Protein AF-A0A352HNC4-F1 (afdb_monomer)

Mean predicted aligned error: 20.48 Å

Secondary structure (DSSP, 8-state):
--------------------------------------------------------------------GGGS-HHHHHHHHHHHHHTT-TT-HHHHHHHHHHHHHHHHHHHHHHHHHHHHTT--GGG--PPP-HHHHHHHHHHHHHHHHHHHHHHHHHHHHHHHHHHHHHHHHHHHHHHH-TTTTTTTHHHHHHHHHHHHH-----TTTHHHHHHHHHHHHHHHHHHHHHHHHHHHHHHHHHHHHHHHHHHHHHHHTT-S-HHHHHHHHHHHHHHHHHS----HHHHHHHHHHHHHHHHHHHHHHHHHHHHHHHHHHHHHHHHHHHHHHHHT---TT--SHHHHHHHHHHHHHHHHHHHHS----HHHHHHHHHHHHHHHHHHHHHHHHHHHHHHHHHHHHHHHHHHHHHHHHHHTT-S-HHHHHHHHHHHHHHHHHS----HHHHHHHHHHHHHHHHHHHHHHHHHHHHHHHHHHHHHHHHHHHHHHHHT--TTTS-HHHHHHHHHHHHHHHHHS-PPPHHHHHHHHHHHHHHHHHHHHHHHHHHHHHHHHHHHHHHHTS-TT-HHHHHHHHHHHHHHHHHHHHHHHHHHHHHT----SHHHHHHHHHHHHHHHHHHHHHHHHHHHHHHHHHHH-

Sequence (636 aa):
MNELEKTPSPQQEGATPTPAATDVNPETAAAATCDAAAETETPSCDESGCDAGTPAAETEAAADDTKDWHSMTKEELADALREIVESGNMSRHKEVTAIKQAFHALRTKELDRQMSEFLDAGNPAEAFAAKPDETEFKFKDLLAQFKEGRAQFLAAEEERLAANLAAKRKIIDDIKNIVEDIDNINLHYPRFQQLQTEFKEIKDVTPGEEADLWKDYQAVVELFYDRLKMNKELRDLDFRKNLETKREFIAQAKELADAPDVIAAFRQLQELHAKWRETGPVAKEFREPIWEEFSAASSVVNKRHQQFFEERKAAEQANEEAKTKLCEEIEAIDFSGNNSFNKWEEATKQVLDIQQRWKGIGFASKKVNTQLFARFRKTCDEFFAAKADYYKRVKEELAANLAKKTALCEQVEALLESEDRNKAADKVVALQNEWKTIGGVARRHSDAIWQRFTTACNKFFEDRKRQNSAVRKEENENLAAKREVIEQLKAINPEETERNEGLAKVRDLQARWQGIGHVPYKMKDKVYEEYRAECDRIYDGYHQSGARRRMSGFESSIESLDAGDAKLTRERDRLYRTYEQKRAELKTFENNMGFFNVKSQGGNSMVREMEKRIARIKEDLQELKRKIELIDEKMD

Radius of gyration: 92.68 Å; Cα contacts (8 Å, |Δi|>4): 334; chains: 1; bounding box: 172×60×26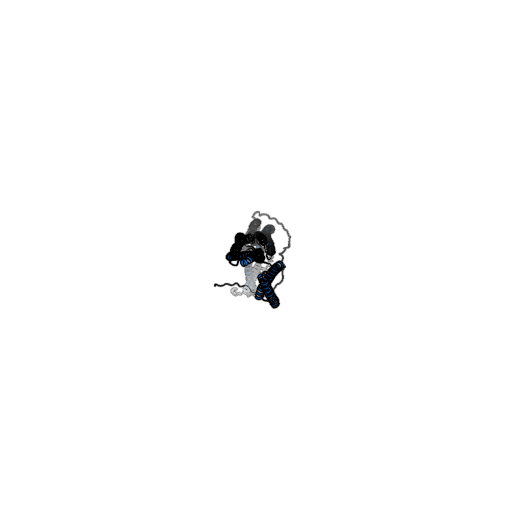6 Å

Structure (mmCIF, N/CA/C/O backbone):
data_AF-A0A352HNC4-F1
#
_entry.id   AF-A0A352HNC4-F1
#
loop_
_atom_site.group_PDB
_atom_site.id
_atom_site.type_symbol
_atom_site.label_atom_id
_atom_site.label_alt_id
_atom_site.label_comp_id
_atom_site.label_asym_id
_atom_site.label_entity_id
_atom_site.label_seq_id
_atom_site.pdbx_PDB_ins_code
_atom_site.Cartn_x
_atom_site.Cartn_y
_atom_site.Cartn_z
_atom_site.occupancy
_atom_site.B_iso_or_equiv
_atom_site.auth_seq_id
_atom_site.auth_comp_id
_atom_site.auth_asym_id
_atom_site.auth_atom_id
_atom_site.pdbx_PDB_model_num
ATOM 1 N N . MET A 1 1 ? -14.217 -33.557 0.850 1.00 37.38 1 MET A N 1
ATOM 2 C CA . MET A 1 1 ? -14.595 -34.022 -0.497 1.00 37.38 1 MET A CA 1
ATOM 3 C C . MET A 1 1 ? -14.106 -32.986 -1.489 1.00 37.38 1 MET A C 1
ATOM 5 O O . MET A 1 1 ? -14.381 -31.815 -1.257 1.00 37.38 1 MET A O 1
ATOM 9 N N . ASN A 1 2 ? -13.374 -33.470 -2.498 1.00 33.84 2 ASN A N 1
ATOM 10 C CA . ASN A 1 2 ? -12.690 -32.804 -3.619 1.00 33.84 2 ASN A CA 1
ATOM 11 C C . ASN A 1 2 ? -11.600 -31.792 -3.209 1.00 33.84 2 ASN A C 1
ATOM 13 O O . ASN A 1 2 ? -11.916 -30.690 -2.780 1.00 33.84 2 ASN A O 1
ATOM 17 N N . GLU A 1 3 ? -10.324 -32.188 -3.063 1.00 34.41 3 GLU A N 1
ATOM 18 C CA . GLU A 1 3 ? -9.318 -32.526 -4.112 1.00 34.41 3 GLU A CA 1
ATOM 19 C C . GLU A 1 3 ? -9.011 -31.344 -5.048 1.00 34.41 3 GLU A C 1
ATOM 21 O O . GLU A 1 3 ? -9.945 -30.722 -5.534 1.00 34.41 3 GLU A O 1
ATOM 26 N N . LEU A 1 4 ? -7.782 -30.992 -5.446 1.00 37.53 4 LEU A N 1
ATOM 27 C CA . LEU A 1 4 ? -6.370 -31.235 -5.078 1.00 37.53 4 LEU A CA 1
ATOM 28 C C . LEU A 1 4 ? -5.583 -30.524 -6.209 1.00 37.53 4 LEU A C 1
ATOM 30 O O . LEU A 1 4 ? -5.953 -30.736 -7.352 1.00 37.53 4 LEU A O 1
ATOM 34 N N . GLU A 1 5 ? -4.551 -29.719 -5.913 1.00 34.88 5 GLU A N 1
ATOM 35 C CA . GLU A 1 5 ? -3.382 -29.356 -6.773 1.00 34.88 5 GLU A CA 1
ATOM 36 C C . GLU A 1 5 ? -2.709 -28.118 -6.138 1.00 34.88 5 GLU A C 1
ATOM 38 O O . GLU A 1 5 ? -3.240 -27.015 -6.178 1.00 34.88 5 GLU A O 1
ATOM 43 N N . LYS A 1 6 ? -1.704 -28.222 -5.259 1.00 33.94 6 LYS A N 1
ATOM 44 C CA . LYS A 1 6 ? -0.336 -28.771 -5.345 1.00 33.94 6 LYS A CA 1
ATOM 45 C C . LYS A 1 6 ? 0.622 -27.875 -6.149 1.00 33.94 6 LYS A C 1
ATOM 47 O O . LYS A 1 6 ? 0.816 -28.025 -7.347 1.00 33.94 6 LYS A O 1
ATOM 52 N N . THR A 1 7 ? 1.255 -26.962 -5.414 1.00 34.28 7 THR A N 1
ATOM 53 C CA . THR A 1 7 ? 2.547 -26.339 -5.734 1.00 34.28 7 THR A CA 1
ATOM 54 C C . THR A 1 7 ? 3.655 -27.393 -5.856 1.00 34.28 7 THR A C 1
ATOM 56 O O . THR A 1 7 ? 3.544 -28.485 -5.288 1.00 34.28 7 THR A O 1
ATOM 59 N N . PRO A 1 8 ? 4.775 -27.047 -6.512 1.00 38.78 8 PRO A N 1
ATOM 60 C CA . PRO A 1 8 ? 6.033 -27.139 -5.773 1.00 38.78 8 PRO A CA 1
ATOM 61 C C . PRO A 1 8 ? 7.040 -26.014 -6.077 1.00 38.78 8 PRO A C 1
ATOM 63 O O . PRO A 1 8 ? 7.021 -25.356 -7.111 1.00 38.78 8 PRO A O 1
ATOM 66 N N . SER A 1 9 ? 7.943 -25.838 -5.121 1.00 28.61 9 SER A N 1
ATOM 67 C CA . SER A 1 9 ? 9.206 -25.087 -5.128 1.00 28.61 9 SER A CA 1
ATOM 68 C C . SER A 1 9 ? 10.134 -25.859 -4.164 1.00 28.61 9 SER A C 1
ATOM 70 O O . SER A 1 9 ? 9.598 -26.618 -3.349 1.00 28.61 9 SER A O 1
ATOM 72 N N . PRO A 1 10 ? 11.449 -25.611 -4.052 1.00 48.66 10 PRO A N 1
ATOM 73 C CA . PRO A 1 10 ? 12.530 -25.473 -5.037 1.00 48.66 10 PRO A CA 1
ATOM 74 C C . PRO A 1 10 ? 13.654 -26.516 -4.773 1.00 48.66 10 PRO A C 1
ATOM 76 O O . PRO A 1 10 ? 13.661 -27.165 -3.729 1.00 48.66 10 PRO A O 1
ATOM 79 N N . GLN A 1 11 ? 14.663 -26.631 -5.646 1.00 30.67 11 GLN A N 1
ATOM 80 C CA . GLN A 1 11 ? 15.951 -27.244 -5.277 1.00 30.67 11 GLN A CA 1
ATOM 81 C C . GLN A 1 11 ? 17.131 -26.550 -5.973 1.00 30.67 11 GLN A C 1
ATOM 83 O O . GLN A 1 11 ? 17.095 -26.279 -7.170 1.00 30.67 11 GLN A O 1
ATOM 88 N N . GLN A 1 12 ? 18.133 -26.223 -5.152 1.00 32.25 12 GLN A N 1
ATOM 89 C CA . GLN A 1 12 ? 19.436 -25.642 -5.473 1.00 32.25 12 GLN A CA 1
ATOM 90 C C . GLN A 1 12 ? 20.483 -26.745 -5.668 1.00 32.25 12 GLN A C 1
ATOM 92 O O . GLN A 1 12 ? 20.454 -27.718 -4.927 1.00 32.25 12 GLN A O 1
ATOM 97 N N . GLU A 1 13 ? 21.443 -26.500 -6.560 1.00 31.23 13 GLU A N 1
ATOM 98 C CA . GLU A 1 13 ? 22.871 -26.889 -6.562 1.00 31.23 13 GLU A CA 1
ATOM 99 C C . GLU A 1 13 ? 23.459 -26.179 -7.807 1.00 31.23 13 GLU A C 1
ATOM 101 O O . GLU A 1 13 ? 22.794 -26.125 -8.834 1.00 31.23 13 GLU A O 1
ATOM 106 N N . GLY A 1 14 ? 24.618 -25.526 -7.871 1.00 30.39 14 GLY A N 1
ATOM 107 C CA . GLY A 1 14 ? 25.751 -25.350 -6.976 1.00 30.39 14 GLY A CA 1
ATOM 108 C C . GLY A 1 14 ? 27.012 -25.165 -7.843 1.00 30.39 14 GLY A C 1
ATOM 109 O O . GLY A 1 14 ? 27.390 -26.084 -8.553 1.00 30.39 14 GLY A O 1
ATOM 110 N N . ALA A 1 15 ? 27.650 -23.991 -7.730 1.00 29.30 15 ALA A N 1
ATOM 111 C CA . ALA A 1 15 ? 29.048 -23.652 -8.061 1.00 29.30 15 ALA A CA 1
ATOM 112 C C . ALA A 1 15 ? 29.534 -23.565 -9.530 1.00 29.30 15 ALA A C 1
ATOM 114 O O . ALA A 1 15 ? 29.522 -24.545 -10.265 1.00 29.30 15 ALA A O 1
ATOM 115 N N . THR A 1 16 ? 30.108 -22.402 -9.895 1.00 30.80 16 THR A N 1
ATOM 116 C CA . THR A 1 16 ? 31.449 -22.187 -10.524 1.00 30.80 16 THR A CA 1
ATOM 117 C C . THR A 1 16 ? 31.678 -20.684 -10.831 1.00 30.80 16 THR A C 1
ATOM 119 O O . THR A 1 16 ? 30.724 -19.914 -10.726 1.00 30.80 16 THR A O 1
ATOM 122 N N . PRO A 1 17 ? 32.927 -20.201 -11.031 1.00 43.56 17 PRO A N 1
ATOM 123 C CA . PRO A 1 17 ? 33.443 -19.041 -10.299 1.00 43.56 17 PRO A CA 1
ATOM 124 C C . PRO A 1 17 ? 33.667 -17.768 -11.136 1.00 43.56 17 PRO A C 1
ATOM 126 O O . PRO A 1 17 ? 33.693 -17.781 -12.362 1.00 43.56 17 PRO A O 1
ATOM 129 N N . THR A 1 18 ? 33.910 -16.671 -10.412 1.00 32.72 18 THR A N 1
ATOM 130 C CA . THR A 1 18 ? 34.528 -15.410 -10.858 1.00 32.72 18 THR A CA 1
ATOM 131 C C . THR A 1 18 ? 35.794 -15.652 -11.694 1.00 32.72 18 THR A C 1
ATOM 133 O O . THR A 1 18 ? 36.604 -16.514 -11.339 1.00 32.72 18 THR A O 1
ATOM 136 N N . PRO A 1 19 ? 36.037 -14.828 -12.727 1.00 38.78 19 PRO A N 1
ATOM 137 C CA . PRO A 1 19 ? 37.152 -13.894 -12.584 1.00 38.78 19 PRO A CA 1
ATOM 138 C C . PRO A 1 19 ? 36.863 -12.468 -13.088 1.00 38.78 19 PRO A C 1
ATOM 140 O O . PRO A 1 19 ? 36.119 -12.247 -14.033 1.00 38.78 19 PRO A O 1
ATOM 143 N N . ALA A 1 20 ? 37.520 -11.536 -12.398 1.00 28.48 20 ALA A N 1
ATOM 144 C CA . ALA A 1 20 ? 38.193 -10.334 -12.887 1.00 28.48 20 ALA A CA 1
ATOM 145 C C . ALA A 1 20 ? 37.495 -9.408 -13.904 1.00 28.48 20 ALA A C 1
ATOM 147 O O . ALA A 1 20 ? 37.333 -9.707 -15.084 1.00 28.48 20 ALA A O 1
ATOM 148 N N . ALA A 1 21 ? 37.245 -8.193 -13.415 1.00 32.12 21 ALA A N 1
ATOM 149 C CA . ALA A 1 21 ? 37.012 -6.986 -14.185 1.00 32.12 21 ALA A CA 1
ATOM 150 C C . ALA A 1 21 ? 38.104 -6.750 -15.243 1.00 32.12 21 ALA A C 1
ATOM 152 O O . ALA A 1 21 ? 39.298 -6.856 -14.959 1.00 32.12 21 ALA A O 1
ATOM 153 N N . THR A 1 22 ? 37.673 -6.364 -16.439 1.00 28.88 22 THR A N 1
ATOM 154 C CA . THR A 1 22 ? 38.498 -5.674 -17.431 1.00 28.88 22 THR A CA 1
ATOM 155 C C . THR A 1 22 ? 37.795 -4.373 -17.791 1.00 28.88 22 THR A C 1
ATOM 157 O O . THR A 1 22 ? 36.708 -4.372 -18.364 1.00 28.88 22 THR A O 1
ATOM 160 N N . ASP A 1 23 ? 38.419 -3.273 -17.373 1.00 34.50 23 ASP A N 1
ATOM 161 C CA . ASP A 1 23 ? 38.226 -1.930 -17.907 1.00 34.50 23 ASP A CA 1
ATOM 162 C C . ASP A 1 23 ? 38.372 -1.954 -19.429 1.00 34.50 23 ASP A C 1
ATOM 164 O O . ASP A 1 23 ? 39.418 -2.379 -19.920 1.00 34.50 23 ASP A O 1
ATOM 168 N N . VAL A 1 24 ? 37.392 -1.424 -20.167 1.00 31.00 24 VAL A N 1
ATOM 169 C CA . VAL A 1 24 ? 37.671 -0.824 -21.478 1.00 31.00 24 VAL A CA 1
ATOM 170 C C . VAL A 1 24 ? 36.798 0.414 -21.676 1.00 31.00 24 VAL A C 1
ATOM 172 O O . VAL A 1 24 ? 35.591 0.357 -21.902 1.00 31.00 24 VAL A O 1
ATOM 175 N N . ASN A 1 25 ? 37.482 1.540 -21.544 1.00 34.97 25 ASN A N 1
ATOM 176 C CA . ASN A 1 25 ? 37.098 2.908 -21.843 1.00 34.97 25 ASN A CA 1
ATOM 177 C C . ASN A 1 25 ? 37.043 3.105 -23.379 1.00 34.97 25 ASN A C 1
ATOM 179 O O . ASN A 1 25 ? 37.984 2.670 -24.048 1.00 34.97 25 ASN A O 1
ATOM 183 N N . PRO A 1 26 ? 36.018 3.743 -23.976 1.00 35.94 26 PRO A N 1
ATOM 184 C CA . PRO A 1 26 ? 36.029 4.028 -25.406 1.00 35.94 26 PRO A CA 1
ATOM 185 C C . PRO A 1 26 ? 36.905 5.254 -25.712 1.00 35.94 26 PRO A C 1
ATOM 187 O O . PRO A 1 26 ? 36.522 6.401 -25.509 1.00 35.94 26 PRO A O 1
ATOM 190 N N . GLU A 1 27 ? 38.120 4.946 -26.157 1.00 29.69 27 GLU A N 1
ATOM 191 C CA . GLU A 1 27 ? 38.789 5.480 -27.350 1.00 29.69 27 GLU A CA 1
ATOM 192 C C . GLU A 1 27 ? 38.644 6.983 -27.667 1.00 29.69 27 GLU A C 1
ATOM 194 O O . GLU A 1 27 ? 37.785 7.444 -28.418 1.00 29.69 27 GLU A O 1
ATOM 199 N N . THR A 1 28 ? 39.618 7.734 -27.157 1.00 30.39 28 THR A N 1
ATOM 200 C CA . THR A 1 28 ? 40.155 8.970 -27.726 1.00 30.39 28 THR A CA 1
ATOM 201 C C . THR A 1 28 ? 40.961 8.662 -28.995 1.00 30.39 28 THR A C 1
ATOM 203 O O . THR A 1 28 ? 42.055 8.106 -28.919 1.00 30.39 28 THR A O 1
ATOM 206 N N . ALA A 1 29 ? 40.471 9.074 -30.166 1.00 30.42 29 ALA A N 1
ATOM 207 C CA . ALA A 1 29 ? 41.262 9.074 -31.397 1.00 30.42 29 ALA A CA 1
ATOM 208 C C . ALA A 1 29 ? 42.049 10.389 -31.512 1.00 30.42 29 ALA A C 1
ATOM 210 O O . ALA A 1 29 ? 41.501 11.449 -31.820 1.00 30.42 29 ALA A O 1
ATOM 211 N N . ALA A 1 30 ? 43.347 10.301 -31.223 1.00 29.86 30 ALA A N 1
ATOM 212 C CA . ALA A 1 30 ? 44.319 11.359 -31.429 1.00 29.86 30 ALA A CA 1
ATOM 213 C C . ALA A 1 30 ? 44.633 11.552 -32.920 1.00 29.86 30 ALA A C 1
ATOM 215 O O . ALA A 1 30 ? 44.668 10.615 -33.716 1.00 29.86 30 ALA A O 1
ATOM 216 N N . ALA A 1 31 ? 44.879 12.813 -33.252 1.00 27.70 31 ALA A N 1
ATOM 217 C CA . ALA A 1 31 ? 45.269 13.315 -34.551 1.00 27.70 31 ALA A CA 1
ATOM 218 C C . ALA A 1 31 ? 46.598 12.724 -35.053 1.00 27.70 31 ALA A C 1
ATOM 220 O O . ALA A 1 31 ? 47.587 12.676 -34.325 1.00 27.70 31 ALA A O 1
ATOM 221 N N . ALA A 1 32 ? 46.632 12.399 -36.344 1.00 28.34 32 ALA A N 1
ATOM 222 C CA . ALA A 1 32 ? 47.844 12.405 -37.148 1.00 28.34 32 ALA A CA 1
ATOM 223 C C . ALA A 1 32 ? 47.590 13.322 -38.349 1.00 28.34 32 ALA A C 1
ATOM 225 O O . ALA A 1 32 ? 46.889 12.982 -39.300 1.00 28.34 32 ALA A O 1
ATOM 226 N N . THR A 1 33 ? 48.115 14.533 -38.231 1.00 25.47 33 THR A N 1
ATOM 227 C CA . THR A 1 33 ? 48.338 15.491 -39.308 1.00 25.47 33 THR A CA 1
ATOM 228 C C . THR A 1 33 ? 49.421 14.968 -40.250 1.00 25.47 33 THR A C 1
ATOM 230 O O . THR A 1 33 ? 50.525 14.665 -39.800 1.00 25.47 33 THR A O 1
ATOM 233 N N . CYS A 1 34 ? 49.148 14.961 -41.550 1.00 25.42 34 CYS A N 1
ATOM 234 C CA . CYS A 1 34 ? 50.165 15.180 -42.572 1.00 25.42 34 CYS A CA 1
ATOM 235 C C . CYS A 1 34 ? 49.643 16.275 -43.506 1.00 25.42 34 CYS A C 1
ATOM 237 O O . CYS A 1 34 ? 48.668 16.101 -44.234 1.00 25.42 34 CYS A O 1
ATOM 239 N N . ASP A 1 35 ? 50.272 17.431 -43.359 1.00 25.36 35 ASP A N 1
ATOM 240 C CA . ASP A 1 35 ? 50.132 18.630 -44.164 1.00 25.36 35 ASP A CA 1
ATOM 241 C C . ASP A 1 35 ? 51.059 18.488 -45.380 1.00 25.36 35 ASP A C 1
ATOM 243 O O . ASP A 1 35 ? 52.223 18.118 -45.217 1.00 25.36 35 ASP A O 1
ATOM 247 N N . ALA A 1 36 ? 50.536 18.737 -46.577 1.00 28.77 36 ALA A N 1
ATOM 248 C CA . ALA A 1 36 ? 51.306 19.159 -47.745 1.00 28.77 36 ALA A CA 1
ATOM 249 C C . ALA A 1 36 ? 50.324 19.661 -48.809 1.00 28.77 36 ALA A C 1
ATOM 251 O O . ALA A 1 36 ? 49.767 18.899 -49.601 1.00 28.77 36 ALA A O 1
ATOM 252 N N . ALA A 1 37 ? 50.101 20.970 -48.771 1.00 28.72 37 ALA A N 1
ATOM 253 C CA . ALA A 1 37 ? 49.436 21.739 -49.802 1.00 28.72 37 ALA A CA 1
ATOM 254 C C . ALA A 1 37 ? 50.128 21.600 -51.170 1.00 28.72 37 ALA A C 1
ATOM 256 O O . ALA A 1 37 ? 51.350 21.691 -51.273 1.00 28.72 37 ALA A O 1
ATOM 257 N N . ALA A 1 38 ? 49.320 21.488 -52.221 1.00 28.84 38 ALA A N 1
ATOM 258 C CA . ALA A 1 38 ? 49.623 22.061 -53.524 1.00 28.84 38 ALA A CA 1
ATOM 259 C C . ALA A 1 38 ? 48.295 22.406 -54.205 1.00 28.84 38 ALA A C 1
ATOM 261 O O . ALA A 1 38 ? 47.574 21.541 -54.701 1.00 28.84 38 ALA A O 1
ATOM 262 N N . GLU A 1 39 ? 47.966 23.693 -54.156 1.00 30.08 39 GLU A N 1
ATOM 263 C CA . GLU A 1 39 ? 47.021 24.339 -55.057 1.00 30.08 39 GLU A CA 1
ATOM 264 C C . GLU A 1 39 ? 47.451 24.074 -56.504 1.00 30.08 39 GLU A C 1
ATOM 266 O O . GLU A 1 39 ? 48.632 24.162 -56.831 1.00 30.08 39 GLU A O 1
ATOM 271 N N . THR A 1 40 ? 46.506 23.785 -57.391 1.00 28.09 40 THR A N 1
ATOM 272 C CA . THR A 1 40 ? 46.592 24.256 -58.777 1.00 28.09 40 THR A CA 1
ATOM 273 C C . THR A 1 40 ? 45.193 24.337 -59.356 1.00 28.09 40 THR A C 1
ATOM 275 O O . THR A 1 40 ? 44.410 23.388 -59.339 1.00 28.09 40 THR A O 1
ATOM 278 N N . GLU A 1 41 ? 44.895 25.548 -59.796 1.00 29.42 41 GLU A N 1
ATOM 279 C CA . GLU A 1 41 ? 43.683 25.979 -60.456 1.00 29.42 41 GLU A CA 1
ATOM 280 C C . GLU A 1 41 ? 43.413 25.163 -61.724 1.00 29.42 41 GLU A C 1
ATOM 282 O O . GLU A 1 41 ? 44.307 24.822 -62.497 1.00 29.42 41 GLU A O 1
ATOM 287 N N . THR A 1 42 ? 42.133 24.910 -61.964 1.00 32.88 42 THR A N 1
ATOM 288 C CA . THR A 1 42 ? 41.596 24.634 -63.296 1.00 32.88 42 THR A CA 1
ATOM 289 C C . THR A 1 42 ? 41.959 25.766 -64.260 1.00 32.88 42 THR A C 1
ATOM 291 O O . THR A 1 42 ? 41.839 26.933 -63.880 1.00 32.88 42 THR A O 1
ATOM 294 N N . PRO A 1 43 ? 42.197 25.459 -65.543 1.00 29.45 43 PRO A N 1
ATOM 295 C CA . PRO A 1 43 ? 41.352 26.133 -66.519 1.00 29.45 43 PRO A CA 1
ATOM 296 C C . PRO A 1 43 ? 40.789 25.206 -67.597 1.00 29.45 43 PRO A C 1
ATOM 298 O O . PRO A 1 43 ? 41.464 24.363 -68.178 1.00 29.45 43 PRO A O 1
ATOM 301 N N . SER A 1 44 ? 39.494 25.435 -67.799 1.00 25.45 44 SER A N 1
ATOM 302 C CA . SER A 1 44 ? 38.734 25.465 -69.044 1.00 25.45 44 SER A CA 1
ATOM 303 C C . SER A 1 44 ? 39.428 25.029 -70.333 1.00 25.45 44 SER A C 1
ATOM 305 O O . SER A 1 44 ? 40.434 25.587 -70.764 1.00 25.45 44 SER A O 1
ATOM 307 N N . CYS A 1 45 ? 38.725 24.125 -71.000 1.00 24.58 45 CYS A N 1
ATOM 308 C CA . CYS A 1 45 ? 38.770 23.841 -72.419 1.00 24.58 45 CYS A CA 1
ATOM 309 C C . CYS A 1 45 ? 38.587 25.121 -73.252 1.00 24.58 45 CYS A C 1
ATOM 311 O O . CYS A 1 45 ? 37.714 25.930 -72.932 1.00 24.58 45 CYS A O 1
ATOM 313 N N . ASP A 1 46 ? 39.335 25.235 -74.347 1.00 26.23 46 ASP A N 1
ATOM 314 C CA . ASP A 1 46 ? 38.887 25.932 -75.550 1.00 26.23 46 ASP A CA 1
ATOM 315 C C . ASP A 1 46 ? 39.412 25.183 -76.782 1.00 26.23 46 ASP A C 1
ATOM 317 O O . ASP A 1 46 ? 40.558 24.725 -76.824 1.00 26.23 46 ASP A O 1
ATOM 321 N N . GLU A 1 47 ? 38.517 24.996 -77.745 1.00 30.47 47 GLU A N 1
ATOM 322 C CA . GLU A 1 47 ? 38.753 24.344 -79.025 1.00 30.47 47 GLU A CA 1
ATOM 323 C C . GLU A 1 47 ? 39.671 25.191 -79.915 1.00 30.47 47 GLU A C 1
ATOM 325 O O . GLU A 1 47 ? 39.489 26.400 -80.041 1.00 30.47 47 GLU A O 1
ATOM 330 N N . SER A 1 48 ? 40.563 24.543 -80.666 1.00 28.19 48 SER A N 1
ATOM 331 C CA . SER A 1 48 ? 40.781 24.855 -82.088 1.00 28.19 48 SER A CA 1
ATOM 332 C C . SER A 1 48 ? 41.696 23.814 -82.718 1.00 28.19 48 SER A C 1
ATOM 334 O O . SER A 1 48 ? 42.800 23.551 -82.247 1.00 28.19 48 SER A O 1
ATOM 336 N N . GLY A 1 49 ? 41.184 23.182 -83.771 1.00 26.56 49 GLY A N 1
ATOM 337 C CA . GLY A 1 49 ? 41.857 22.124 -84.500 1.00 26.56 49 GLY A CA 1
ATOM 338 C C . GLY A 1 49 ? 42.897 22.593 -85.518 1.00 26.56 49 GLY A C 1
ATOM 339 O O . GLY A 1 49 ? 43.060 23.778 -85.793 1.00 26.56 49 GLY A O 1
ATOM 340 N N . CYS A 1 50 ? 43.488 21.565 -86.131 1.00 26.28 50 CYS A N 1
ATOM 341 C CA . CYS A 1 50 ? 44.267 21.550 -87.368 1.00 26.28 50 CYS A CA 1
ATOM 342 C C . CYS A 1 50 ? 45.582 22.342 -87.367 1.00 26.28 50 CYS A C 1
ATOM 344 O O . CYS A 1 50 ? 45.591 23.531 -87.654 1.00 26.28 50 CYS A O 1
ATOM 346 N N . ASP A 1 51 ? 46.706 21.629 -87.264 1.00 23.98 51 ASP A N 1
ATOM 347 C CA . ASP A 1 51 ? 47.607 21.562 -88.417 1.00 23.98 51 ASP A CA 1
ATOM 348 C C . ASP A 1 51 ? 48.441 20.276 -88.394 1.00 23.98 51 ASP A C 1
ATOM 350 O O . ASP A 1 51 ? 48.809 19.752 -87.341 1.00 23.98 51 ASP A O 1
ATOM 354 N N . ALA A 1 52 ? 48.676 19.745 -89.586 1.00 37.31 52 ALA A N 1
ATOM 355 C CA . ALA A 1 52 ? 49.439 18.543 -89.839 1.00 37.31 52 ALA A CA 1
ATOM 356 C C . ALA A 1 52 ? 50.924 18.786 -89.540 1.00 37.31 52 ALA A C 1
ATOM 358 O O . ALA A 1 52 ? 51.567 19.641 -90.141 1.00 37.31 52 ALA A O 1
ATOM 359 N N . GLY A 1 53 ? 51.490 17.977 -88.651 1.00 26.12 53 GLY A N 1
ATOM 360 C CA . GLY A 1 53 ? 52.914 18.001 -88.346 1.00 26.12 53 GLY A CA 1
ATOM 361 C C . GLY A 1 53 ? 53.390 16.607 -87.992 1.00 26.12 53 GLY A C 1
ATOM 362 O O . GLY A 1 53 ? 53.495 16.268 -86.821 1.00 26.12 53 GLY A O 1
ATOM 363 N N . THR A 1 54 ? 53.639 15.794 -89.016 1.00 35.44 54 THR A N 1
ATOM 364 C CA . THR A 1 54 ? 54.386 14.536 -88.933 1.00 35.44 54 THR A CA 1
ATOM 365 C C . THR A 1 54 ? 55.663 14.735 -88.108 1.00 35.44 54 THR A C 1
ATOM 367 O O . THR A 1 54 ? 56.551 15.452 -88.575 1.00 35.44 54 THR A O 1
ATOM 370 N N . PRO A 1 55 ? 55.843 14.088 -86.942 1.00 28.80 55 PRO A N 1
ATOM 371 C CA . PRO A 1 55 ? 57.169 13.889 -86.402 1.00 28.80 55 PRO A CA 1
ATOM 372 C C . PRO A 1 55 ? 57.705 12.627 -87.063 1.00 28.80 55 PRO A C 1
ATOM 374 O O . PRO A 1 55 ? 57.205 11.519 -86.860 1.00 28.80 55 PRO A O 1
ATOM 377 N N . ALA A 1 56 ? 58.697 12.834 -87.921 1.00 26.66 56 ALA A N 1
ATOM 378 C CA . ALA A 1 56 ? 59.579 11.785 -88.376 1.00 26.66 56 ALA A CA 1
ATOM 379 C C . ALA A 1 56 ? 60.039 10.988 -87.152 1.00 26.66 56 ALA A C 1
ATOM 381 O O . ALA A 1 56 ? 60.655 11.540 -86.241 1.00 26.66 56 ALA A O 1
ATOM 382 N N . ALA A 1 57 ? 59.701 9.701 -87.131 1.00 27.86 57 ALA A N 1
ATOM 383 C CA . ALA A 1 57 ? 60.368 8.767 -86.256 1.00 27.86 57 ALA A CA 1
ATOM 384 C C . ALA A 1 57 ? 61.851 8.827 -86.626 1.00 27.86 57 ALA A C 1
ATOM 386 O O . ALA A 1 57 ? 62.234 8.484 -87.747 1.00 27.86 57 ALA A O 1
ATOM 387 N N . GLU A 1 58 ? 62.664 9.314 -85.695 1.00 27.64 58 GLU A N 1
ATOM 388 C CA . GLU A 1 58 ? 64.093 9.057 -85.667 1.00 27.64 58 GLU A CA 1
ATOM 389 C C . GLU A 1 58 ? 64.258 7.543 -85.516 1.00 27.64 58 GLU A C 1
ATOM 391 O O . GLU A 1 58 ? 64.406 6.996 -84.429 1.00 27.64 58 GLU A O 1
ATOM 396 N N . THR A 1 59 ? 64.173 6.833 -86.639 1.00 26.97 59 THR A N 1
ATOM 397 C CA . THR A 1 59 ? 64.885 5.577 -86.789 1.00 26.97 59 THR A CA 1
ATOM 398 C C . THR A 1 59 ? 66.347 5.925 -86.612 1.00 26.97 59 THR A C 1
ATOM 400 O O . THR A 1 59 ? 66.913 6.618 -87.462 1.00 26.97 59 THR A O 1
ATOM 403 N N . GLU A 1 60 ? 66.927 5.473 -85.501 1.00 28.66 60 GLU A N 1
ATOM 404 C CA . GLU A 1 60 ? 68.364 5.324 -85.344 1.00 28.66 60 GLU A CA 1
ATOM 405 C C . GLU A 1 60 ? 68.913 4.757 -86.652 1.00 28.66 60 GLU A C 1
ATOM 407 O O . GLU A 1 60 ? 68.711 3.592 -87.008 1.00 28.66 60 GLU A O 1
ATOM 412 N N . ALA A 1 61 ? 69.542 5.638 -87.424 1.00 26.58 61 ALA A N 1
ATOM 413 C CA . ALA A 1 61 ? 70.326 5.265 -88.569 1.00 26.58 61 ALA A CA 1
ATOM 414 C C . ALA A 1 61 ? 71.529 4.514 -88.008 1.00 26.58 61 ALA A C 1
ATOM 416 O O . ALA A 1 61 ? 72.551 5.107 -87.663 1.00 26.58 61 ALA A O 1
ATOM 417 N N . ALA A 1 62 ? 71.385 3.196 -87.885 1.00 27.27 62 ALA A N 1
ATOM 418 C CA . ALA A 1 62 ? 72.526 2.310 -87.929 1.00 27.27 62 ALA A CA 1
ATOM 419 C C . ALA A 1 62 ? 73.318 2.720 -89.172 1.00 27.27 62 ALA A C 1
ATOM 421 O O . ALA A 1 62 ? 72.791 2.691 -90.286 1.00 27.27 62 ALA A O 1
ATOM 422 N N . ALA A 1 63 ? 74.534 3.210 -88.940 1.00 27.47 63 ALA A N 1
ATOM 423 C CA . ALA A 1 63 ? 75.494 3.517 -89.976 1.00 27.47 63 ALA A CA 1
ATOM 424 C C . ALA A 1 63 ? 75.536 2.331 -90.946 1.00 27.47 63 ALA A C 1
ATOM 426 O O . ALA A 1 63 ? 75.963 1.236 -90.583 1.00 27.47 63 ALA A O 1
ATOM 427 N N . ASP A 1 64 ? 75.028 2.548 -92.157 1.00 35.19 64 ASP A N 1
ATOM 428 C CA . ASP A 1 64 ? 75.170 1.622 -93.268 1.00 35.19 64 ASP A CA 1
ATOM 429 C C . ASP A 1 64 ? 76.620 1.763 -93.741 1.00 35.19 64 ASP A C 1
ATOM 431 O O . ASP A 1 64 ? 76.928 2.456 -94.714 1.00 35.19 64 ASP A O 1
ATOM 435 N N . ASP A 1 65 ? 77.535 1.159 -92.976 1.00 39.66 65 ASP A N 1
ATOM 436 C CA . ASP A 1 65 ? 78.821 0.715 -93.491 1.00 39.66 65 ASP A CA 1
ATOM 437 C C . ASP A 1 65 ? 78.487 -0.288 -94.598 1.00 39.66 65 ASP A C 1
ATOM 439 O O . ASP A 1 65 ? 78.430 -1.503 -94.394 1.00 39.66 65 ASP A O 1
ATOM 443 N N . THR A 1 66 ? 78.210 0.240 -95.792 1.00 50.06 66 THR A N 1
ATOM 444 C CA . THR A 1 66 ? 78.071 -0.525 -97.029 1.00 50.06 66 THR A CA 1
ATOM 445 C C . THR A 1 66 ? 79.451 -1.044 -97.393 1.00 50.06 66 THR A C 1
ATOM 447 O O . THR A 1 66 ? 80.135 -0.565 -98.293 1.00 50.06 66 THR A O 1
ATOM 450 N N . LYS A 1 67 ? 79.894 -2.029 -96.615 1.00 60.81 67 LYS A N 1
ATOM 451 C CA . LYS A 1 67 ? 81.089 -2.816 -96.857 1.00 60.81 67 LYS A CA 1
ATOM 452 C C . LYS A 1 67 ? 80.981 -3.316 -98.294 1.00 60.81 67 LYS A C 1
ATOM 454 O O . LYS A 1 67 ? 79.976 -3.920 -98.665 1.00 60.81 67 LYS A O 1
ATOM 459 N N . ASP A 1 68 ? 81.956 -2.980 -99.135 1.00 66.12 68 ASP A N 1
ATOM 460 C CA . ASP A 1 68 ? 81.875 -3.274 -100.564 1.00 66.12 68 ASP A CA 1
ATOM 461 C C . ASP A 1 68 ? 82.126 -4.768 -100.809 1.00 66.12 68 ASP A C 1
ATOM 463 O O . ASP A 1 68 ? 83.241 -5.221 -101.087 1.00 66.12 68 ASP A O 1
ATOM 467 N N . TRP A 1 69 ? 81.060 -5.552 -100.661 1.00 69.94 69 TRP A N 1
ATOM 468 C CA . TRP A 1 69 ? 81.071 -7.011 -100.725 1.00 69.94 69 TRP A CA 1
ATOM 469 C C . TRP A 1 69 ? 81.563 -7.547 -102.079 1.00 69.94 69 TRP A C 1
ATOM 471 O O . TRP A 1 69 ? 81.995 -8.691 -102.172 1.00 69.94 69 TRP A O 1
ATOM 481 N N . HIS A 1 70 ? 81.548 -6.734 -103.140 1.00 65.19 70 HIS A N 1
ATOM 482 C CA . HIS A 1 70 ? 81.997 -7.150 -104.474 1.00 65.19 70 HIS A CA 1
ATOM 483 C C . HIS A 1 70 ? 83.525 -7.226 -104.614 1.00 65.19 70 HIS A C 1
ATOM 485 O O . HIS A 1 70 ? 84.012 -7.799 -105.591 1.00 65.19 70 HIS A O 1
ATOM 491 N N . SER A 1 71 ? 84.269 -6.665 -103.657 1.00 66.31 71 SER A N 1
ATOM 492 C CA . SER A 1 71 ? 85.738 -6.669 -103.630 1.00 66.31 71 SER A CA 1
ATOM 493 C C . SER A 1 71 ? 86.350 -7.827 -102.827 1.00 66.31 71 SER A C 1
ATOM 495 O O . SER A 1 71 ? 87.555 -8.057 -102.917 1.00 66.31 71 SER A O 1
ATOM 497 N N . MET A 1 72 ? 85.532 -8.565 -102.069 1.00 75.12 72 MET A N 1
ATOM 498 C CA . MET A 1 72 ? 85.975 -9.620 -101.151 1.00 75.12 72 MET A CA 1
ATOM 499 C C . MET A 1 72 ? 86.086 -10.980 -101.843 1.00 75.12 72 MET A C 1
ATOM 501 O O . MET A 1 72 ? 85.406 -11.261 -102.833 1.00 75.12 72 MET A O 1
ATOM 505 N N . THR A 1 73 ? 86.946 -11.851 -101.320 1.00 77.44 73 THR A N 1
ATOM 506 C CA . THR A 1 73 ? 87.099 -13.210 -101.848 1.00 77.44 73 THR A CA 1
ATOM 507 C C . THR A 1 73 ? 85.921 -14.108 -101.459 1.00 77.44 73 THR A C 1
ATOM 509 O O . THR A 1 73 ? 85.114 -13.806 -100.579 1.00 77.44 73 THR A O 1
ATOM 512 N N . LYS A 1 74 ? 85.806 -15.260 -102.128 1.00 74.06 74 LYS A N 1
ATOM 513 C CA . LYS A 1 74 ? 84.725 -16.222 -101.882 1.00 74.06 74 LYS A CA 1
ATOM 514 C C . LYS A 1 74 ? 84.694 -16.728 -100.429 1.00 74.06 74 LYS A C 1
ATOM 516 O O . LYS A 1 74 ? 83.614 -16.950 -99.887 1.00 74.06 74 LYS A O 1
ATOM 521 N N . GLU A 1 75 ? 85.863 -16.923 -99.825 1.00 76.38 75 GLU A N 1
ATOM 522 C CA . GLU A 1 75 ? 86.012 -17.376 -98.436 1.00 76.38 75 GLU A CA 1
ATOM 523 C C . GLU A 1 75 ? 85.646 -16.255 -97.459 1.00 76.38 75 GLU A C 1
ATOM 525 O O . GLU A 1 75 ? 84.844 -16.475 -96.558 1.00 76.38 75 GLU A O 1
ATOM 530 N N . GLU A 1 76 ? 86.091 -15.028 -97.730 1.00 79.38 76 GLU A N 1
ATOM 531 C CA . GLU A 1 76 ? 85.760 -13.844 -96.930 1.00 79.38 76 GLU A CA 1
ATOM 532 C C . GLU A 1 76 ? 84.256 -13.517 -96.931 1.00 79.38 76 GLU A C 1
ATOM 534 O O . GLU A 1 76 ? 83.709 -13.119 -95.905 1.00 79.38 76 GLU A O 1
ATOM 539 N N . LEU A 1 77 ? 83.556 -13.714 -98.056 1.00 80.31 77 LEU A N 1
ATOM 540 C CA . LEU A 1 77 ? 82.096 -13.555 -98.129 1.00 80.31 77 LEU A CA 1
ATOM 541 C C . LEU A 1 77 ? 81.340 -14.662 -97.389 1.00 80.31 77 LEU A C 1
ATOM 543 O O . LEU A 1 77 ? 80.274 -14.410 -96.823 1.00 80.31 77 LEU A O 1
ATOM 547 N N . ALA A 1 78 ? 81.874 -15.885 -97.387 1.00 80.00 78 ALA A N 1
ATOM 548 C CA . ALA A 1 78 ? 81.306 -16.981 -96.613 1.00 80.00 78 ALA A CA 1
ATOM 549 C C . ALA A 1 78 ? 81.535 -16.797 -95.107 1.00 80.00 78 ALA A C 1
ATOM 551 O O . ALA A 1 78 ? 80.630 -17.087 -94.328 1.00 80.00 78 ALA A O 1
ATOM 552 N N . ASP A 1 79 ? 82.688 -16.264 -94.705 1.00 81.31 79 ASP A N 1
ATOM 553 C CA . ASP A 1 79 ? 82.990 -15.938 -93.312 1.00 81.31 79 ASP A CA 1
ATOM 554 C C . ASP A 1 79 ? 82.197 -14.716 -92.823 1.00 81.31 79 ASP A C 1
ATOM 556 O O . ASP A 1 79 ? 81.675 -14.747 -91.714 1.00 81.31 79 ASP A O 1
ATOM 560 N N . ALA A 1 80 ? 81.985 -13.693 -93.660 1.00 81.12 80 ALA A N 1
ATOM 561 C CA . ALA A 1 80 ? 81.109 -12.565 -93.330 1.00 81.12 80 ALA A CA 1
ATOM 562 C C . ALA A 1 80 ? 79.641 -12.994 -93.160 1.00 81.12 80 ALA A C 1
ATOM 564 O O . ALA A 1 80 ? 78.951 -12.531 -92.252 1.00 81.12 80 ALA A O 1
ATOM 565 N N . LEU A 1 81 ? 79.150 -13.913 -94.004 1.00 83.06 81 LEU A N 1
ATOM 566 C CA . LEU A 1 81 ? 77.826 -14.501 -93.804 1.00 83.06 81 LEU A CA 1
ATOM 567 C C . LEU A 1 81 ? 77.784 -15.361 -92.533 1.00 83.06 81 LEU A C 1
ATOM 569 O O . LEU A 1 81 ? 76.793 -15.307 -91.807 1.00 83.06 81 LEU A O 1
ATOM 573 N N . ARG A 1 82 ? 78.849 -16.123 -92.244 1.00 83.06 82 ARG A N 1
ATOM 574 C CA . ARG A 1 82 ? 78.967 -16.901 -91.003 1.00 83.06 82 ARG A CA 1
ATOM 575 C C . ARG A 1 82 ? 78.904 -15.993 -89.777 1.00 83.06 82 ARG A C 1
ATOM 577 O O . ARG A 1 82 ? 78.138 -16.291 -88.874 1.00 83.06 82 ARG A O 1
ATOM 584 N N . GLU A 1 83 ? 79.606 -14.864 -89.780 1.00 85.12 83 GLU A N 1
ATOM 585 C CA . GLU A 1 83 ? 79.581 -13.868 -88.701 1.00 85.12 83 GLU A CA 1
ATOM 586 C C . GLU A 1 83 ? 78.166 -13.312 -88.465 1.00 85.12 83 GLU A C 1
ATOM 588 O O . GLU A 1 83 ? 77.715 -13.178 -87.326 1.00 85.12 83 GLU A O 1
ATOM 593 N N . ILE A 1 84 ? 77.415 -13.026 -89.532 1.00 82.62 84 ILE A N 1
ATOM 594 C CA . ILE A 1 84 ? 76.034 -12.534 -89.409 1.00 82.62 84 ILE A CA 1
ATOM 595 C C . ILE A 1 84 ? 75.103 -13.618 -88.844 1.00 82.62 84 ILE A C 1
ATOM 597 O O . ILE A 1 84 ? 74.234 -13.317 -88.027 1.00 82.62 84 ILE A O 1
ATOM 601 N N . VAL A 1 85 ? 75.295 -14.876 -89.243 1.00 82.62 85 VAL A N 1
ATOM 602 C CA . VAL A 1 85 ? 74.519 -16.009 -88.718 1.00 82.62 85 VAL A CA 1
ATOM 603 C C . VAL A 1 85 ? 74.877 -16.298 -87.253 1.00 82.62 85 VAL A C 1
ATOM 605 O O . VAL A 1 85 ? 73.973 -16.439 -86.434 1.00 82.62 85 VAL A O 1
ATOM 608 N N . GLU A 1 86 ? 76.165 -16.315 -86.896 1.00 82.00 86 GLU A N 1
ATOM 609 C CA . GLU A 1 86 ? 76.658 -16.567 -85.530 1.00 82.00 86 GLU A CA 1
ATOM 610 C C . GLU A 1 86 ? 76.324 -15.430 -84.555 1.00 82.00 86 GLU A C 1
ATOM 612 O O . GLU A 1 86 ? 76.016 -15.685 -83.393 1.00 82.00 86 GLU A O 1
ATOM 617 N N . SER A 1 87 ? 76.327 -14.176 -85.018 1.00 78.88 87 SER A N 1
ATOM 618 C CA . SER A 1 87 ? 75.918 -13.022 -84.204 1.00 78.88 87 SER A CA 1
ATOM 619 C C . SER A 1 87 ? 74.414 -12.976 -83.921 1.00 78.88 87 SER A C 1
ATOM 621 O O . SER A 1 87 ? 73.972 -12.162 -83.110 1.00 78.88 87 SER A O 1
ATOM 623 N N . GLY A 1 88 ? 73.610 -13.815 -84.586 1.00 73.81 88 GLY A N 1
ATOM 624 C CA . GLY A 1 88 ? 72.165 -13.885 -84.378 1.00 73.81 88 GLY A CA 1
ATOM 625 C C . GLY A 1 88 ? 71.402 -12.632 -84.830 1.00 73.81 88 GLY A C 1
ATOM 626 O O . GLY A 1 88 ? 70.208 -12.508 -84.557 1.00 73.81 88 GLY A O 1
ATOM 627 N N . ASN A 1 89 ? 72.056 -11.685 -85.512 1.00 75.69 89 ASN A N 1
ATOM 628 C CA . ASN A 1 89 ? 71.467 -10.391 -85.845 1.00 75.69 89 ASN A CA 1
ATOM 629 C C . ASN A 1 89 ? 70.647 -10.451 -87.148 1.00 75.69 89 ASN A C 1
ATOM 631 O O . ASN A 1 89 ? 71.084 -10.038 -88.226 1.00 75.69 89 ASN A O 1
ATOM 635 N N . MET A 1 90 ? 69.412 -10.941 -87.026 1.00 78.38 90 MET A N 1
ATOM 636 C CA . MET A 1 90 ? 68.482 -11.174 -88.142 1.00 78.38 90 MET A CA 1
ATOM 637 C C . MET A 1 90 ? 67.919 -9.892 -88.787 1.00 78.38 90 MET A C 1
ATOM 639 O O . MET A 1 90 ? 67.269 -9.957 -89.835 1.00 78.38 90 MET A O 1
ATOM 643 N N . SER A 1 91 ? 68.205 -8.720 -88.207 1.00 73.25 91 SER A N 1
ATOM 644 C CA . SER A 1 91 ? 67.841 -7.408 -88.762 1.00 73.25 91 SER A CA 1
ATOM 645 C C . SER A 1 91 ? 68.716 -7.000 -89.962 1.00 73.25 91 SER A C 1
ATOM 647 O O . SER A 1 91 ? 68.256 -6.272 -90.845 1.00 73.25 91 SER A O 1
ATOM 649 N N . ARG A 1 92 ? 69.933 -7.560 -90.084 1.00 79.62 92 ARG A N 1
ATOM 650 C CA . ARG A 1 92 ? 70.928 -7.278 -91.146 1.00 79.62 92 ARG A CA 1
ATOM 651 C C . ARG A 1 92 ? 70.607 -7.956 -92.483 1.00 79.62 92 ARG A C 1
ATOM 653 O O . ARG A 1 92 ? 71.477 -8.377 -93.243 1.00 79.62 92 ARG A O 1
ATOM 660 N N . HIS A 1 93 ? 69.325 -8.081 -92.816 1.00 79.44 93 HIS A N 1
ATOM 661 C CA . HIS A 1 93 ? 68.894 -8.812 -94.005 1.00 79.44 93 HIS A CA 1
ATOM 662 C C . HIS A 1 93 ? 69.354 -8.174 -95.317 1.00 79.44 93 HIS A C 1
ATOM 664 O O . HIS A 1 93 ? 69.500 -8.867 -96.331 1.00 79.44 93 HIS A O 1
ATOM 670 N N . LYS A 1 94 ? 69.481 -6.842 -95.326 1.00 81.00 94 LYS A N 1
ATOM 671 C CA . LYS A 1 94 ? 69.906 -6.079 -96.500 1.00 81.00 94 LYS A CA 1
ATOM 672 C C . LYS A 1 94 ? 71.351 -6.440 -96.845 1.00 81.00 94 LYS A C 1
ATOM 674 O O . LYS A 1 94 ? 71.630 -6.767 -97.995 1.00 81.00 94 LYS A O 1
ATOM 679 N N . GLU A 1 95 ? 72.208 -6.535 -95.831 1.00 81.00 95 GLU A N 1
ATOM 680 C CA . GLU A 1 95 ? 73.602 -6.969 -95.956 1.00 81.00 95 GLU A CA 1
ATOM 681 C C . GLU A 1 95 ? 73.713 -8.424 -96.421 1.00 81.00 95 GLU A C 1
ATOM 683 O O . GLU A 1 95 ? 74.432 -8.705 -97.373 1.00 81.00 95 GLU A O 1
ATOM 688 N N . VAL A 1 96 ? 72.924 -9.349 -95.858 1.00 83.25 96 VAL A N 1
ATOM 689 C CA . VAL A 1 96 ? 72.908 -10.751 -96.327 1.00 83.25 96 VAL A CA 1
ATOM 690 C C . VAL A 1 96 ? 72.448 -10.867 -97.781 1.00 83.25 96 VAL A C 1
ATOM 692 O O . VAL A 1 96 ? 72.957 -11.695 -98.540 1.00 83.25 96 VAL A O 1
ATOM 695 N N . THR A 1 97 ? 71.511 -10.017 -98.205 1.00 83.56 97 THR A N 1
ATOM 696 C CA . THR A 1 97 ? 71.078 -9.961 -99.609 1.00 83.56 97 THR A CA 1
ATOM 697 C C . THR A 1 97 ? 72.218 -9.482 -100.513 1.00 83.56 97 THR A C 1
ATOM 699 O O . THR A 1 97 ? 72.426 -10.068 -101.577 1.00 83.56 97 THR A O 1
ATOM 702 N N . ALA A 1 98 ? 72.994 -8.486 -100.075 1.00 84.25 98 ALA A N 1
ATOM 703 C CA . ALA A 1 98 ? 74.161 -7.979 -100.795 1.00 84.25 98 ALA A CA 1
ATOM 704 C C . ALA A 1 98 ? 75.317 -9.004 -100.854 1.00 84.25 98 ALA A C 1
ATOM 706 O O . ALA A 1 98 ? 75.845 -9.258 -101.936 1.00 84.25 98 ALA A O 1
ATOM 707 N N . ILE A 1 99 ? 75.646 -9.676 -99.741 1.00 83.38 99 ILE A N 1
ATOM 708 C CA . ILE A 1 99 ? 76.656 -10.753 -99.672 1.00 83.38 99 ILE A CA 1
ATOM 709 C C . ILE A 1 99 ? 76.273 -11.918 -100.593 1.00 83.38 99 ILE A C 1
ATOM 711 O O . ILE A 1 99 ? 77.106 -12.434 -101.340 1.00 83.38 99 ILE A O 1
ATOM 715 N N . LYS A 1 100 ? 74.990 -12.307 -100.602 1.00 85.00 100 LYS A N 1
ATOM 716 C CA . LYS A 1 100 ? 74.454 -13.322 -101.519 1.00 85.00 100 LYS A CA 1
ATOM 717 C C . LYS A 1 100 ? 74.668 -12.940 -102.984 1.00 85.00 100 LYS A C 1
ATOM 719 O O . LYS A 1 100 ? 75.098 -13.782 -103.771 1.00 85.00 100 LYS A O 1
ATOM 724 N N . GLN A 1 101 ? 74.360 -11.698 -103.358 1.00 84.06 101 GLN A N 1
ATOM 725 C CA . GLN A 1 101 ? 74.551 -11.210 -104.726 1.00 84.06 101 GLN A CA 1
ATOM 726 C C . GLN A 1 101 ? 76.034 -11.221 -105.127 1.00 84.06 101 GLN A C 1
ATOM 728 O O . GLN A 1 101 ? 76.366 -11.775 -106.177 1.00 84.06 101 GLN A O 1
ATOM 733 N N . ALA A 1 102 ? 76.922 -10.712 -104.268 1.00 82.25 102 ALA A N 1
ATOM 734 C CA . ALA A 1 102 ? 78.365 -10.693 -104.508 1.00 82.25 102 ALA A CA 1
ATOM 735 C C . ALA A 1 102 ? 78.964 -12.110 -104.644 1.00 82.25 102 ALA A C 1
ATOM 737 O O . ALA A 1 102 ? 79.712 -12.387 -105.585 1.00 82.25 102 ALA A O 1
ATOM 738 N N . PHE A 1 103 ? 78.571 -13.049 -103.774 1.00 84.06 103 PHE A N 1
ATOM 739 C CA . PHE A 1 103 ? 79.040 -14.439 -103.819 1.00 84.06 103 PHE A CA 1
ATOM 740 C C . PHE A 1 103 ? 78.600 -15.165 -105.097 1.00 84.06 103 PHE A C 1
ATOM 742 O O . PHE A 1 103 ? 79.400 -15.853 -105.738 1.00 84.06 103 PHE A O 1
ATOM 749 N N . HIS A 1 104 ? 77.336 -15.001 -105.509 1.00 83.94 104 HIS A N 1
ATOM 750 C CA . HIS A 1 104 ? 76.845 -15.582 -106.761 1.00 83.94 104 HIS A CA 1
ATOM 751 C C . HIS A 1 104 ? 77.539 -14.976 -107.988 1.00 83.94 104 HIS A C 1
ATOM 753 O O . HIS A 1 104 ? 77.849 -15.716 -108.924 1.00 83.94 104 HIS A O 1
ATOM 759 N N . ALA A 1 105 ? 77.841 -13.674 -107.980 1.00 82.12 105 ALA A N 1
ATOM 760 C CA . ALA A 1 105 ? 78.577 -13.025 -109.062 1.00 82.12 105 ALA A CA 1
ATOM 761 C C . ALA A 1 105 ? 80.000 -13.594 -109.220 1.00 82.12 105 ALA A C 1
ATOM 763 O O . ALA A 1 105 ? 80.419 -13.902 -110.337 1.00 82.12 105 ALA A O 1
ATOM 764 N N . LEU A 1 106 ? 80.727 -13.803 -108.116 1.00 80.56 106 LEU A N 1
ATOM 765 C CA . LEU A 1 106 ? 82.058 -14.424 -108.136 1.00 80.56 106 LEU A CA 1
ATOM 766 C C . LEU A 1 106 ? 82.015 -15.892 -108.566 1.00 80.56 106 LEU A C 1
ATOM 768 O O . LEU A 1 106 ? 82.847 -16.324 -109.362 1.00 80.56 106 LEU A O 1
ATOM 772 N N . ARG A 1 107 ? 81.027 -16.663 -108.092 1.00 78.25 107 ARG A N 1
ATOM 773 C CA . ARG A 1 107 ? 80.872 -18.066 -108.500 1.00 78.25 107 ARG A CA 1
ATOM 774 C C . ARG A 1 107 ? 80.542 -18.196 -109.984 1.00 78.25 107 ARG A C 1
ATOM 776 O O . ARG A 1 107 ? 81.077 -19.091 -110.627 1.00 78.25 107 ARG A O 1
ATOM 783 N N . THR A 1 108 ? 79.716 -17.301 -110.522 1.00 79.00 108 THR A N 1
ATOM 784 C CA . THR A 1 108 ? 79.410 -17.266 -111.960 1.00 79.00 108 THR A CA 1
ATOM 785 C C . T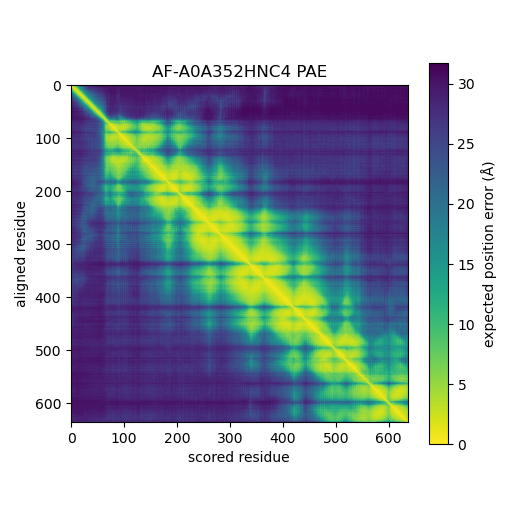HR A 1 108 ? 80.684 -17.004 -112.766 1.00 79.00 108 THR A C 1
ATOM 787 O O . THR A 1 108 ? 81.005 -17.796 -113.642 1.00 79.00 108 THR A O 1
ATOM 790 N N . LYS A 1 109 ? 81.496 -16.007 -112.378 1.00 80.56 109 LYS A N 1
ATOM 791 C CA . LYS A 1 109 ? 82.797 -15.734 -113.019 1.00 80.56 109 LYS A CA 1
ATOM 792 C C . LYS A 1 109 ? 83.772 -16.916 -112.960 1.00 80.56 109 LYS A C 1
ATOM 794 O O . LYS A 1 109 ? 84.477 -17.173 -113.929 1.00 80.56 109 LYS A O 1
ATOM 799 N N . GLU A 1 110 ? 83.837 -17.628 -111.835 1.00 76.44 110 GLU A N 1
ATOM 800 C CA . GLU A 1 110 ? 84.708 -18.804 -111.701 1.00 76.44 110 GLU A CA 1
ATOM 801 C C . GLU A 1 110 ? 84.223 -19.977 -112.560 1.00 76.44 110 GLU A C 1
ATOM 803 O O . GLU A 1 110 ? 85.036 -20.666 -113.169 1.00 76.44 110 GLU A O 1
ATOM 808 N N . LEU A 1 111 ? 82.910 -20.194 -112.644 1.00 76.25 111 LEU A N 1
ATOM 809 C CA . LEU A 1 111 ? 82.334 -21.196 -113.539 1.00 76.25 111 LEU A CA 1
ATOM 810 C C . LEU A 1 111 ? 82.583 -20.843 -115.007 1.00 76.25 111 LEU A C 1
ATOM 812 O O . LEU A 1 111 ? 82.965 -21.726 -115.768 1.00 76.25 111 LEU A O 1
ATOM 816 N N . ASP A 1 112 ? 82.454 -19.569 -115.383 1.00 74.56 112 ASP A N 1
ATOM 817 C CA . ASP A 1 112 ? 82.768 -19.083 -116.730 1.00 74.56 112 ASP A CA 1
ATOM 818 C C . ASP A 1 112 ? 84.256 -19.275 -117.064 1.00 74.56 112 ASP A C 1
ATOM 820 O O . ASP A 1 112 ? 84.594 -19.706 -118.166 1.00 74.56 112 ASP A O 1
ATOM 824 N N . ARG A 1 113 ? 85.161 -19.030 -116.104 1.00 75.88 113 ARG A N 1
ATOM 825 C CA . ARG A 1 113 ? 86.603 -19.285 -116.260 1.00 75.88 113 ARG A CA 1
ATOM 826 C C . ARG A 1 113 ? 86.911 -20.772 -116.412 1.00 75.88 113 ARG A C 1
ATOM 828 O O . ARG A 1 113 ? 87.629 -21.147 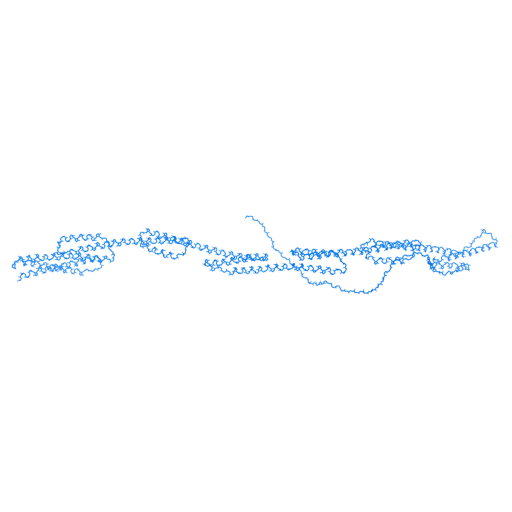-117.331 1.00 75.88 113 ARG A O 1
ATOM 835 N N . GLN A 1 114 ? 86.346 -21.617 -115.550 1.00 73.81 114 GLN A N 1
ATOM 836 C CA . GLN A 1 114 ? 86.504 -23.071 -115.638 1.00 73.81 114 GLN A CA 1
ATOM 837 C C . GLN A 1 114 ? 85.945 -23.615 -116.956 1.00 73.81 114 GLN A C 1
ATOM 839 O O . GLN A 1 114 ? 86.546 -24.507 -117.546 1.00 73.81 114 GLN A O 1
ATOM 844 N N . MET A 1 115 ? 84.829 -23.061 -117.435 1.00 64.56 115 MET A N 1
ATOM 845 C CA . MET A 1 115 ? 84.257 -23.382 -118.740 1.00 64.56 115 MET A CA 1
ATOM 846 C C . MET A 1 115 ? 85.192 -22.938 -119.876 1.00 64.56 115 MET A C 1
ATOM 848 O O . MET A 1 115 ? 85.450 -23.722 -120.783 1.00 64.56 115 MET A O 1
ATOM 852 N N . SER A 1 116 ? 85.751 -21.724 -119.816 1.00 69.31 116 SER A N 1
ATOM 853 C CA . SER A 1 116 ? 86.694 -21.212 -120.823 1.00 69.31 116 SER A CA 1
ATOM 854 C C . SER A 1 116 ? 87.975 -22.043 -120.895 1.00 69.31 116 SER A C 1
ATOM 856 O O . SER A 1 116 ? 88.360 -22.465 -121.977 1.00 69.31 116 SER A O 1
ATOM 858 N N . GLU A 1 117 ? 88.607 -22.349 -119.758 1.00 72.12 117 GLU A N 1
ATOM 859 C CA . GLU A 1 117 ? 89.806 -23.199 -119.711 1.00 72.12 117 GLU A CA 1
ATOM 860 C C . GLU A 1 117 ? 89.513 -24.624 -120.213 1.00 72.12 117 GLU A C 1
ATOM 862 O O . GLU A 1 117 ? 90.349 -25.251 -120.865 1.00 72.12 117 GLU A O 1
ATOM 867 N N . PHE A 1 118 ? 88.310 -25.141 -119.944 1.00 71.94 118 PHE A N 1
ATOM 868 C CA . PHE A 1 118 ? 87.881 -26.452 -120.425 1.00 71.94 118 PHE A CA 1
ATOM 869 C C . PHE A 1 118 ? 87.684 -26.483 -121.949 1.00 71.94 118 PHE A C 1
ATOM 871 O O . PHE A 1 118 ? 88.060 -27.473 -122.585 1.00 71.94 118 PHE A O 1
ATOM 878 N N . LEU A 1 119 ? 87.155 -25.397 -122.524 1.00 68.62 119 LEU A N 1
ATOM 879 C CA . LEU A 1 119 ? 87.011 -25.200 -123.970 1.00 68.62 119 LEU A CA 1
ATOM 880 C C . LEU A 1 119 ? 88.368 -24.986 -124.660 1.00 68.62 119 LEU A C 1
ATOM 882 O O . LEU A 1 119 ? 88.625 -25.603 -125.693 1.00 68.62 119 LEU A O 1
ATOM 886 N N . ASP A 1 120 ? 89.261 -24.188 -124.068 1.00 69.50 120 ASP A N 1
ATOM 887 C CA . ASP A 1 120 ? 90.607 -23.912 -124.595 1.00 69.50 120 ASP A CA 1
ATOM 888 C C . ASP A 1 120 ? 91.510 -25.157 -124.579 1.00 69.50 120 ASP A C 1
ATOM 890 O O . ASP A 1 120 ? 92.371 -25.325 -125.443 1.00 69.50 120 ASP A O 1
ATOM 894 N N . ALA A 1 121 ? 91.274 -26.087 -123.649 1.00 68.38 121 ALA A N 1
ATOM 895 C CA . ALA A 1 121 ? 91.910 -27.404 -123.633 1.00 68.38 121 ALA A CA 1
ATOM 896 C C . ALA A 1 121 ? 91.403 -28.355 -124.745 1.00 68.38 121 ALA A C 1
ATOM 898 O O . ALA A 1 121 ? 91.865 -29.494 -124.830 1.00 68.38 121 ALA A O 1
ATOM 899 N N . GLY A 1 122 ? 90.471 -27.908 -125.598 1.00 58.06 122 GLY A N 1
ATOM 900 C CA . GLY A 1 122 ? 89.952 -28.652 -126.749 1.00 58.06 122 GLY A CA 1
ATOM 901 C C . GLY A 1 122 ? 88.826 -29.640 -126.427 1.00 58.06 122 GLY A C 1
ATOM 902 O O . GLY A 1 122 ? 88.507 -30.482 -127.268 1.00 58.06 122 GLY A O 1
ATOM 903 N N . ASN A 1 123 ? 88.224 -29.565 -125.234 1.00 73.06 123 ASN A N 1
ATOM 904 C CA . ASN A 1 123 ? 87.113 -30.437 -124.840 1.00 73.06 123 ASN A CA 1
ATOM 905 C C . ASN A 1 123 ? 85.751 -29.858 -125.293 1.00 73.06 123 ASN A C 1
ATOM 907 O O . ASN A 1 123 ? 85.571 -28.640 -125.293 1.00 73.06 123 ASN A O 1
ATOM 911 N N . PRO A 1 124 ? 84.759 -30.696 -125.657 1.00 68.38 124 PRO A N 1
ATOM 912 C CA . PRO A 1 124 ? 83.430 -30.227 -126.054 1.00 68.38 124 PRO A CA 1
ATOM 913 C C . PRO A 1 124 ? 82.632 -29.658 -124.867 1.00 68.38 124 PRO A C 1
ATOM 915 O O . PRO A 1 124 ? 82.598 -30.258 -123.793 1.00 68.38 124 PRO A O 1
ATOM 918 N N . ALA A 1 125 ? 81.924 -28.542 -125.089 1.00 62.09 125 ALA A N 1
ATOM 919 C CA . ALA A 1 125 ? 81.144 -27.813 -124.074 1.00 62.09 125 ALA A CA 1
ATOM 920 C C . ALA A 1 125 ? 80.138 -28.689 -123.297 1.00 62.09 125 ALA A C 1
ATOM 922 O O . ALA A 1 125 ? 79.898 -28.472 -122.113 1.00 62.09 125 ALA A O 1
ATOM 923 N N . GLU A 1 126 ? 79.570 -29.703 -123.955 1.00 62.81 126 GLU A N 1
ATOM 924 C CA . GLU A 1 126 ? 78.541 -30.595 -123.400 1.00 62.81 126 GLU A CA 1
ATOM 925 C C . GLU A 1 126 ? 79.077 -31.557 -122.323 1.00 62.81 126 GLU A C 1
ATOM 927 O O . GLU A 1 126 ? 78.296 -32.119 -121.558 1.00 62.81 126 GLU A O 1
ATOM 932 N N . ALA A 1 127 ? 80.401 -31.732 -122.227 1.00 62.00 127 ALA A N 1
ATOM 933 C CA . ALA A 1 127 ? 81.048 -32.589 -121.232 1.00 62.00 127 ALA A CA 1
ATOM 934 C C . ALA A 1 127 ? 81.505 -31.832 -119.967 1.00 62.00 127 ALA A C 1
ATOM 936 O O . ALA A 1 127 ? 82.119 -32.435 -119.082 1.00 62.00 127 ALA A O 1
ATOM 937 N N . PHE A 1 128 ? 81.237 -30.525 -119.863 1.00 61.84 128 PHE A N 1
ATOM 938 C CA . PHE A 1 128 ? 81.644 -29.726 -118.709 1.00 61.84 128 PHE A CA 1
ATOM 939 C C . PHE A 1 128 ? 80.784 -30.039 -117.478 1.00 61.84 128 PHE A C 1
ATOM 941 O O . PHE A 1 128 ? 79.605 -29.691 -117.406 1.00 61.84 128 PHE A O 1
ATOM 948 N N . ALA A 1 129 ? 81.400 -30.654 -116.470 1.00 65.25 129 ALA A N 1
ATOM 949 C CA . ALA A 1 129 ? 80.842 -30.768 -115.131 1.00 65.25 129 ALA A CA 1
ATOM 950 C C . ALA A 1 129 ? 81.607 -29.825 -114.199 1.00 65.25 129 ALA A C 1
ATOM 952 O O . ALA A 1 129 ? 82.802 -30.010 -113.954 1.00 65.25 129 ALA A O 1
ATOM 953 N N . ALA A 1 130 ? 80.914 -28.813 -113.676 1.00 62.25 130 ALA A N 1
ATOM 954 C CA . ALA A 1 130 ? 81.478 -27.903 -112.690 1.00 62.25 130 ALA A CA 1
ATOM 955 C C . ALA A 1 130 ? 82.021 -28.692 -111.491 1.00 62.25 130 ALA A C 1
ATOM 957 O O . ALA A 1 130 ? 81.338 -29.566 -110.948 1.00 62.25 130 ALA A O 1
ATOM 958 N N . LYS A 1 131 ? 83.243 -28.372 -111.052 1.00 66.31 131 LYS A N 1
ATOM 959 C CA . LYS A 1 131 ? 83.819 -29.036 -109.881 1.00 66.31 131 LYS A CA 1
ATOM 960 C C . LYS A 1 131 ? 82.976 -28.697 -108.641 1.00 66.31 131 LYS A C 1
ATOM 962 O O . LYS A 1 131 ? 82.680 -27.511 -108.428 1.00 66.31 131 LYS A O 1
ATOM 967 N N . PRO A 1 132 ? 82.587 -29.702 -107.829 1.00 64.69 132 PRO A N 1
ATOM 968 C CA . PRO A 1 132 ? 81.945 -29.458 -106.547 1.00 64.69 132 PRO A CA 1
ATOM 969 C C . PRO A 1 132 ? 82.851 -28.571 -105.698 1.00 64.69 132 PRO A C 1
ATOM 971 O O . PRO A 1 132 ? 84.036 -28.853 -105.545 1.00 64.69 132 PRO A O 1
ATOM 974 N N . ASP A 1 133 ? 82.295 -27.481 -105.186 1.00 71.38 133 ASP A N 1
ATOM 975 C CA . ASP A 1 133 ? 83.035 -26.488 -104.422 1.00 71.38 133 ASP A CA 1
ATOM 976 C C . ASP A 1 133 ? 82.472 -26.451 -103.001 1.00 71.38 133 ASP A C 1
ATOM 978 O O . ASP A 1 133 ? 81.316 -26.076 -102.780 1.00 71.38 133 ASP A O 1
ATOM 982 N N . GLU A 1 134 ? 83.281 -26.883 -102.035 1.00 73.19 134 GLU A N 1
ATOM 983 C CA . GLU A 1 134 ? 82.881 -27.016 -100.632 1.00 73.19 134 GLU A CA 1
ATOM 984 C C . GLU A 1 134 ? 82.415 -25.687 -100.023 1.00 73.19 134 GLU A C 1
ATOM 986 O O . GLU A 1 134 ? 81.505 -25.666 -99.191 1.00 73.19 134 GLU A O 1
ATOM 991 N N . THR A 1 135 ? 82.982 -24.565 -100.470 1.00 74.88 135 THR A N 1
ATOM 992 C CA . THR A 1 135 ? 82.629 -23.224 -99.989 1.00 74.88 135 THR A CA 1
ATOM 993 C C . THR A 1 135 ? 81.236 -22.812 -100.471 1.00 74.88 135 THR A C 1
ATOM 995 O O . THR A 1 135 ? 80.532 -22.088 -99.776 1.00 74.88 135 THR A O 1
ATOM 998 N N . GLU A 1 136 ? 80.779 -23.306 -101.629 1.00 78.50 136 GLU A N 1
ATOM 999 C CA . GLU A 1 136 ? 79.410 -23.069 -102.114 1.00 78.50 136 GLU A CA 1
ATOM 1000 C C . GLU A 1 136 ? 78.358 -23.815 -101.286 1.00 78.50 136 GLU A C 1
ATOM 1002 O O . GLU A 1 136 ? 77.308 -23.251 -100.974 1.00 78.50 136 GLU A O 1
ATOM 1007 N N . PHE A 1 137 ? 78.644 -25.061 -100.901 1.00 77.94 137 PHE A N 1
ATOM 1008 C CA . PHE A 1 137 ? 77.759 -25.829 -100.026 1.00 77.94 137 PHE A CA 1
ATOM 1009 C C . PHE A 1 137 ? 77.664 -25.198 -98.634 1.00 77.94 137 PHE A C 1
ATOM 1011 O O . PHE A 1 137 ? 76.554 -24.980 -98.152 1.00 77.94 137 PHE A O 1
ATOM 1018 N N . LYS A 1 138 ? 78.802 -24.806 -98.039 1.00 80.81 138 LYS A N 1
ATOM 1019 C CA . LYS A 1 138 ? 78.842 -24.083 -96.754 1.00 80.81 138 LYS A CA 1
ATOM 1020 C C . LYS A 1 138 ? 78.077 -22.753 -96.819 1.00 80.81 138 LYS A C 1
ATOM 1022 O O . LYS A 1 138 ? 77.326 -22.436 -95.907 1.00 80.81 138 LYS A O 1
ATOM 1027 N N . PHE A 1 139 ? 78.205 -21.996 -97.910 1.00 84.31 139 PHE A N 1
ATOM 1028 C CA . PHE A 1 139 ? 77.489 -20.727 -98.093 1.00 84.31 139 PHE A CA 1
ATOM 1029 C C . PHE A 1 139 ? 75.969 -20.902 -98.231 1.00 84.31 139 PHE A C 1
ATOM 1031 O O . PHE A 1 139 ? 75.194 -20.140 -97.655 1.00 84.31 139 PHE A O 1
ATOM 1038 N N . LYS A 1 140 ? 75.522 -21.916 -98.986 1.00 83.12 140 LYS A N 1
ATOM 1039 C CA . LYS A 1 140 ? 74.094 -22.248 -99.124 1.00 83.12 140 LYS A CA 1
ATOM 1040 C C . LYS A 1 140 ? 73.480 -22.685 -97.794 1.00 83.12 140 LYS A C 1
ATOM 1042 O O . LYS A 1 140 ? 72.354 -22.283 -97.509 1.00 83.12 140 LYS A O 1
ATOM 1047 N N . ASP A 1 141 ? 74.218 -23.455 -96.999 1.00 84.69 141 ASP A N 1
ATOM 1048 C CA . ASP A 1 141 ? 73.804 -23.861 -95.655 1.00 84.69 141 ASP A CA 1
ATOM 1049 C C . ASP A 1 141 ? 73.663 -22.647 -94.720 1.00 84.69 141 ASP A C 1
ATOM 1051 O O . ASP A 1 141 ? 72.604 -22.441 -94.134 1.00 84.69 141 ASP A O 1
ATOM 1055 N N . LEU A 1 142 ? 74.650 -21.743 -94.697 1.00 84.75 142 LEU A N 1
ATOM 1056 C CA . LEU A 1 142 ? 74.580 -20.491 -93.929 1.00 84.75 142 LEU A CA 1
ATOM 1057 C C . LEU A 1 142 ? 73.416 -19.579 -94.362 1.00 84.75 142 LEU A C 1
ATOM 1059 O O . LEU A 1 142 ? 72.758 -18.970 -93.522 1.00 84.75 142 LEU A O 1
ATOM 1063 N N . LEU A 1 143 ? 73.100 -19.503 -95.661 1.00 84.31 143 LEU A N 1
ATOM 1064 C CA . LEU A 1 143 ? 71.920 -18.770 -96.141 1.00 84.31 143 LEU A CA 1
ATOM 1065 C C . LEU A 1 143 ? 70.601 -19.415 -95.698 1.00 84.31 143 LEU A C 1
ATOM 1067 O O . LEU A 1 143 ? 69.629 -18.697 -95.452 1.00 84.31 143 LEU A O 1
ATOM 1071 N N . ALA A 1 144 ? 70.544 -20.748 -95.630 1.00 84.62 144 ALA A N 1
ATOM 1072 C CA . ALA A 1 144 ? 69.383 -21.462 -95.112 1.00 84.62 144 ALA A CA 1
ATOM 1073 C C . ALA A 1 144 ? 69.211 -21.191 -93.611 1.00 84.62 144 ALA A C 1
ATOM 1075 O O . ALA A 1 144 ? 68.115 -20.803 -93.207 1.00 84.62 144 ALA A O 1
ATOM 1076 N N . GLN A 1 145 ? 70.300 -21.257 -92.835 1.00 84.50 145 GLN A N 1
ATOM 1077 C CA . GLN A 1 145 ? 70.322 -20.907 -91.410 1.00 84.50 145 GLN A CA 1
ATOM 1078 C C . GLN A 1 145 ? 69.897 -19.446 -91.171 1.00 84.50 145 GLN A C 1
ATOM 1080 O O . GLN A 1 145 ? 69.066 -19.183 -90.305 1.00 84.50 145 GLN A O 1
ATOM 1085 N N . PHE A 1 146 ? 70.367 -18.489 -91.983 1.00 85.88 146 PHE A N 1
ATOM 1086 C CA . PHE A 1 146 ? 69.926 -17.089 -91.891 1.00 85.88 146 PHE A CA 1
ATOM 1087 C C . PHE A 1 146 ? 68.444 -16.911 -92.244 1.00 85.88 146 PHE A C 1
ATOM 1089 O O . PHE A 1 146 ? 67.726 -16.152 -91.595 1.00 85.88 146 PHE A O 1
ATOM 1096 N N . LYS A 1 147 ? 67.961 -17.588 -93.294 1.00 85.94 147 LYS A N 1
ATOM 1097 C CA . LYS A 1 147 ? 66.550 -17.519 -93.699 1.00 85.94 147 LYS A CA 1
ATOM 1098 C C . LYS A 1 147 ? 65.638 -18.091 -92.611 1.00 85.94 147 LYS A C 1
ATOM 1100 O O . LYS A 1 147 ? 64.592 -17.504 -92.348 1.00 85.94 147 LYS A O 1
ATOM 1105 N N . GLU A 1 148 ? 66.032 -19.207 -92.005 1.00 85.31 148 GLU A N 1
ATOM 1106 C CA . GLU A 1 148 ? 65.329 -19.823 -90.881 1.00 85.31 148 GLU A CA 1
ATOM 1107 C C . GLU A 1 148 ? 65.346 -18.909 -89.648 1.00 85.31 148 GLU A C 1
ATOM 1109 O O . GLU A 1 148 ? 64.280 -18.577 -89.134 1.00 85.31 148 GLU A O 1
ATOM 1114 N N . GLY A 1 149 ? 66.514 -18.390 -89.255 1.00 81.69 149 GLY A N 1
ATOM 1115 C CA . GLY A 1 149 ? 66.642 -17.444 -88.143 1.00 81.69 149 GLY A CA 1
ATOM 1116 C C . GLY A 1 149 ? 65.846 -16.150 -88.352 1.00 81.69 149 GLY A C 1
ATOM 1117 O O . GLY A 1 149 ? 65.209 -15.650 -87.429 1.00 81.69 149 GLY A O 1
ATOM 1118 N N . ARG A 1 150 ? 65.783 -15.629 -89.583 1.00 82.88 150 ARG A N 1
ATOM 1119 C CA . ARG A 1 150 ? 64.970 -14.450 -89.916 1.00 82.88 150 ARG A CA 1
ATOM 1120 C C . ARG A 1 150 ? 63.473 -14.735 -89.884 1.00 82.88 150 ARG A C 1
ATOM 1122 O O . ARG A 1 150 ? 62.713 -13.878 -89.441 1.00 82.88 150 ARG A O 1
ATOM 1129 N N . ALA A 1 151 ? 63.040 -15.898 -90.365 1.00 84.12 151 ALA A N 1
ATOM 1130 C CA . ALA A 1 151 ? 61.643 -16.302 -90.254 1.00 84.12 151 ALA A CA 1
ATOM 1131 C C . ALA A 1 151 ? 61.233 -16.434 -88.778 1.00 84.12 151 ALA A C 1
ATOM 1133 O O . ALA A 1 151 ? 60.172 -15.946 -88.408 1.00 84.12 151 ALA A O 1
ATOM 1134 N N . GLN A 1 152 ? 62.105 -17.001 -87.935 1.00 85.44 152 GLN A N 1
ATOM 1135 C CA . GLN A 1 152 ? 61.906 -17.063 -86.484 1.00 85.44 152 GLN A CA 1
ATOM 1136 C C . GLN A 1 152 ? 61.871 -15.667 -85.843 1.00 85.44 152 GLN A C 1
ATOM 1138 O O . GLN A 1 152 ? 61.011 -15.413 -85.009 1.00 85.44 152 GLN A O 1
ATOM 1143 N N . PHE A 1 153 ? 62.741 -14.743 -86.260 1.00 84.25 153 PHE A N 1
ATOM 1144 C CA . PHE A 1 153 ? 62.748 -13.362 -85.765 1.00 84.25 153 PHE A CA 1
ATOM 1145 C C . PHE A 1 153 ? 61.470 -12.594 -86.128 1.00 84.25 153 PHE A C 1
ATOM 1147 O O . PHE A 1 153 ? 60.880 -11.958 -85.265 1.00 84.25 153 PHE A O 1
ATOM 1154 N N . LEU A 1 154 ? 61.018 -12.667 -87.385 1.00 83.56 154 LEU A N 1
ATOM 1155 C CA . LEU A 1 154 ? 59.774 -12.013 -87.810 1.00 83.56 154 LEU A CA 1
ATOM 1156 C C . LEU A 1 154 ? 58.552 -12.630 -87.126 1.00 83.56 154 LEU A C 1
ATOM 1158 O O . LEU A 1 154 ? 57.684 -11.891 -86.682 1.00 83.56 154 LEU A O 1
ATOM 1162 N N . ALA A 1 155 ? 58.514 -13.959 -86.984 1.00 84.75 155 ALA A N 1
ATOM 1163 C CA . ALA A 1 155 ? 57.457 -14.634 -86.239 1.00 84.75 155 ALA A CA 1
ATOM 1164 C C . ALA A 1 155 ? 57.448 -14.215 -84.758 1.00 84.75 155 ALA A C 1
ATOM 1166 O O . ALA A 1 155 ? 56.382 -13.951 -84.216 1.00 84.75 155 ALA A O 1
ATOM 1167 N N . ALA A 1 156 ? 58.618 -14.092 -84.121 1.00 84.25 156 ALA A N 1
ATOM 1168 C CA . ALA A 1 156 ? 58.736 -13.621 -82.740 1.00 84.25 156 ALA A CA 1
ATOM 1169 C C . ALA A 1 156 ? 58.338 -12.143 -82.583 1.00 84.25 156 ALA A C 1
ATOM 1171 O O . ALA A 1 156 ? 57.751 -11.767 -81.573 1.00 84.25 156 ALA A O 1
ATOM 1172 N N . GLU A 1 157 ? 58.630 -11.302 -83.577 1.00 82.75 157 GLU A N 1
ATOM 1173 C CA . GLU A 1 157 ? 58.227 -9.894 -83.599 1.00 82.75 157 GLU A CA 1
ATOM 1174 C C . GLU A 1 157 ? 56.711 -9.743 -83.789 1.00 82.75 157 GLU A C 1
ATOM 1176 O O . GLU A 1 157 ? 56.068 -8.996 -83.057 1.00 82.75 157 GLU A O 1
ATOM 1181 N N . GLU A 1 158 ? 56.115 -10.496 -84.718 1.00 82.44 158 GLU A N 1
ATOM 1182 C CA . GLU A 1 158 ? 54.660 -10.557 -84.902 1.00 82.44 158 GLU A CA 1
ATOM 1183 C C . GLU A 1 158 ? 53.961 -11.106 -83.651 1.00 82.44 158 GLU A C 1
ATOM 1185 O O . GLU A 1 158 ? 52.949 -10.551 -83.223 1.00 82.44 158 GLU A O 1
ATOM 1190 N N . GLU A 1 159 ? 54.521 -12.140 -83.015 1.00 85.81 159 GLU A N 1
ATOM 1191 C CA . GLU A 1 159 ? 54.027 -12.677 -81.744 1.00 85.81 159 GLU A CA 1
ATOM 1192 C C . GLU A 1 159 ? 54.132 -11.638 -80.618 1.00 85.81 159 GLU A C 1
ATOM 1194 O O . GLU A 1 159 ? 53.189 -11.483 -79.843 1.00 85.81 159 GLU A O 1
ATOM 1199 N N . ARG A 1 160 ? 55.220 -10.857 -80.564 1.00 85.75 160 ARG A N 1
ATOM 1200 C CA . ARG A 1 160 ? 55.400 -9.755 -79.607 1.00 85.75 160 ARG A CA 1
ATOM 1201 C C . ARG A 1 160 ? 54.373 -8.643 -79.815 1.00 85.75 160 ARG A C 1
ATOM 1203 O O . ARG A 1 160 ? 53.733 -8.231 -78.851 1.00 85.75 160 ARG A O 1
ATOM 1210 N N . LEU A 1 161 ? 54.181 -8.177 -81.049 1.00 84.69 161 LEU A N 1
ATOM 1211 C CA . LEU A 1 161 ? 53.195 -7.141 -81.377 1.00 84.69 161 LEU A CA 1
ATOM 1212 C C . LEU A 1 161 ? 51.762 -7.624 -81.102 1.00 84.69 161 LEU A C 1
ATOM 1214 O O . LEU A 1 161 ? 50.958 -6.879 -80.538 1.00 84.69 161 LEU A O 1
ATOM 1218 N N . ALA A 1 162 ? 51.451 -8.883 -81.427 1.00 84.50 162 ALA A N 1
ATOM 1219 C CA . ALA A 1 162 ? 50.164 -9.502 -81.121 1.00 84.50 162 ALA A CA 1
ATOM 1220 C C . ALA A 1 162 ? 49.945 -9.662 -79.607 1.00 84.50 162 ALA A C 1
ATOM 1222 O O . ALA A 1 162 ? 48.845 -9.400 -79.117 1.00 84.50 162 ALA A O 1
ATOM 1223 N N . ALA A 1 163 ? 50.982 -10.033 -78.848 1.00 87.25 163 ALA A N 1
ATOM 1224 C CA . ALA A 1 163 ? 50.934 -10.106 -77.390 1.00 87.25 163 ALA A CA 1
ATOM 1225 C C . ALA A 1 163 ? 50.734 -8.719 -76.757 1.00 87.25 163 ALA A C 1
ATOM 1227 O O . ALA A 1 163 ? 49.890 -8.574 -75.872 1.00 87.25 163 ALA A O 1
ATOM 1228 N N . ASN A 1 164 ? 51.433 -7.691 -77.250 1.00 88.31 164 ASN A N 1
ATOM 1229 C CA . ASN A 1 164 ? 51.267 -6.300 -76.818 1.00 88.31 164 ASN A CA 1
ATOM 1230 C C . ASN A 1 164 ? 49.844 -5.793 -77.087 1.00 88.31 164 ASN A C 1
ATOM 1232 O O . ASN A 1 164 ? 49.221 -5.169 -76.225 1.00 88.31 164 ASN A O 1
ATOM 1236 N N . LEU A 1 165 ? 49.296 -6.103 -78.262 1.00 86.75 165 LEU A N 1
ATOM 1237 C CA . LEU A 1 165 ? 47.922 -5.772 -78.619 1.00 86.75 165 LEU A CA 1
ATOM 1238 C C . LEU A 1 165 ? 46.900 -6.497 -77.735 1.00 86.75 165 LEU A C 1
ATOM 1240 O O . LEU A 1 165 ? 45.962 -5.871 -77.236 1.00 86.75 165 LEU A O 1
ATOM 1244 N N . ALA A 1 166 ? 47.085 -7.798 -77.506 1.00 87.94 166 ALA A N 1
ATOM 1245 C CA . ALA A 1 166 ? 46.224 -8.581 -76.626 1.00 87.94 166 ALA A CA 1
ATOM 1246 C C . ALA A 1 166 ? 46.273 -8.052 -75.184 1.00 87.94 166 ALA A C 1
ATOM 1248 O O . ALA A 1 166 ? 45.233 -7.948 -74.534 1.00 87.94 166 ALA A O 1
ATOM 1249 N N . ALA A 1 167 ? 47.454 -7.651 -74.705 1.00 88.38 167 ALA A N 1
ATOM 1250 C CA . ALA A 1 167 ? 47.631 -7.031 -73.399 1.00 88.38 167 ALA A CA 1
ATOM 1251 C C . ALA A 1 167 ? 46.908 -5.678 -73.301 1.00 88.38 167 ALA A C 1
ATOM 1253 O O . ALA A 1 167 ? 46.177 -5.461 -72.337 1.00 88.38 167 ALA A O 1
ATOM 1254 N N . LYS A 1 168 ? 47.010 -4.800 -74.312 1.00 88.75 168 LYS A N 1
ATOM 1255 C CA . LYS A 1 168 ? 46.259 -3.530 -74.336 1.00 88.75 168 LYS A CA 1
ATOM 1256 C C . LYS A 1 168 ? 44.744 -3.734 -74.371 1.00 88.75 168 LYS A C 1
ATOM 1258 O O . LYS A 1 168 ? 44.036 -3.056 -73.631 1.00 88.75 168 LYS A O 1
ATOM 1263 N N . ARG A 1 169 ? 44.239 -4.685 -75.167 1.00 90.06 169 ARG A N 1
ATOM 1264 C CA . ARG A 1 169 ? 42.804 -5.040 -75.175 1.00 90.06 169 ARG A CA 1
ATOM 1265 C C . ARG A 1 169 ? 42.351 -5.564 -73.816 1.00 90.06 169 ARG A C 1
ATOM 1267 O O . ARG A 1 169 ? 41.337 -5.108 -73.300 1.00 90.06 169 ARG A O 1
ATOM 1274 N N . LYS A 1 170 ? 43.146 -6.442 -73.200 1.00 92.25 170 LYS A N 1
ATOM 1275 C CA . LYS A 1 170 ? 42.876 -6.958 -71.857 1.00 92.25 170 LYS A CA 1
ATOM 1276 C C . LYS A 1 170 ? 42.830 -5.842 -70.815 1.00 92.25 170 LYS A C 1
ATOM 1278 O O . LYS A 1 170 ? 41.929 -5.845 -69.993 1.00 92.25 170 LYS A O 1
ATOM 1283 N N . ILE A 1 171 ? 43.747 -4.874 -70.869 1.00 91.56 171 ILE A N 1
ATOM 1284 C CA . ILE A 1 171 ? 43.720 -3.712 -69.970 1.00 91.56 171 ILE A CA 1
ATOM 1285 C C . ILE A 1 171 ? 42.418 -2.922 -70.148 1.00 91.56 171 ILE A C 1
ATOM 1287 O O . ILE A 1 171 ? 41.781 -2.576 -69.160 1.00 91.56 171 ILE A O 1
ATOM 1291 N N . ILE A 1 172 ? 41.990 -2.667 -71.388 1.00 91.12 172 ILE A N 1
ATOM 1292 C CA . ILE A 1 172 ? 40.718 -1.980 -71.661 1.00 91.12 172 ILE A CA 1
ATOM 1293 C C . ILE A 1 172 ? 39.535 -2.771 -71.084 1.00 91.12 172 ILE A C 1
ATOM 1295 O O . ILE A 1 172 ? 38.658 -2.180 -70.456 1.00 91.12 172 ILE A O 1
ATOM 1299 N N . ASP A 1 173 ? 39.513 -4.093 -71.249 1.00 91.50 173 ASP A N 1
ATOM 1300 C CA . ASP A 1 173 ? 38.455 -4.948 -70.704 1.00 91.50 173 ASP A CA 1
ATOM 1301 C C . ASP A 1 173 ? 38.496 -5.029 -69.168 1.00 91.50 173 ASP A C 1
ATOM 1303 O O . ASP A 1 173 ? 37.450 -4.995 -68.525 1.00 91.50 173 ASP A O 1
ATOM 1307 N N . ASP A 1 174 ? 39.681 -5.032 -68.555 1.00 90.69 174 ASP A N 1
ATOM 1308 C CA . ASP A 1 174 ? 39.848 -4.945 -67.102 1.00 90.69 174 ASP A CA 1
ATOM 1309 C C . ASP A 1 174 ? 39.313 -3.605 -66.564 1.00 90.69 174 ASP A C 1
ATOM 1311 O O . ASP A 1 174 ? 38.640 -3.582 -65.532 1.00 90.69 174 ASP A O 1
ATOM 1315 N N . ILE A 1 175 ? 39.534 -2.492 -67.280 1.00 89.50 175 ILE A N 1
ATOM 1316 C CA . ILE A 1 175 ? 38.926 -1.200 -66.927 1.00 89.50 175 ILE A CA 1
ATOM 1317 C C . ILE A 1 175 ? 37.398 -1.264 -67.110 1.00 89.50 175 ILE A C 1
ATOM 1319 O O . ILE A 1 175 ? 36.678 -0.799 -66.231 1.00 89.50 175 ILE A O 1
ATOM 1323 N N . LYS A 1 176 ? 36.868 -1.881 -68.177 1.00 89.81 176 LYS A N 1
ATOM 1324 C CA . LYS A 1 176 ? 35.408 -2.057 -68.346 1.00 89.81 176 LYS A CA 1
ATOM 1325 C C . LYS A 1 176 ? 34.793 -2.849 -67.192 1.00 89.81 176 LYS A C 1
ATOM 1327 O O . LYS A 1 176 ? 33.786 -2.417 -66.644 1.00 89.81 176 LYS A O 1
ATOM 1332 N N . ASN A 1 177 ? 35.428 -3.942 -66.775 1.00 89.38 177 ASN A N 1
ATOM 1333 C CA . ASN A 1 177 ? 34.976 -4.750 -65.640 1.00 89.38 177 ASN A CA 1
ATOM 1334 C C . ASN A 1 177 ? 34.940 -3.930 -64.339 1.00 89.38 177 ASN A C 1
ATOM 1336 O O . ASN A 1 177 ? 33.993 -4.039 -63.563 1.00 89.38 177 ASN A O 1
ATOM 1340 N N . ILE A 1 178 ? 35.938 -3.066 -64.115 1.00 88.62 178 ILE A N 1
ATOM 1341 C CA . ILE A 1 178 ? 35.947 -2.130 -62.980 1.00 88.62 178 ILE A CA 1
ATOM 1342 C C . ILE A 1 178 ? 34.765 -1.152 -63.057 1.00 88.62 178 ILE A C 1
ATOM 1344 O O . ILE A 1 178 ? 34.163 -0.822 -62.040 1.00 88.62 178 ILE A O 1
ATOM 1348 N N . VAL A 1 179 ? 34.427 -0.683 -64.257 1.00 86.25 179 VAL A N 1
ATOM 1349 C CA . VAL A 1 179 ? 33.336 0.271 -64.496 1.00 86.25 179 VAL A CA 1
ATOM 1350 C C . VAL A 1 179 ? 31.945 -0.361 -64.343 1.00 86.25 179 VAL A C 1
ATOM 1352 O O . VAL A 1 179 ? 30.990 0.339 -63.993 1.00 86.25 179 VAL A O 1
ATOM 1355 N N . GLU A 1 180 ? 31.815 -1.668 -64.577 1.00 85.56 180 GLU A N 1
ATOM 1356 C CA . GLU A 1 180 ? 30.588 -2.434 -64.318 1.00 85.56 180 GLU A CA 1
ATOM 1357 C C . GLU A 1 180 ? 30.310 -2.619 -62.813 1.00 85.56 180 GLU A C 1
ATOM 1359 O O . GLU A 1 180 ? 29.146 -2.695 -62.412 1.00 85.56 180 GLU A O 1
ATOM 1364 N N . ASP A 1 181 ? 31.344 -2.607 -61.966 1.00 83.00 181 ASP A N 1
ATOM 1365 C CA . ASP A 1 181 ? 31.234 -2.642 -60.500 1.00 83.00 181 ASP A CA 1
ATOM 1366 C C . ASP A 1 181 ? 30.924 -1.244 -59.923 1.00 83.00 181 ASP A C 1
ATOM 1368 O O . ASP A 1 181 ? 31.759 -0.563 -59.317 1.00 83.00 181 ASP A O 1
ATOM 1372 N N . ILE A 1 182 ? 29.680 -0.802 -60.146 1.00 72.31 182 ILE A N 1
ATOM 1373 C CA . ILE A 1 182 ? 29.173 0.536 -59.785 1.00 72.31 182 ILE A CA 1
ATOM 1374 C C . ILE A 1 182 ? 29.322 0.830 -58.281 1.00 72.31 182 ILE A C 1
ATOM 1376 O O . ILE A 1 182 ? 29.588 1.974 -57.892 1.00 72.31 182 ILE A O 1
ATOM 1380 N N . ASP A 1 183 ? 29.160 -0.187 -57.436 1.00 69.88 183 ASP A N 1
ATOM 1381 C CA . ASP A 1 183 ? 29.110 -0.024 -55.982 1.00 69.88 183 ASP A CA 1
ATOM 1382 C C . ASP A 1 183 ? 30.510 0.160 -55.371 1.00 69.88 183 ASP A C 1
ATOM 1384 O O . ASP A 1 183 ? 30.666 0.900 -54.395 1.00 69.88 183 ASP A O 1
ATOM 1388 N N . ASN A 1 184 ? 31.548 -0.434 -55.975 1.00 79.69 184 ASN A N 1
ATOM 1389 C CA . ASN A 1 184 ? 32.918 -0.424 -55.446 1.00 79.69 184 ASN A CA 1
ATOM 1390 C C . ASN A 1 184 ? 33.909 0.405 -56.273 1.00 79.69 184 ASN A C 1
ATOM 1392 O O . ASN A 1 184 ? 35.119 0.320 -56.056 1.00 79.69 184 ASN A O 1
ATOM 1396 N N . ILE A 1 185 ? 33.420 1.267 -57.166 1.00 79.06 185 ILE A N 1
ATOM 1397 C CA . ILE A 1 185 ? 34.241 2.081 -58.078 1.00 79.06 185 ILE A CA 1
ATOM 1398 C C . ILE A 1 185 ? 35.374 2.863 -57.370 1.00 79.06 185 ILE A C 1
ATOM 1400 O O . ILE A 1 185 ? 36.477 2.986 -57.899 1.00 79.06 185 ILE A O 1
ATOM 1404 N N . ASN A 1 186 ? 35.150 3.328 -56.130 1.00 75.62 186 ASN A N 1
ATOM 1405 C CA . ASN A 1 186 ? 36.162 4.036 -55.328 1.00 75.62 186 ASN A CA 1
ATOM 1406 C C . ASN A 1 186 ? 37.331 3.136 -54.890 1.00 75.62 186 ASN A C 1
ATOM 1408 O O . ASN A 1 186 ? 38.462 3.608 -54.785 1.00 75.62 186 ASN A O 1
ATOM 1412 N N . LEU A 1 187 ? 37.068 1.856 -54.603 1.00 82.38 187 LEU A N 1
ATOM 1413 C CA . LEU A 1 187 ? 38.087 0.894 -54.165 1.00 82.38 187 LEU A CA 1
ATOM 1414 C C . LEU A 1 187 ? 39.018 0.509 -55.315 1.00 82.38 187 LEU A C 1
ATOM 1416 O O . LEU A 1 187 ? 40.197 0.241 -55.094 1.00 82.38 187 LEU A O 1
ATOM 1420 N N . HIS A 1 188 ? 38.499 0.535 -56.542 1.00 82.62 188 HIS A N 1
ATOM 1421 C CA . HIS A 1 188 ? 39.245 0.194 -57.749 1.00 82.62 188 HIS A CA 1
ATOM 1422 C C . HIS A 1 188 ? 40.109 1.340 -58.285 1.00 82.62 188 HIS A C 1
ATOM 1424 O O . HIS A 1 188 ? 40.889 1.121 -59.207 1.00 82.62 188 HIS A O 1
ATOM 1430 N N . TYR A 1 189 ? 40.047 2.542 -57.699 1.00 84.44 189 TYR A N 1
ATOM 1431 C CA . TYR A 1 189 ? 40.816 3.707 -58.156 1.00 84.44 189 TYR A CA 1
ATOM 1432 C C . TYR A 1 189 ? 42.343 3.473 -58.234 1.00 84.44 189 TYR A C 1
ATOM 1434 O O . TYR A 1 189 ? 42.935 3.805 -59.262 1.00 84.44 189 TYR A O 1
ATOM 1442 N N . PRO A 1 190 ? 43.010 2.840 -57.244 1.00 86.88 190 PRO A N 1
ATOM 1443 C CA . PRO A 1 190 ? 44.438 2.531 -57.354 1.00 86.88 190 PRO A CA 1
ATOM 1444 C C . PRO A 1 190 ? 44.739 1.528 -58.474 1.00 86.88 190 PRO A C 1
ATOM 1446 O O . PRO A 1 190 ? 45.733 1.669 -59.184 1.00 86.88 190 PRO A O 1
ATOM 1449 N N . ARG A 1 191 ? 43.867 0.526 -58.665 1.00 88.25 191 ARG A N 1
ATOM 1450 C CA . ARG A 1 191 ? 44.015 -0.466 -59.740 1.00 88.25 191 ARG A CA 1
ATOM 1451 C C . ARG A 1 191 ? 43.810 0.176 -61.108 1.00 88.25 191 ARG A C 1
ATOM 1453 O O . ARG A 1 191 ? 44.568 -0.108 -62.026 1.00 88.25 191 ARG A O 1
ATOM 1460 N N . PHE A 1 192 ? 42.844 1.081 -61.224 1.00 89.44 192 PHE A N 1
ATOM 1461 C CA . PHE A 1 192 ? 42.630 1.893 -62.412 1.00 89.44 192 PHE A CA 1
ATOM 1462 C C . PHE A 1 192 ? 43.885 2.705 -62.766 1.00 89.44 192 PHE A C 1
ATOM 1464 O O . PHE A 1 192 ? 44.363 2.611 -63.891 1.00 89.44 192 PHE A O 1
ATOM 1471 N N . GLN A 1 193 ? 44.494 3.411 -61.805 1.00 88.00 193 GLN A N 1
ATOM 1472 C CA . GLN A 1 193 ? 45.742 4.157 -62.036 1.00 88.00 193 GLN A CA 1
ATOM 1473 C C . GLN A 1 193 ? 46.906 3.261 -62.497 1.00 88.00 193 GLN A C 1
ATOM 1475 O O . GLN A 1 193 ? 47.684 3.653 -63.372 1.00 88.00 193 GLN A O 1
ATOM 1480 N N . GLN A 1 194 ? 47.019 2.050 -61.943 1.00 90.00 194 GLN A N 1
ATOM 1481 C CA . GLN A 1 194 ? 47.996 1.057 -62.404 1.00 90.00 194 GLN A CA 1
ATOM 1482 C C . GLN A 1 194 ? 47.734 0.654 -63.856 1.00 90.00 194 GLN A C 1
ATOM 1484 O O . GLN A 1 194 ? 48.642 0.750 -64.672 1.00 90.00 194 GLN A O 1
ATOM 1489 N N . LEU A 1 195 ? 46.492 0.306 -64.205 1.00 89.56 195 LEU A N 1
ATOM 1490 C CA . LEU A 1 195 ? 46.098 -0.066 -65.569 1.00 89.56 195 LEU A CA 1
ATOM 1491 C C . LEU A 1 195 ? 46.360 1.061 -66.583 1.00 89.56 195 LEU A C 1
ATOM 1493 O O . LEU A 1 195 ? 46.812 0.798 -67.694 1.00 89.56 195 LEU A O 1
ATOM 1497 N N . GLN A 1 196 ? 46.156 2.325 -66.199 1.00 89.88 196 GLN A N 1
ATOM 1498 C CA . GLN A 1 196 ? 46.522 3.474 -67.039 1.00 89.88 196 GLN A CA 1
ATOM 1499 C C . GLN A 1 196 ? 48.036 3.577 -67.276 1.00 89.88 196 GLN A C 1
ATOM 1501 O O . GLN A 1 196 ? 48.468 4.009 -68.345 1.00 89.88 196 GLN A O 1
ATOM 1506 N N . THR A 1 197 ? 48.842 3.217 -66.276 1.00 89.00 197 THR A N 1
ATOM 1507 C CA . THR A 1 197 ? 50.308 3.205 -66.380 1.00 89.00 197 THR A CA 1
ATOM 1508 C C . THR A 1 197 ? 50.764 2.041 -67.260 1.00 89.00 197 THR A C 1
ATOM 1510 O O . THR A 1 197 ? 51.479 2.270 -68.232 1.00 89.00 197 THR A O 1
ATOM 1513 N N . GLU A 1 198 ? 50.245 0.834 -67.010 1.00 88.06 198 GLU A N 1
ATOM 1514 C CA . GLU A 1 198 ? 50.488 -0.379 -67.805 1.00 88.06 198 GLU A CA 1
ATOM 1515 C C . GLU A 1 198 ? 50.125 -0.158 -69.292 1.00 88.06 198 GLU A C 1
ATOM 1517 O O . GLU A 1 198 ? 50.886 -0.528 -70.186 1.00 88.06 198 GLU A O 1
ATOM 1522 N N . PHE A 1 199 ? 49.013 0.531 -69.587 1.00 90.00 199 PHE A N 1
ATOM 1523 C CA . PHE A 1 199 ? 48.601 0.845 -70.963 1.00 90.00 199 PHE A CA 1
ATOM 1524 C C . PHE A 1 199 ? 49.586 1.771 -71.696 1.00 90.00 199 PHE A C 1
ATOM 1526 O O . PHE A 1 199 ? 49.812 1.611 -72.899 1.00 90.00 199 PHE A O 1
ATOM 1533 N N . LYS A 1 200 ? 50.168 2.743 -70.979 1.00 86.56 200 LYS A N 1
ATOM 1534 C CA . LYS A 1 200 ? 51.150 3.703 -71.516 1.00 86.56 200 LYS A CA 1
ATOM 1535 C C . LYS A 1 200 ? 52.555 3.107 -71.638 1.00 86.56 200 LYS A C 1
ATOM 1537 O O . LYS A 1 200 ? 53.322 3.548 -72.492 1.00 86.56 200 LYS A O 1
ATOM 1542 N N . GLU A 1 201 ? 52.901 2.144 -70.785 1.00 89.62 201 GLU A N 1
ATOM 1543 C CA . GLU A 1 201 ? 54.193 1.448 -70.806 1.00 89.62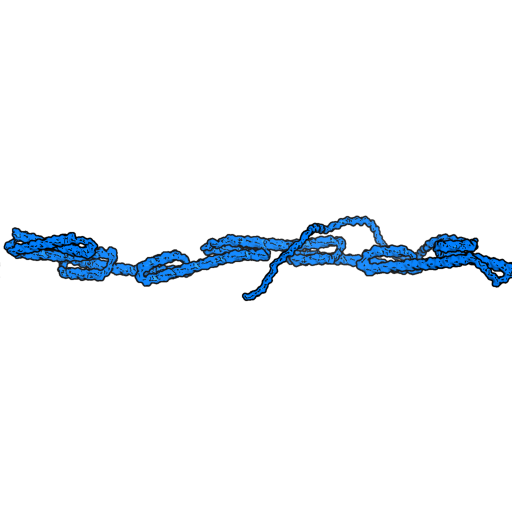 201 GLU A CA 1
ATOM 1544 C C . GLU A 1 201 ? 54.323 0.481 -71.987 1.00 89.62 201 GLU A C 1
ATOM 1546 O O . GLU A 1 201 ? 55.410 0.369 -72.555 1.00 89.62 201 GLU A O 1
ATOM 1551 N N . ILE A 1 202 ? 53.230 -0.175 -72.398 1.00 85.94 202 ILE A N 1
ATOM 1552 C CA . ILE A 1 202 ? 53.228 -1.051 -73.576 1.00 85.94 202 ILE A CA 1
ATOM 1553 C C . ILE A 1 202 ? 53.367 -0.191 -74.842 1.00 85.94 202 ILE A C 1
ATOM 1555 O O . ILE A 1 202 ? 52.422 0.470 -75.290 1.00 85.94 202 ILE A O 1
ATOM 1559 N N . LYS A 1 203 ? 54.561 -0.218 -75.433 1.00 75.69 203 LYS A N 1
ATOM 1560 C CA . LYS A 1 203 ? 54.905 0.437 -76.703 1.00 75.69 203 LYS A CA 1
ATOM 1561 C C . LYS A 1 203 ? 54.991 -0.602 -77.823 1.00 75.69 203 LYS A C 1
ATOM 1563 O O . LYS A 1 203 ? 55.082 -1.792 -77.541 1.00 75.69 203 LYS A O 1
ATOM 1568 N N . ASP A 1 204 ? 54.935 -0.135 -79.067 1.00 70.06 204 ASP A N 1
ATOM 1569 C CA . ASP A 1 204 ? 55.008 -0.947 -80.288 1.00 70.06 204 ASP A CA 1
ATOM 1570 C C . ASP A 1 204 ? 53.831 -1.929 -80.441 1.00 70.06 204 ASP A C 1
ATOM 1572 O O . ASP A 1 204 ? 53.786 -3.023 -79.875 1.00 70.06 204 ASP A O 1
ATOM 1576 N N . VAL A 1 205 ? 52.839 -1.500 -81.221 1.00 75.31 205 VAL A N 1
ATOM 1577 C CA . VAL A 1 205 ? 51.627 -2.252 -81.577 1.00 75.31 205 VAL A CA 1
ATOM 1578 C C . VAL A 1 205 ? 51.510 -2.262 -83.100 1.00 75.31 205 VAL A C 1
ATOM 1580 O O . VAL A 1 205 ? 52.038 -1.369 -83.763 1.00 75.31 205 VAL A O 1
ATOM 1583 N N . THR A 1 206 ? 50.831 -3.263 -83.666 1.00 77.00 206 THR A N 1
ATOM 1584 C CA . THR A 1 206 ? 50.567 -3.370 -85.106 1.00 77.00 206 THR A CA 1
ATOM 1585 C C . THR A 1 206 ? 50.122 -2.022 -85.705 1.00 77.00 206 THR A C 1
ATOM 1587 O O . THR A 1 206 ? 49.095 -1.478 -85.277 1.00 77.00 206 THR A O 1
ATOM 1590 N N . PRO A 1 207 ? 50.850 -1.474 -86.700 1.00 65.69 207 PRO A N 1
ATOM 1591 C CA . PRO A 1 207 ? 50.490 -0.211 -87.339 1.00 65.69 207 PRO A CA 1
ATOM 1592 C C . PRO A 1 207 ? 49.092 -0.297 -87.969 1.00 65.69 207 PRO A C 1
ATOM 1594 O O . PRO A 1 207 ? 48.880 -1.041 -88.924 1.00 65.69 207 PRO A O 1
ATOM 1597 N N . GLY A 1 208 ? 48.130 0.445 -87.413 1.00 74.75 208 GLY A N 1
ATOM 1598 C CA . GLY A 1 208 ? 46.727 0.464 -87.852 1.00 74.75 208 GLY A CA 1
ATOM 1599 C C . GLY A 1 208 ? 45.705 0.252 -86.730 1.00 74.75 208 GLY A C 1
ATOM 1600 O O . GLY A 1 208 ? 44.657 0.884 -86.761 1.00 74.75 208 GLY A O 1
ATOM 1601 N N . GLU A 1 209 ? 46.019 -0.553 -85.707 1.00 78.25 209 GLU A N 1
ATOM 1602 C CA . GLU A 1 209 ? 45.090 -0.855 -84.594 1.00 78.25 209 GLU A CA 1
ATOM 1603 C C . GLU A 1 209 ? 45.266 0.082 -83.380 1.00 78.25 209 GLU A C 1
ATOM 1605 O O . GLU A 1 209 ? 44.453 0.082 -82.457 1.00 78.25 209 GLU A O 1
ATOM 1610 N N . GLU A 1 210 ? 46.313 0.912 -83.369 1.00 79.94 210 GLU A N 1
ATOM 1611 C CA . GLU A 1 210 ? 46.627 1.817 -82.256 1.00 79.94 210 GLU A CA 1
ATOM 1612 C C . GLU A 1 210 ? 45.585 2.933 -82.067 1.00 79.94 210 GLU A C 1
ATOM 1614 O O . GLU A 1 210 ? 45.227 3.250 -80.932 1.00 79.94 210 GLU A O 1
ATOM 1619 N N . ALA A 1 211 ? 45.063 3.501 -83.158 1.00 82.69 211 ALA A N 1
ATOM 1620 C CA . ALA A 1 211 ? 44.067 4.571 -83.092 1.00 82.69 211 ALA A CA 1
ATOM 1621 C C . ALA A 1 211 ? 42.744 4.090 -82.466 1.00 82.69 211 ALA A C 1
ATOM 1623 O O . ALA A 1 211 ? 42.171 4.780 -81.620 1.00 82.69 211 ALA A O 1
ATOM 1624 N N . ASP A 1 212 ? 42.297 2.886 -82.832 1.00 84.69 212 ASP A N 1
ATOM 1625 C CA . ASP A 1 212 ? 41.079 2.280 -82.289 1.00 84.69 212 ASP A CA 1
ATOM 1626 C C . ASP A 1 212 ? 41.253 1.901 -80.810 1.00 84.69 212 ASP A C 1
ATOM 1628 O O . ASP A 1 212 ? 40.380 2.196 -79.995 1.00 84.69 212 ASP A O 1
ATOM 1632 N N . LEU A 1 213 ? 42.414 1.350 -80.426 1.00 85.88 213 LEU A N 1
ATOM 1633 C CA . LEU A 1 213 ? 42.733 1.056 -79.022 1.00 85.88 213 LEU A CA 1
ATOM 1634 C C . LEU A 1 213 ? 42.708 2.308 -78.141 1.00 85.88 213 LEU A C 1
ATOM 1636 O O . LEU A 1 213 ? 42.203 2.260 -77.021 1.00 85.88 213 LEU A O 1
ATOM 1640 N N . TRP A 1 214 ? 43.240 3.431 -78.628 1.00 86.56 214 TRP A N 1
ATOM 1641 C CA . TRP A 1 214 ? 43.207 4.695 -77.892 1.00 86.56 214 TRP A CA 1
ATOM 1642 C C . TRP A 1 214 ? 41.793 5.248 -77.734 1.00 86.56 214 TRP A C 1
ATOM 1644 O O . TRP A 1 214 ? 41.457 5.737 -76.655 1.00 86.56 214 TRP A O 1
ATOM 1654 N N . LYS A 1 215 ? 40.958 5.139 -78.772 1.00 89.12 215 LYS A N 1
ATOM 1655 C CA . LYS A 1 215 ? 39.554 5.556 -78.720 1.00 89.12 215 LYS A CA 1
ATOM 1656 C C . LYS A 1 215 ? 38.753 4.723 -77.717 1.00 89.12 215 LYS A C 1
ATOM 1658 O O . LYS A 1 215 ? 38.035 5.2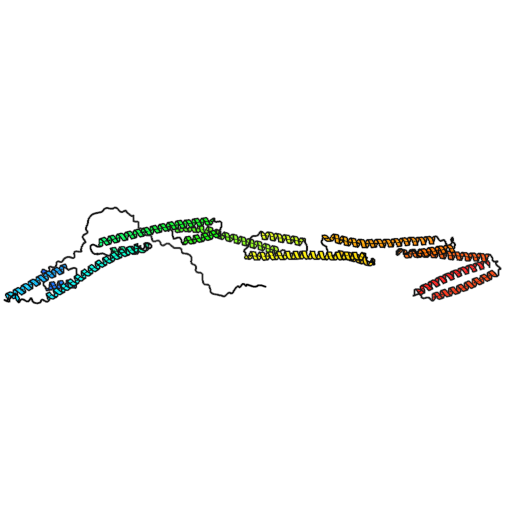87 -76.893 1.00 89.12 215 LYS A O 1
ATOM 1663 N N . ASP A 1 216 ? 38.909 3.401 -77.753 1.00 87.19 216 ASP A N 1
ATOM 1664 C CA . ASP A 1 216 ? 38.244 2.492 -76.817 1.00 87.19 216 ASP A CA 1
ATOM 1665 C C . ASP A 1 216 ? 38.731 2.717 -75.379 1.00 87.19 216 ASP A C 1
ATOM 1667 O O . ASP A 1 216 ? 37.927 2.765 -74.450 1.00 87.19 216 ASP A O 1
ATOM 1671 N N . TYR A 1 217 ? 40.036 2.929 -75.187 1.00 90.50 217 TYR A N 1
ATOM 1672 C CA . TYR A 1 217 ? 40.603 3.279 -73.886 1.00 90.50 217 TYR A CA 1
ATOM 1673 C C . TYR A 1 217 ? 40.030 4.598 -73.343 1.00 90.50 217 TYR A C 1
ATOM 1675 O O . TYR A 1 217 ? 39.591 4.641 -72.195 1.00 90.50 217 TYR A O 1
ATOM 1683 N N . GLN A 1 218 ? 39.981 5.660 -74.156 1.00 90.06 218 GLN A N 1
ATOM 1684 C CA . GLN A 1 218 ? 39.419 6.955 -73.754 1.00 90.06 218 GLN A CA 1
ATOM 1685 C C . GLN A 1 218 ? 37.945 6.839 -73.353 1.00 90.06 218 GLN A C 1
ATOM 1687 O O . GLN A 1 218 ? 37.578 7.315 -72.281 1.00 90.06 218 GLN A O 1
ATOM 1692 N N . ALA A 1 219 ? 37.127 6.144 -74.147 1.00 90.62 219 ALA A N 1
ATOM 1693 C CA . ALA A 1 219 ? 35.706 5.963 -73.855 1.00 90.62 219 ALA A CA 1
ATOM 1694 C C . ALA A 1 219 ? 35.467 5.248 -72.511 1.00 90.62 219 ALA A C 1
ATOM 1696 O O . ALA A 1 219 ? 34.584 5.625 -71.740 1.00 90.62 219 ALA A O 1
ATOM 1697 N N . VAL A 1 220 ? 36.267 4.223 -72.201 1.00 88.69 220 VAL A N 1
ATOM 1698 C CA . VAL A 1 220 ? 36.146 3.485 -70.935 1.00 88.69 220 VAL A CA 1
ATOM 1699 C C . VAL A 1 220 ? 36.678 4.311 -69.752 1.00 88.69 220 VAL A C 1
ATOM 1701 O O . VAL A 1 220 ? 36.111 4.258 -68.660 1.00 88.69 220 VAL A O 1
ATOM 1704 N N . VAL A 1 221 ? 37.724 5.118 -69.957 1.00 88.88 221 VAL A N 1
ATOM 1705 C CA . VAL A 1 221 ? 38.243 6.060 -68.951 1.00 88.88 221 VAL A CA 1
ATOM 1706 C C . VAL A 1 221 ? 37.220 7.151 -68.614 1.00 88.88 221 VAL A C 1
ATOM 1708 O O . VAL A 1 221 ? 37.010 7.430 -67.434 1.00 88.88 221 VAL A O 1
ATOM 1711 N N . GLU A 1 222 ? 36.561 7.743 -69.612 1.00 88.75 222 GLU A N 1
ATOM 1712 C CA . GLU A 1 222 ? 35.477 8.713 -69.398 1.00 88.75 222 GLU A CA 1
ATOM 1713 C C . GLU A 1 222 ? 34.338 8.088 -68.589 1.00 88.75 222 GLU A C 1
ATOM 1715 O O . GLU A 1 222 ? 33.928 8.633 -67.562 1.00 88.75 222 GLU A O 1
ATOM 1720 N N . LEU A 1 223 ? 33.913 6.879 -68.972 1.00 86.88 223 LEU A N 1
ATOM 1721 C CA . LEU A 1 223 ? 32.871 6.144 -68.263 1.00 86.88 223 LEU A CA 1
ATOM 1722 C C . LEU A 1 223 ? 33.249 5.866 -66.796 1.00 86.88 223 LEU A C 1
ATOM 1724 O O . LEU A 1 223 ? 32.392 5.968 -65.919 1.00 86.88 223 LEU A O 1
ATOM 1728 N N . PHE A 1 224 ? 34.518 5.564 -66.498 1.00 87.81 224 PHE A N 1
ATOM 1729 C CA . PHE A 1 224 ? 35.003 5.396 -65.122 1.00 87.81 224 PHE A CA 1
ATOM 1730 C C . PHE A 1 224 ? 34.847 6.674 -64.288 1.00 87.81 224 PHE A C 1
ATOM 1732 O O . PHE A 1 224 ? 34.313 6.621 -63.177 1.00 87.81 224 PHE A O 1
ATOM 1739 N N . TYR A 1 225 ? 35.269 7.827 -64.814 1.00 85.69 225 TYR A N 1
ATOM 1740 C CA . TYR A 1 225 ? 35.145 9.100 -64.100 1.00 85.69 225 TYR A CA 1
ATOM 1741 C C . TYR A 1 225 ? 33.688 9.548 -63.942 1.00 85.69 225 TYR A C 1
ATOM 1743 O O . TYR A 1 225 ? 33.326 10.048 -62.873 1.00 85.69 225 TYR A O 1
ATOM 1751 N N . ASP A 1 226 ? 32.836 9.303 -64.938 1.00 85.56 226 ASP A N 1
ATOM 1752 C CA . ASP A 1 226 ? 31.396 9.546 -64.834 1.00 85.56 226 ASP A CA 1
ATOM 1753 C C . ASP A 1 226 ? 30.766 8.691 -63.729 1.00 85.56 226 ASP A C 1
ATOM 1755 O O . ASP A 1 226 ? 30.037 9.207 -62.879 1.00 85.56 226 ASP A O 1
ATOM 1759 N N . ARG A 1 227 ? 31.094 7.393 -63.660 1.00 84.88 227 ARG A N 1
ATOM 1760 C CA . ARG A 1 227 ? 30.628 6.506 -62.579 1.00 84.88 227 ARG A CA 1
ATOM 1761 C C . ARG A 1 227 ? 31.137 6.943 -61.210 1.00 84.88 227 ARG A C 1
ATOM 1763 O O . ARG A 1 227 ? 30.361 6.958 -60.255 1.00 84.88 227 ARG A O 1
ATOM 1770 N N . LEU A 1 228 ? 32.407 7.330 -61.108 1.00 83.94 228 LEU A N 1
ATOM 1771 C CA . LEU A 1 228 ? 33.007 7.830 -59.871 1.00 83.94 228 LEU A CA 1
ATOM 1772 C C . LEU A 1 228 ? 32.293 9.096 -59.376 1.00 83.94 228 LEU A C 1
ATOM 1774 O O . LEU A 1 228 ? 31.958 9.210 -58.194 1.00 83.94 228 LEU A O 1
ATOM 1778 N N . LYS A 1 229 ? 32.008 10.032 -60.288 1.00 85.12 229 LYS A N 1
ATOM 1779 C CA . LYS A 1 229 ? 31.248 11.249 -59.997 1.00 85.12 229 LYS A CA 1
ATOM 1780 C C . LYS A 1 229 ? 29.826 10.922 -59.542 1.00 85.12 229 LYS A C 1
ATOM 1782 O O . LYS A 1 229 ? 29.404 11.421 -58.501 1.00 85.12 229 LYS A O 1
ATOM 1787 N N . MET A 1 230 ? 29.124 10.040 -60.253 1.00 81.94 230 MET A N 1
ATOM 1788 C CA . MET A 1 230 ? 27.777 9.594 -59.880 1.00 81.94 230 MET A CA 1
ATOM 1789 C C . MET A 1 230 ? 27.750 8.917 -58.502 1.00 81.94 230 MET A C 1
ATOM 1791 O O . MET A 1 230 ? 26.847 9.178 -57.711 1.00 81.94 230 MET A O 1
ATOM 1795 N N . ASN A 1 231 ? 28.748 8.090 -58.174 1.00 83.00 231 ASN A N 1
ATOM 1796 C CA . ASN A 1 231 ? 28.866 7.453 -56.859 1.00 83.00 231 ASN A CA 1
ATOM 1797 C C . ASN A 1 231 ? 29.086 8.491 -55.742 1.00 83.00 231 ASN A C 1
ATOM 1799 O O . ASN A 1 231 ? 28.449 8.419 -54.690 1.00 83.00 231 ASN A O 1
ATOM 1803 N N . LYS A 1 232 ? 29.928 9.504 -55.988 1.00 84.19 232 LYS A N 1
ATOM 1804 C CA . LYS A 1 232 ? 30.123 10.627 -55.061 1.00 84.19 232 LYS A CA 1
ATOM 1805 C C . LYS A 1 232 ? 28.828 11.418 -54.847 1.00 84.19 232 LYS A C 1
ATOM 1807 O O . LYS A 1 232 ? 28.458 11.667 -53.703 1.00 84.19 232 LYS A O 1
ATOM 1812 N N . GLU A 1 233 ? 28.118 11.766 -55.918 1.00 83.38 233 GLU A N 1
ATOM 1813 C CA . GLU A 1 233 ? 26.842 12.489 -55.840 1.00 83.38 233 GLU A CA 1
ATOM 1814 C C . GLU A 1 233 ? 25.756 11.680 -55.116 1.00 83.38 233 GLU A C 1
ATOM 1816 O O . GLU A 1 233 ? 24.998 12.244 -54.321 1.00 83.38 233 GLU A O 1
ATOM 1821 N N . LEU A 1 234 ? 25.711 10.361 -55.334 1.00 79.62 234 LEU A N 1
ATOM 1822 C CA . LEU A 1 234 ? 24.812 9.448 -54.628 1.00 79.62 234 LEU A CA 1
ATOM 1823 C C . LEU A 1 234 ? 25.124 9.419 -53.128 1.00 79.62 234 LEU A C 1
ATOM 1825 O O . LEU A 1 234 ? 24.224 9.602 -52.312 1.00 79.62 234 LEU A O 1
ATOM 1829 N N . ARG A 1 235 ? 26.403 9.294 -52.759 1.00 81.50 235 ARG A N 1
ATOM 1830 C CA . ARG A 1 235 ? 26.849 9.330 -51.360 1.00 81.50 235 ARG A CA 1
ATOM 1831 C C . ARG A 1 235 ? 26.516 10.659 -50.681 1.00 81.50 235 ARG A C 1
ATOM 1833 O O . ARG A 1 235 ? 26.078 10.669 -49.532 1.00 81.50 235 ARG A O 1
ATOM 1840 N N . ASP A 1 236 ? 26.695 11.777 -51.379 1.00 84.50 236 ASP A N 1
ATOM 1841 C CA . ASP A 1 236 ? 26.360 13.107 -50.862 1.00 84.50 236 ASP A CA 1
ATOM 1842 C C . ASP A 1 236 ? 24.839 13.305 -50.731 1.00 84.50 236 ASP A C 1
ATOM 1844 O O . ASP A 1 236 ? 24.366 14.010 -49.834 1.00 84.50 236 ASP A O 1
ATOM 1848 N N . LEU A 1 237 ? 24.044 12.681 -51.604 1.00 84.81 237 LEU A N 1
ATOM 1849 C CA . LEU A 1 237 ? 22.588 12.629 -51.482 1.00 84.81 237 LEU A CA 1
ATOM 1850 C C . LEU A 1 237 ? 22.150 11.754 -50.297 1.00 84.81 237 LEU A C 1
ATOM 1852 O O . LEU A 1 237 ? 21.282 12.177 -49.532 1.00 84.81 237 LEU A O 1
ATOM 1856 N N . ASP A 1 238 ? 22.785 10.602 -50.086 1.00 84.94 238 ASP A N 1
ATOM 1857 C CA . ASP A 1 238 ? 22.542 9.737 -48.928 1.00 84.94 238 ASP A CA 1
ATOM 1858 C C . ASP A 1 238 ? 22.916 10.436 -47.619 1.00 84.94 238 ASP A C 1
ATOM 1860 O O . ASP A 1 238 ? 22.158 10.396 -46.653 1.00 84.94 238 ASP A O 1
ATOM 1864 N N . PHE A 1 239 ? 24.038 11.161 -47.580 1.00 89.88 239 PHE A N 1
ATOM 1865 C CA . PHE A 1 239 ? 24.421 11.968 -46.420 1.00 89.88 239 PHE A CA 1
ATOM 1866 C C . PHE A 1 239 ? 23.413 13.076 -46.119 1.00 89.88 239 PHE A C 1
ATOM 1868 O O . PHE A 1 239 ? 23.129 13.322 -44.944 1.00 89.88 239 PHE A O 1
ATOM 1875 N N . ARG A 1 240 ? 22.849 13.723 -47.148 1.00 89.88 240 ARG A N 1
ATOM 1876 C CA . ARG A 1 240 ? 21.781 14.720 -46.979 1.00 89.88 240 ARG A CA 1
ATOM 1877 C C . ARG A 1 240 ? 20.495 14.092 -46.448 1.00 89.88 240 ARG A C 1
ATOM 1879 O O . ARG A 1 240 ? 19.959 14.594 -45.465 1.00 89.88 240 ARG A O 1
ATOM 1886 N N . LYS A 1 241 ? 20.052 12.965 -47.014 1.00 91.25 241 LYS A N 1
ATOM 1887 C CA . LYS A 1 241 ? 18.876 12.229 -46.518 1.00 91.25 241 LYS A CA 1
ATOM 1888 C C . LYS A 1 241 ? 19.067 11.752 -45.078 1.00 91.25 241 LYS A C 1
ATOM 1890 O O . LYS A 1 241 ? 18.212 12.001 -44.237 1.00 91.25 241 LYS A O 1
ATOM 1895 N N . ASN A 1 242 ? 20.218 11.160 -44.759 1.00 90.75 242 ASN A N 1
ATOM 1896 C CA . ASN A 1 242 ? 20.549 10.733 -43.396 1.00 90.75 242 ASN A CA 1
ATOM 1897 C C . ASN A 1 242 ? 20.546 11.912 -42.415 1.00 90.75 242 ASN A C 1
ATOM 1899 O O . ASN A 1 242 ? 20.123 11.755 -41.271 1.00 90.75 242 ASN A O 1
ATOM 1903 N N . LEU A 1 243 ? 21.016 13.091 -42.840 1.00 92.12 243 LEU A N 1
ATOM 1904 C CA . LEU A 1 243 ? 20.993 14.305 -42.026 1.00 92.12 243 LEU A CA 1
ATOM 1905 C C . LEU A 1 243 ? 19.559 14.772 -41.750 1.00 92.12 243 LEU A C 1
ATOM 1907 O O . LEU A 1 243 ? 19.244 15.100 -40.608 1.00 92.12 243 LEU A O 1
ATOM 1911 N N . GLU A 1 244 ? 18.695 14.783 -42.764 1.00 93.44 244 GLU A N 1
ATOM 1912 C CA . GLU A 1 244 ? 17.273 15.113 -42.614 1.00 93.44 244 GLU A CA 1
ATOM 1913 C C . GLU A 1 244 ? 16.568 14.130 -41.672 1.00 93.44 244 GLU A C 1
ATOM 1915 O O . GLU A 1 244 ? 15.947 14.560 -40.700 1.00 93.44 244 GLU A O 1
ATOM 1920 N N . THR A 1 245 ? 16.755 12.822 -41.868 1.00 91.81 245 THR A N 1
ATOM 1921 C CA . THR A 1 245 ? 16.196 11.782 -40.991 1.00 91.81 245 THR A CA 1
ATOM 1922 C C . THR A 1 245 ? 16.703 11.912 -39.550 1.00 91.81 245 THR A C 1
ATOM 1924 O O . THR A 1 245 ? 15.921 11.835 -38.604 1.00 91.81 245 THR A O 1
ATOM 1927 N N . LYS A 1 246 ? 18.000 12.182 -39.343 1.00 92.25 246 LYS A N 1
ATOM 1928 C CA . LYS A 1 246 ? 18.556 12.399 -37.994 1.00 92.25 246 LYS A CA 1
ATOM 1929 C C . LYS A 1 246 ? 18.018 13.668 -37.335 1.00 92.25 246 LYS A C 1
ATOM 1931 O O . LYS A 1 246 ? 17.758 13.658 -36.134 1.00 92.25 246 LYS A O 1
ATOM 1936 N N . ARG A 1 247 ? 17.785 14.740 -38.098 1.00 94.62 247 ARG A N 1
ATOM 1937 C CA . ARG A 1 247 ? 17.095 15.943 -37.598 1.00 94.62 247 ARG A CA 1
ATOM 1938 C C . ARG A 1 247 ? 15.651 15.651 -37.205 1.00 94.62 247 ARG A C 1
ATOM 1940 O O . ARG A 1 247 ? 15.198 16.156 -36.181 1.00 94.62 247 ARG A O 1
ATOM 1947 N N . GLU A 1 248 ? 14.954 14.811 -37.964 1.00 95.25 248 GLU A N 1
ATOM 1948 C CA . GLU A 1 248 ? 13.604 14.370 -37.618 1.00 95.25 248 GLU A CA 1
ATOM 1949 C C . GLU A 1 248 ? 13.593 13.584 -36.299 1.00 95.25 248 GLU A C 1
ATOM 1951 O O . GLU A 1 248 ? 12.776 13.865 -35.425 1.00 95.25 248 GLU A O 1
ATOM 1956 N N . PHE A 1 249 ? 14.555 12.681 -36.083 1.00 94.31 249 PHE A N 1
ATOM 1957 C CA . PHE A 1 249 ? 14.689 11.973 -34.804 1.00 94.31 249 PHE A CA 1
ATOM 1958 C C . PHE A 1 249 ? 14.969 12.909 -33.629 1.00 94.31 249 PHE A C 1
ATOM 1960 O O . PHE A 1 249 ? 14.439 12.687 -32.543 1.00 94.31 249 PHE A O 1
ATOM 1967 N N . ILE A 1 250 ? 15.760 13.967 -33.827 1.00 94.94 250 ILE A N 1
ATOM 1968 C CA . ILE A 1 250 ? 15.977 14.999 -32.803 1.00 94.94 250 ILE A CA 1
ATOM 1969 C C . ILE A 1 250 ? 14.673 15.735 -32.494 1.00 94.94 250 ILE A C 1
ATOM 1971 O O . ILE A 1 250 ? 14.366 15.954 -31.323 1.00 94.94 250 ILE A O 1
ATOM 1975 N N . ALA A 1 251 ? 13.903 16.117 -33.516 1.00 94.88 251 ALA A N 1
ATOM 1976 C CA . ALA A 1 251 ? 12.618 16.785 -33.330 1.00 94.88 251 ALA A CA 1
ATOM 1977 C C . ALA A 1 251 ? 11.633 15.893 -32.558 1.00 94.88 251 ALA A C 1
ATOM 1979 O O . ALA A 1 251 ? 11.065 16.340 -31.563 1.00 94.88 251 ALA A O 1
ATOM 1980 N N . GLN A 1 252 ? 11.525 14.617 -32.940 1.00 93.81 252 GLN A N 1
ATOM 1981 C CA . GLN A 1 252 ? 10.717 13.629 -32.224 1.00 93.81 252 GLN A CA 1
ATOM 1982 C C . GLN A 1 252 ? 11.211 13.461 -30.777 1.00 93.81 252 GLN A C 1
ATOM 1984 O O . GLN A 1 252 ? 10.416 13.540 -29.850 1.00 93.81 252 GLN A O 1
ATOM 1989 N N . ALA A 1 253 ? 12.522 13.329 -30.539 1.00 93.88 253 ALA A N 1
ATOM 1990 C CA . ALA A 1 253 ? 13.078 13.217 -29.186 1.00 93.88 253 ALA A CA 1
ATOM 1991 C C . ALA A 1 253 ? 12.798 14.455 -28.312 1.00 93.88 253 ALA A C 1
ATOM 1993 O O . ALA A 1 253 ? 12.560 14.310 -27.112 1.00 93.88 253 ALA A O 1
ATOM 1994 N N . LYS A 1 254 ? 12.800 15.662 -28.898 1.00 94.31 254 LYS A N 1
ATOM 1995 C CA . LYS A 1 254 ? 12.418 16.907 -28.211 1.00 94.31 254 LYS A CA 1
ATOM 1996 C C . LYS A 1 254 ? 10.926 16.913 -27.859 1.00 94.31 254 LYS A C 1
ATOM 1998 O O . LYS A 1 254 ? 10.587 17.280 -26.743 1.00 94.31 254 LYS A O 1
ATOM 2003 N N . GLU A 1 255 ? 10.050 16.440 -28.744 1.00 94.00 255 GLU A N 1
ATOM 2004 C CA . GLU A 1 255 ? 8.609 16.311 -28.466 1.00 94.00 255 GLU A CA 1
ATOM 2005 C C . GLU A 1 255 ? 8.318 15.298 -27.341 1.00 94.00 255 GLU A C 1
ATOM 2007 O O . GLU A 1 255 ? 7.477 15.539 -26.471 1.00 94.00 255 GLU A O 1
ATOM 2012 N N . LEU A 1 256 ? 9.077 14.197 -27.281 1.00 93.31 256 LEU A N 1
ATOM 2013 C CA . LEU A 1 256 ? 8.975 13.210 -26.198 1.00 93.31 256 LEU A CA 1
ATOM 2014 C C . LEU A 1 256 ? 9.296 13.792 -24.815 1.00 93.31 256 LEU A C 1
ATOM 2016 O O . LEU A 1 256 ? 8.840 13.245 -23.808 1.00 93.31 256 LEU A O 1
ATOM 2020 N N . ALA A 1 257 ? 10.047 14.896 -24.741 1.00 91.00 257 ALA A N 1
ATOM 2021 C CA . ALA A 1 257 ? 10.344 15.564 -23.478 1.00 91.00 257 ALA A CA 1
ATOM 2022 C C . ALA A 1 257 ? 9.087 16.137 -22.807 1.00 91.00 257 ALA A C 1
ATOM 2024 O O . ALA A 1 257 ? 9.036 16.158 -21.575 1.00 91.00 257 ALA A O 1
ATOM 2025 N N . ASP A 1 258 ? 8.069 16.512 -23.589 1.00 90.88 258 ASP A N 1
ATOM 2026 C CA . ASP A 1 258 ? 6.815 17.112 -23.117 1.00 90.88 258 ASP A CA 1
ATOM 2027 C C . ASP A 1 258 ? 5.652 16.107 -23.033 1.00 90.88 258 ASP A C 1
ATOM 2029 O O . ASP A 1 258 ? 4.605 16.401 -22.453 1.00 90.88 258 ASP A O 1
ATOM 2033 N N . ALA A 1 259 ? 5.834 14.880 -23.531 1.00 91.31 259 ALA A N 1
ATOM 2034 C CA . ALA A 1 259 ? 4.793 13.855 -23.532 1.00 91.31 259 ALA A CA 1
ATOM 2035 C C . ALA A 1 259 ? 4.279 13.538 -22.106 1.00 91.31 259 ALA A C 1
ATOM 2037 O O . ALA A 1 259 ? 5.072 13.450 -21.165 1.00 91.31 259 ALA A O 1
ATOM 2038 N N . PRO A 1 260 ? 2.964 13.348 -21.888 1.00 89.50 260 PRO A N 1
ATOM 2039 C CA . PRO A 1 260 ? 2.414 13.115 -20.549 1.00 89.50 260 PRO A CA 1
ATOM 2040 C C . PRO A 1 260 ? 2.803 11.747 -19.964 1.00 89.50 260 PRO A C 1
ATOM 2042 O O . PRO A 1 260 ? 3.023 11.638 -18.758 1.00 89.50 260 PRO A O 1
ATOM 2045 N N . ASP A 1 261 ? 2.916 10.712 -20.803 1.00 92.62 261 ASP A N 1
ATOM 2046 C CA . ASP A 1 261 ? 3.311 9.363 -20.387 1.00 92.62 261 ASP A CA 1
ATOM 2047 C C . ASP A 1 261 ? 4.832 9.182 -20.468 1.00 92.62 261 ASP A C 1
ATOM 2049 O O . ASP A 1 261 ? 5.407 8.978 -21.538 1.00 92.62 261 ASP A O 1
ATOM 2053 N N . VAL A 1 262 ? 5.478 9.214 -19.302 1.00 92.19 262 VAL A N 1
ATOM 2054 C CA . VAL A 1 262 ? 6.936 9.105 -19.155 1.00 92.19 262 VAL A CA 1
ATOM 2055 C C . VAL A 1 262 ? 7.472 7.728 -19.578 1.00 92.19 262 VAL A C 1
ATOM 2057 O O . VAL A 1 262 ? 8.590 7.625 -20.083 1.00 92.19 262 VAL A O 1
ATOM 2060 N N . ILE A 1 263 ? 6.692 6.655 -19.400 1.00 91.81 263 ILE A N 1
ATOM 2061 C CA . ILE A 1 263 ? 7.126 5.287 -19.723 1.00 91.81 263 ILE A CA 1
ATOM 2062 C C . ILE A 1 263 ? 7.037 5.060 -21.232 1.00 91.81 263 ILE A C 1
ATOM 2064 O O . ILE A 1 263 ? 7.967 4.512 -21.831 1.00 91.81 263 ILE A O 1
ATOM 2068 N N . ALA A 1 264 ? 5.933 5.485 -21.852 1.00 92.56 264 ALA A N 1
ATOM 2069 C CA . ALA A 1 264 ? 5.785 5.427 -23.302 1.00 92.56 264 ALA A CA 1
ATOM 2070 C C . ALA A 1 264 ? 6.839 6.301 -24.001 1.00 92.56 264 ALA A C 1
ATOM 2072 O O . ALA A 1 264 ? 7.487 5.825 -24.934 1.00 92.56 264 ALA A O 1
ATOM 2073 N N . ALA A 1 265 ? 7.085 7.513 -23.488 1.00 93.69 265 ALA A N 1
ATOM 2074 C CA . ALA A 1 265 ? 8.110 8.414 -24.008 1.00 93.69 265 ALA A CA 1
ATOM 2075 C C . ALA A 1 265 ? 9.515 7.792 -23.968 1.00 93.69 265 ALA A C 1
ATOM 2077 O O . ALA A 1 265 ? 10.247 7.848 -24.953 1.00 93.69 265 ALA A O 1
ATOM 2078 N N . PHE A 1 266 ? 9.885 7.119 -22.871 1.00 93.06 266 PHE A N 1
ATOM 2079 C CA . PHE A 1 266 ? 11.177 6.431 -22.786 1.00 93.06 266 PHE A CA 1
ATOM 2080 C C . PHE A 1 266 ? 11.294 5.264 -23.780 1.00 93.06 266 PHE A C 1
ATOM 2082 O O . PHE A 1 266 ? 12.346 5.085 -24.390 1.00 93.06 266 PHE A O 1
ATOM 2089 N N . ARG A 1 267 ? 10.227 4.480 -23.998 1.00 94.00 267 ARG A N 1
ATOM 2090 C CA . ARG A 1 267 ? 10.234 3.400 -25.008 1.00 94.00 267 ARG A CA 1
ATOM 2091 C C . ARG A 1 267 ? 10.410 3.944 -26.422 1.00 94.00 267 ARG A C 1
ATOM 2093 O O . ARG A 1 267 ? 11.253 3.440 -27.157 1.00 94.00 267 ARG A O 1
ATOM 2100 N N . GLN A 1 268 ? 9.671 4.996 -26.768 1.00 93.50 268 GLN A N 1
ATOM 2101 C CA . GLN A 1 268 ? 9.798 5.669 -28.061 1.00 93.50 268 GLN A CA 1
ATOM 2102 C C . GLN A 1 268 ? 11.204 6.253 -28.246 1.00 93.50 268 GLN A C 1
ATOM 2104 O O . GLN A 1 268 ? 11.785 6.120 -29.319 1.00 93.50 268 GLN A O 1
ATOM 2109 N N . LEU A 1 269 ? 11.818 6.797 -27.190 1.00 94.56 269 LEU A N 1
ATOM 2110 C CA . LEU A 1 269 ? 13.213 7.233 -27.238 1.00 94.56 269 LEU A CA 1
ATOM 2111 C C . LEU A 1 269 ? 14.182 6.072 -27.530 1.00 94.56 269 LEU A C 1
ATOM 2113 O O . LEU A 1 269 ? 15.109 6.238 -28.322 1.00 94.56 269 LEU A O 1
ATOM 2117 N N . GLN A 1 270 ? 13.983 4.888 -26.939 1.00 93.19 270 GLN A N 1
ATOM 2118 C CA . GLN A 1 270 ? 14.817 3.714 -27.245 1.00 93.19 270 GLN A CA 1
ATOM 2119 C C . GLN A 1 270 ? 14.676 3.272 -28.710 1.00 93.19 270 GLN A C 1
ATOM 2121 O O . GLN A 1 270 ? 15.676 2.929 -29.344 1.00 93.19 270 GLN A O 1
ATOM 2126 N N . GLU A 1 271 ? 13.466 3.332 -29.270 1.00 94.31 271 GLU A N 1
ATOM 2127 C CA . GLU A 1 271 ? 13.232 3.087 -30.698 1.00 94.31 271 GLU A CA 1
ATOM 2128 C C . GLU A 1 271 ? 13.946 4.124 -31.576 1.00 94.31 271 GLU A C 1
ATOM 2130 O O . GLU A 1 271 ? 14.558 3.756 -32.577 1.00 94.31 271 GLU A O 1
ATOM 2135 N N . LEU A 1 272 ? 13.945 5.404 -31.184 1.00 93.62 272 LEU A N 1
ATOM 2136 C CA . LEU A 1 272 ? 14.713 6.446 -31.875 1.00 93.62 272 LEU A CA 1
ATOM 2137 C C . LEU A 1 272 ? 16.220 6.176 -31.822 1.00 93.62 272 LEU A C 1
ATOM 2139 O O . LEU A 1 272 ? 16.891 6.322 -32.839 1.00 93.62 272 LEU A O 1
ATOM 2143 N N . HIS A 1 273 ? 16.761 5.718 -30.688 1.00 91.94 273 HIS A N 1
ATOM 2144 C CA . HIS A 1 273 ? 18.165 5.298 -30.606 1.00 91.94 273 HIS A CA 1
ATOM 2145 C C . HIS A 1 273 ? 18.476 4.100 -31.515 1.00 91.94 273 HIS A C 1
ATOM 2147 O O . HIS A 1 273 ? 19.570 4.038 -32.075 1.00 91.94 273 HIS A O 1
ATOM 2153 N N . ALA A 1 274 ? 17.551 3.147 -31.670 1.00 91.81 274 ALA A N 1
ATOM 2154 C CA . ALA A 1 274 ? 17.717 2.035 -32.606 1.00 91.81 274 ALA A CA 1
ATOM 2155 C C . ALA A 1 274 ? 17.746 2.538 -34.058 1.00 91.81 274 ALA A C 1
ATOM 2157 O O . ALA A 1 274 ? 18.740 2.321 -34.753 1.00 91.81 274 ALA A O 1
ATOM 2158 N N . LYS A 1 275 ? 16.742 3.327 -34.462 1.00 90.50 275 LYS A N 1
ATOM 2159 C CA . LYS A 1 275 ? 16.666 3.943 -35.797 1.00 90.50 275 LYS A CA 1
ATOM 2160 C C . LYS A 1 275 ? 17.864 4.850 -36.095 1.00 90.50 275 LYS A C 1
ATOM 2162 O O . LYS A 1 275 ? 18.350 4.891 -37.223 1.00 90.50 275 LYS A O 1
ATOM 2167 N N . TRP A 1 276 ? 18.395 5.543 -35.087 1.00 92.81 276 TRP A N 1
ATOM 2168 C CA . TRP A 1 276 ? 19.602 6.362 -35.213 1.00 92.81 276 TRP A CA 1
ATOM 2169 C C . TRP A 1 276 ? 20.842 5.539 -35.575 1.00 92.81 276 TRP A C 1
ATOM 2171 O O . TRP A 1 276 ? 21.643 5.990 -36.393 1.00 92.81 276 TRP A O 1
ATOM 2181 N N . ARG A 1 277 ? 21.009 4.352 -3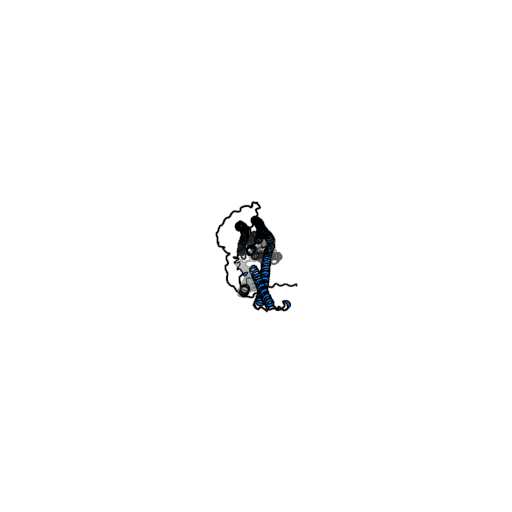4.967 1.00 88.50 277 ARG A N 1
ATOM 2182 C CA . ARG A 1 277 ? 22.122 3.432 -35.269 1.00 88.50 277 ARG A CA 1
ATOM 2183 C C . ARG A 1 277 ? 21.974 2.788 -36.645 1.00 88.50 277 ARG A C 1
ATOM 2185 O O . ARG A 1 277 ? 22.981 2.567 -37.305 1.00 88.50 277 ARG A O 1
ATOM 2192 N N . GLU A 1 278 ? 20.742 2.503 -37.060 1.00 87.88 278 GLU A N 1
ATOM 2193 C CA . GLU A 1 278 ? 20.432 1.978 -38.397 1.00 87.88 278 GLU A CA 1
ATOM 2194 C C . GLU A 1 278 ? 20.648 3.031 -39.494 1.00 87.88 278 GLU A C 1
ATOM 2196 O O . GLU A 1 278 ? 21.026 2.699 -40.615 1.00 87.88 278 GLU A O 1
ATOM 2201 N N . THR A 1 279 ? 20.457 4.313 -39.171 1.00 86.50 279 THR A N 1
ATOM 2202 C CA . THR A 1 279 ? 20.663 5.412 -40.119 1.00 86.50 279 THR A CA 1
ATOM 2203 C C . THR A 1 279 ? 22.152 5.685 -40.313 1.00 86.50 279 THR A C 1
ATOM 2205 O O . THR A 1 279 ? 22.878 6.018 -39.367 1.00 86.50 279 THR A O 1
ATOM 2208 N N . GLY A 1 280 ? 22.594 5.608 -41.569 1.00 81.50 280 GLY A N 1
ATOM 2209 C CA . GLY A 1 280 ? 23.989 5.750 -41.971 1.00 81.50 280 GLY A CA 1
ATOM 2210 C C . GLY A 1 280 ? 24.665 7.071 -41.558 1.00 81.50 280 GLY A C 1
ATOM 2211 O O . GLY A 1 280 ? 24.056 7.986 -40.982 1.00 81.50 280 GLY A O 1
ATOM 2212 N N . PRO A 1 281 ? 25.977 7.197 -41.813 1.00 86.56 281 PRO A N 1
ATOM 2213 C CA . PRO A 1 281 ? 26.733 8.386 -41.447 1.00 86.56 281 PRO A CA 1
ATOM 2214 C C . PRO A 1 281 ? 26.252 9.625 -42.215 1.00 86.56 281 PRO A C 1
ATOM 2216 O O . PRO A 1 281 ? 25.679 9.537 -43.299 1.00 86.56 281 PRO A O 1
ATOM 2219 N N . VAL A 1 282 ? 26.517 10.792 -41.631 1.00 90.50 282 VAL A N 1
ATOM 2220 C CA . VAL A 1 282 ? 26.337 12.105 -42.269 1.00 90.50 282 VAL A CA 1
ATOM 2221 C C . VAL A 1 282 ? 27.701 12.682 -42.657 1.00 90.50 282 VAL A C 1
ATOM 2223 O O . VAL A 1 282 ? 28.751 12.144 -42.262 1.00 90.50 282 VAL A O 1
ATOM 2226 N N . ALA A 1 283 ? 27.701 13.779 -43.418 1.00 87.31 283 ALA A N 1
ATOM 2227 C CA . ALA A 1 283 ? 28.921 14.516 -43.741 1.00 87.31 283 ALA A CA 1
ATOM 2228 C C . ALA A 1 283 ? 29.688 14.889 -42.459 1.00 87.31 283 ALA A C 1
ATOM 2230 O O . ALA A 1 283 ? 29.083 15.155 -41.419 1.00 87.31 283 ALA A O 1
ATOM 2231 N N . LYS A 1 284 ? 31.025 14.864 -42.529 1.00 86.44 284 LYS A N 1
ATOM 2232 C CA . LYS A 1 284 ? 31.923 14.952 -41.361 1.00 86.44 284 LYS A CA 1
ATOM 2233 C C . LYS A 1 284 ? 31.606 16.150 -40.459 1.00 86.44 284 LYS A C 1
ATOM 2235 O O . LYS A 1 284 ? 31.577 15.987 -39.246 1.00 86.44 284 LYS A O 1
ATOM 2240 N N . GLU A 1 285 ? 31.299 17.292 -41.062 1.00 89.19 285 GLU A N 1
ATOM 2241 C CA . GLU A 1 285 ? 30.985 18.562 -40.395 1.00 89.19 285 GLU A CA 1
ATOM 2242 C C . GLU A 1 285 ? 29.736 18.502 -39.502 1.00 89.19 285 GLU A C 1
ATOM 2244 O O . GLU A 1 285 ? 29.668 19.196 -38.494 1.00 89.19 285 GLU A O 1
ATOM 2249 N N . PHE A 1 286 ? 28.757 17.649 -39.827 1.00 90.06 286 PHE A N 1
ATOM 2250 C CA . PHE A 1 286 ? 27.493 17.568 -39.088 1.00 90.06 286 PHE A CA 1
ATOM 2251 C C . PHE A 1 286 ? 27.433 16.413 -38.089 1.00 90.06 286 PHE A C 1
ATOM 2253 O O . PHE A 1 286 ? 26.463 16.329 -37.345 1.00 90.06 286 PHE A O 1
ATOM 2260 N N . ARG A 1 287 ? 28.423 15.509 -38.051 1.00 87.88 287 ARG A N 1
ATOM 2261 C CA . ARG A 1 287 ? 28.354 14.293 -37.214 1.00 87.88 287 ARG A CA 1
ATOM 2262 C C . ARG A 1 287 ? 28.249 14.609 -35.728 1.00 87.88 287 ARG A C 1
ATOM 2264 O O . ARG A 1 287 ? 27.373 14.072 -35.059 1.00 87.88 287 ARG A O 1
ATOM 2271 N N . GLU A 1 288 ? 29.148 15.455 -35.245 1.00 92.06 288 GLU A N 1
ATOM 2272 C CA . GLU A 1 288 ? 29.247 15.814 -33.833 1.00 92.06 288 GLU A CA 1
ATOM 2273 C C . GLU A 1 288 ? 28.103 16.746 -33.399 1.00 92.06 288 GLU A C 1
ATOM 2275 O O . GLU A 1 288 ? 27.383 16.352 -32.483 1.00 92.06 288 GLU A O 1
ATOM 2280 N N . PRO A 1 289 ? 27.781 17.852 -34.110 1.00 95.50 289 PRO A N 1
ATOM 2281 C CA . PRO A 1 289 ? 26.665 18.723 -33.720 1.00 95.50 289 PRO A CA 1
ATOM 2282 C C . PRO A 1 289 ? 25.310 18.004 -33.640 1.00 95.50 289 PRO A C 1
ATOM 2284 O O . PRO A 1 289 ? 24.551 18.171 -32.688 1.00 95.50 289 PRO A O 1
ATOM 2287 N N . ILE A 1 290 ? 25.004 17.157 -34.629 1.00 93.19 290 ILE A N 1
ATOM 2288 C CA . ILE A 1 290 ? 23.739 16.409 -34.685 1.00 93.19 290 ILE A CA 1
ATOM 2289 C C . ILE A 1 290 ? 23.676 15.363 -33.567 1.00 93.19 290 ILE A C 1
ATOM 2291 O O . ILE A 1 290 ? 22.624 15.171 -32.958 1.00 93.19 290 ILE A O 1
ATOM 2295 N N . TRP A 1 291 ? 24.798 14.714 -33.249 1.00 92.56 291 TRP A N 1
ATOM 2296 C CA . TRP A 1 291 ? 24.868 13.796 -32.116 1.00 92.56 291 TRP A CA 1
ATOM 2297 C C . TRP A 1 291 ? 24.692 14.505 -30.770 1.00 92.56 291 TRP A C 1
ATOM 2299 O O . TRP A 1 291 ? 23.936 14.016 -29.932 1.00 92.56 291 TRP A O 1
ATOM 2309 N N . GLU A 1 292 ? 25.340 15.652 -30.561 1.00 95.00 292 GLU A N 1
ATOM 2310 C CA . GLU A 1 292 ? 25.202 16.439 -29.332 1.00 95.00 292 GLU A CA 1
ATOM 2311 C C . GLU A 1 292 ? 23.755 16.883 -29.104 1.00 95.00 292 GLU A C 1
ATOM 2313 O O . GLU A 1 292 ? 23.224 16.702 -28.007 1.00 95.00 292 GLU A O 1
ATOM 2318 N N . GLU A 1 293 ? 23.079 17.383 -30.143 1.00 94.50 293 GLU A N 1
ATOM 2319 C CA . GLU A 1 293 ? 21.667 17.765 -30.057 1.00 94.50 293 GLU A CA 1
ATOM 2320 C C . GLU A 1 293 ? 20.759 16.583 -29.694 1.00 94.50 293 GLU A C 1
ATOM 2322 O O . GLU A 1 293 ? 19.865 16.714 -28.851 1.00 94.50 293 GLU A O 1
ATOM 2327 N N . PHE A 1 294 ? 20.989 15.420 -30.310 1.00 94.62 294 PHE A N 1
ATOM 2328 C CA . PHE A 1 294 ? 20.223 14.210 -30.017 1.00 94.62 294 PHE A CA 1
ATOM 2329 C C . PHE A 1 294 ? 20.487 13.698 -28.597 1.00 94.62 294 PHE A C 1
ATOM 2331 O O . PHE A 1 294 ? 19.551 13.383 -27.860 1.00 94.62 294 PHE A O 1
ATOM 2338 N N . SER A 1 295 ? 21.753 13.676 -28.178 1.00 92.88 295 SER A N 1
ATOM 2339 C CA . SER A 1 295 ? 22.170 13.274 -26.835 1.00 92.88 295 SER A CA 1
ATOM 2340 C C . SER A 1 295 ? 21.571 14.191 -25.764 1.00 92.88 295 SER A C 1
ATOM 2342 O O . SER A 1 295 ? 21.010 13.707 -24.775 1.00 92.88 295 SER A O 1
ATOM 2344 N N . ALA A 1 296 ? 21.585 15.508 -25.988 1.00 95.56 296 ALA A N 1
ATOM 2345 C CA . ALA A 1 296 ? 20.969 16.483 -25.096 1.00 95.56 296 ALA A CA 1
ATOM 2346 C C . ALA A 1 296 ? 19.454 16.255 -24.960 1.00 95.56 296 ALA A C 1
ATOM 2348 O O . ALA A 1 296 ? 18.950 16.185 -23.837 1.00 95.56 296 ALA A O 1
ATOM 2349 N N . ALA A 1 297 ? 18.735 16.056 -26.073 1.00 93.88 297 ALA A N 1
ATOM 2350 C CA . ALA A 1 297 ? 17.303 15.745 -26.049 1.00 93.88 297 ALA A CA 1
ATOM 2351 C C . ALA A 1 297 ? 17.011 14.421 -25.314 1.00 93.88 297 ALA A C 1
ATOM 2353 O O . ALA A 1 297 ? 16.142 14.367 -24.441 1.00 93.88 297 ALA A O 1
ATOM 2354 N N . SER A 1 298 ? 17.793 13.371 -25.589 1.00 92.25 298 SER A N 1
ATOM 2355 C CA . SER A 1 298 ? 17.653 12.066 -24.927 1.00 92.25 298 SER A CA 1
ATOM 2356 C C . SER A 1 298 ? 17.893 12.144 -23.412 1.00 92.25 298 SER A C 1
ATOM 2358 O O . SER A 1 298 ? 17.186 11.510 -22.626 1.00 92.25 298 SER A O 1
ATOM 2360 N N . SER A 1 299 ? 18.842 12.981 -22.979 1.00 93.69 299 SER A N 1
ATOM 2361 C CA . SER A 1 299 ? 19.183 13.172 -21.567 1.00 93.69 299 SER A CA 1
ATOM 2362 C C . SER A 1 299 ? 18.027 13.782 -20.773 1.00 93.69 299 SER A C 1
ATOM 2364 O O . SER A 1 299 ? 17.805 13.393 -19.625 1.00 93.69 299 SER A O 1
ATOM 2366 N N . VAL A 1 300 ? 17.251 14.689 -21.377 1.00 94.75 300 VAL A N 1
ATOM 2367 C CA . VAL A 1 300 ? 16.069 15.299 -20.741 1.00 94.75 300 VAL A CA 1
ATOM 2368 C C . VAL A 1 300 ? 14.997 14.247 -20.452 1.00 94.75 300 VAL A C 1
ATOM 2370 O O . VAL A 1 300 ? 14.523 14.143 -19.319 1.00 94.75 300 VAL A O 1
ATOM 2373 N N . VAL A 1 301 ? 14.660 13.421 -21.444 1.00 93.38 301 VAL A N 1
ATOM 2374 C CA . VAL A 1 301 ? 13.672 12.338 -21.302 1.00 93.38 301 VAL A CA 1
ATOM 2375 C C . VAL A 1 301 ? 14.149 11.289 -20.290 1.00 93.38 301 VAL A C 1
ATOM 2377 O O . VAL A 1 301 ? 13.382 10.881 -19.416 1.00 93.38 301 VAL A O 1
ATOM 2380 N N . ASN A 1 302 ? 15.427 10.896 -20.341 1.00 91.62 302 ASN A N 1
ATOM 2381 C CA . ASN A 1 302 ? 16.018 9.949 -19.390 1.00 91.62 302 ASN A CA 1
ATOM 2382 C C . ASN A 1 302 ? 15.964 10.471 -17.948 1.00 91.62 302 ASN A C 1
ATOM 2384 O O . ASN A 1 302 ? 15.593 9.727 -17.038 1.00 91.62 302 ASN A O 1
ATOM 2388 N N . LYS A 1 303 ? 16.279 11.754 -17.736 1.00 94.38 303 LYS A N 1
ATOM 2389 C CA . LYS A 1 303 ? 16.190 12.400 -16.422 1.00 94.38 303 LYS A CA 1
ATOM 2390 C C . LYS A 1 303 ? 14.753 12.423 -15.907 1.00 94.38 303 LYS A C 1
ATOM 2392 O O . LYS A 1 303 ? 14.520 12.070 -14.756 1.00 94.38 303 LYS A O 1
ATOM 2397 N N . ARG A 1 304 ? 13.783 12.772 -16.757 1.00 92.56 304 ARG A N 1
ATOM 2398 C CA . ARG A 1 304 ? 12.356 12.759 -16.400 1.00 92.56 304 ARG A CA 1
ATOM 2399 C C . ARG A 1 304 ? 11.871 11.353 -16.032 1.00 92.56 304 ARG A C 1
ATOM 2401 O O . ARG A 1 304 ? 11.128 11.191 -15.068 1.00 92.56 304 ARG A O 1
ATOM 2408 N N . HIS A 1 305 ? 12.328 10.334 -16.758 1.00 92.31 305 HIS A N 1
ATOM 2409 C CA . HIS A 1 305 ? 12.061 8.934 -16.434 1.00 92.31 305 HIS A CA 1
ATOM 2410 C C . HIS A 1 305 ? 12.632 8.540 -15.068 1.00 92.31 305 HIS A C 1
ATOM 2412 O O . HIS A 1 305 ? 11.907 7.984 -14.248 1.00 92.31 305 HIS A O 1
ATOM 2418 N N . GLN A 1 306 ? 13.895 8.872 -14.785 1.00 92.62 306 GLN A N 1
ATOM 2419 C CA . GLN A 1 306 ? 14.503 8.627 -13.472 1.00 92.62 306 GLN A CA 1
ATOM 2420 C C . GLN A 1 306 ? 13.723 9.322 -12.348 1.00 92.62 306 GLN A C 1
ATOM 2422 O O . GLN A 1 306 ? 13.311 8.657 -11.399 1.00 92.62 306 GLN A O 1
ATOM 2427 N N . GLN A 1 307 ? 13.425 10.615 -12.506 1.00 93.81 307 GLN A N 1
ATOM 2428 C CA . GLN A 1 307 ? 12.672 11.406 -11.528 1.00 93.81 307 GLN A CA 1
ATOM 2429 C C . GLN A 1 307 ? 11.286 10.820 -11.242 1.00 93.81 307 GLN A C 1
ATOM 2431 O O . GLN A 1 307 ? 10.911 10.690 -10.083 1.00 93.81 307 GLN A O 1
ATOM 2436 N N . PHE A 1 308 ? 10.549 10.382 -12.267 1.00 92.56 308 PHE A N 1
ATOM 2437 C CA . PHE A 1 308 ? 9.234 9.761 -12.083 1.00 92.56 308 PHE A CA 1
ATOM 2438 C C . PHE A 1 308 ? 9.290 8.514 -11.183 1.00 92.56 308 PHE A C 1
ATOM 2440 O O . PHE A 1 308 ? 8.451 8.338 -10.296 1.00 92.56 308 PHE A O 1
ATOM 2447 N N . PHE A 1 309 ? 10.283 7.640 -11.382 1.00 90.31 309 PHE A N 1
ATOM 2448 C CA . PHE A 1 309 ? 10.447 6.447 -10.546 1.00 90.31 309 PHE A CA 1
ATOM 2449 C C . PHE A 1 309 ? 10.990 6.772 -9.152 1.00 90.31 309 PHE A C 1
ATOM 2451 O O . PHE A 1 309 ? 10.588 6.118 -8.189 1.00 90.31 309 PHE A O 1
ATOM 2458 N N . GLU A 1 310 ? 11.858 7.774 -9.023 1.00 93.38 310 GLU A N 1
ATOM 2459 C CA . GLU A 1 310 ? 12.359 8.259 -7.733 1.00 93.38 310 GLU A CA 1
ATOM 2460 C C . GLU A 1 310 ? 11.245 8.879 -6.888 1.00 93.38 310 GLU A C 1
ATOM 2462 O O . GLU A 1 310 ? 11.073 8.481 -5.739 1.00 93.38 310 GLU A O 1
ATOM 2467 N N . GLU A 1 311 ? 10.437 9.776 -7.456 1.00 92.19 311 GLU A N 1
ATOM 2468 C CA . GLU A 1 311 ? 9.284 10.391 -6.789 1.00 92.19 311 GLU A CA 1
ATOM 2469 C C . GLU A 1 311 ? 8.258 9.341 -6.377 1.00 92.19 311 GLU A C 1
ATOM 2471 O O . GLU A 1 311 ? 7.782 9.334 -5.241 1.00 92.19 311 GLU A O 1
ATOM 2476 N N . ARG A 1 312 ? 7.954 8.397 -7.275 1.00 91.56 312 ARG A N 1
ATOM 2477 C CA . ARG A 1 312 ? 7.044 7.295 -6.970 1.00 91.56 312 ARG A CA 1
ATOM 2478 C C . ARG A 1 312 ? 7.581 6.425 -5.834 1.00 91.56 312 ARG A C 1
ATOM 2480 O O . ARG A 1 312 ? 6.829 6.088 -4.923 1.00 91.56 312 ARG A O 1
ATOM 2487 N N . LYS A 1 313 ? 8.867 6.066 -5.866 1.00 90.88 313 LYS A N 1
ATOM 2488 C CA . LYS A 1 313 ? 9.507 5.270 -4.811 1.00 90.88 313 LYS A CA 1
ATOM 2489 C C . LYS A 1 313 ? 9.542 6.030 -3.483 1.00 90.88 313 LYS A C 1
ATOM 2491 O O . LYS A 1 313 ? 9.239 5.439 -2.452 1.00 90.88 313 LYS A O 1
ATOM 2496 N N . ALA A 1 314 ? 9.856 7.324 -3.505 1.00 92.25 314 ALA A N 1
ATOM 2497 C CA . ALA A 1 314 ? 9.852 8.184 -2.326 1.00 92.25 314 ALA A CA 1
ATOM 2498 C C . ALA A 1 314 ? 8.443 8.314 -1.727 1.00 92.25 314 ALA A C 1
ATOM 2500 O O . ALA A 1 314 ? 8.285 8.207 -0.514 1.00 92.25 314 ALA A O 1
ATOM 2501 N N . ALA A 1 315 ? 7.408 8.461 -2.560 1.00 92.12 315 ALA A N 1
ATOM 2502 C CA . ALA A 1 315 ? 6.017 8.472 -2.116 1.00 92.12 315 ALA A CA 1
ATOM 2503 C C . ALA A 1 315 ? 5.591 7.118 -1.521 1.00 92.12 315 ALA A C 1
ATOM 2505 O O . ALA A 1 315 ? 4.970 7.082 -0.460 1.00 92.12 315 ALA A O 1
ATOM 2506 N N . GLU A 1 316 ? 5.946 5.998 -2.163 1.00 91.50 316 GLU A N 1
ATOM 2507 C CA . GLU A 1 316 ? 5.696 4.650 -1.632 1.00 91.50 316 GLU A CA 1
ATOM 2508 C C . GLU A 1 316 ? 6.399 4.439 -0.276 1.00 91.50 316 GLU A C 1
ATOM 2510 O O . GLU A 1 316 ? 5.786 3.883 0.636 1.00 91.50 316 GLU A O 1
ATOM 2515 N N . GLN A 1 317 ? 7.631 4.933 -0.111 1.00 92.25 317 GLN A N 1
ATOM 2516 C CA . GLN A 1 317 ? 8.391 4.857 1.140 1.00 92.25 317 GLN A CA 1
ATOM 2517 C C . GLN A 1 317 ? 7.810 5.764 2.238 1.00 92.25 317 GLN A C 1
ATOM 2519 O O . GLN A 1 317 ? 7.618 5.313 3.364 1.00 92.25 317 GLN A O 1
ATOM 2524 N N . ALA A 1 318 ? 7.438 7.007 1.920 1.00 93.69 318 ALA A N 1
ATOM 2525 C CA . ALA A 1 318 ? 6.768 7.900 2.867 1.00 93.69 318 ALA A CA 1
ATOM 2526 C C . ALA A 1 318 ? 5.425 7.314 3.344 1.00 93.69 318 ALA A C 1
ATOM 2528 O O . ALA A 1 318 ? 5.093 7.382 4.530 1.00 93.69 318 ALA A O 1
ATOM 2529 N N . ASN A 1 319 ? 4.671 6.677 2.439 1.00 93.62 319 ASN A N 1
ATOM 2530 C CA . ASN A 1 319 ? 3.442 5.958 2.779 1.00 93.62 319 ASN A CA 1
ATOM 2531 C C . ASN A 1 319 ? 3.718 4.732 3.663 1.00 93.62 319 ASN A C 1
ATOM 2533 O O . ASN A 1 319 ? 2.939 4.450 4.573 1.00 93.62 319 ASN A O 1
ATOM 2537 N N . GLU A 1 320 ? 4.798 3.992 3.402 1.00 93.50 320 GLU A N 1
ATOM 2538 C CA . GLU A 1 320 ? 5.232 2.849 4.211 1.00 93.50 320 GLU A CA 1
ATOM 2539 C C . GLU A 1 320 ? 5.572 3.267 5.643 1.00 93.50 320 GLU A C 1
ATOM 2541 O O . GLU A 1 320 ? 5.059 2.679 6.597 1.00 93.50 320 GLU A O 1
ATOM 2546 N N . GLU A 1 321 ? 6.368 4.322 5.801 1.00 94.44 321 GLU A N 1
ATOM 2547 C CA . GLU A 1 321 ? 6.732 4.880 7.103 1.00 94.44 321 GLU A CA 1
ATOM 2548 C C . GLU A 1 321 ? 5.497 5.390 7.854 1.00 94.44 321 GLU A C 1
ATOM 2550 O O . GLU A 1 321 ? 5.314 5.082 9.033 1.00 94.44 321 GLU A O 1
ATOM 2555 N N . ALA A 1 322 ? 4.603 6.115 7.174 1.00 94.00 322 ALA A N 1
ATOM 2556 C CA . ALA A 1 322 ? 3.361 6.600 7.768 1.00 94.00 322 ALA A CA 1
ATOM 2557 C C . ALA A 1 322 ? 2.446 5.447 8.220 1.00 94.00 322 ALA A C 1
ATOM 2559 O O . ALA A 1 322 ? 1.930 5.470 9.337 1.00 94.00 322 ALA A O 1
ATOM 2560 N N . LYS A 1 323 ? 2.276 4.401 7.400 1.00 94.38 323 LYS A N 1
ATOM 2561 C CA . LYS A 1 323 ? 1.486 3.214 7.774 1.00 94.38 323 LYS A CA 1
ATOM 2562 C C . LYS A 1 323 ? 2.129 2.409 8.895 1.00 94.38 323 LYS A C 1
ATOM 2564 O O . LYS A 1 323 ? 1.408 1.869 9.731 1.00 94.38 323 LYS A O 1
ATOM 2569 N N . THR A 1 324 ? 3.456 2.335 8.931 1.00 94.44 324 THR A N 1
ATOM 2570 C CA . THR A 1 324 ? 4.189 1.670 10.014 1.00 94.44 324 THR A CA 1
ATOM 2571 C C . THR A 1 324 ? 3.965 2.399 11.335 1.00 94.44 324 THR A C 1
ATOM 2573 O O . THR A 1 324 ? 3.571 1.754 12.303 1.00 94.44 324 THR A O 1
ATOM 2576 N N . LYS A 1 325 ? 4.062 3.737 11.346 1.00 95.25 325 LYS A N 1
ATOM 2577 C CA . LYS A 1 325 ? 3.723 4.563 12.518 1.00 95.25 325 LYS A CA 1
ATOM 2578 C C . LYS A 1 325 ? 2.286 4.338 12.985 1.00 95.25 325 LYS A C 1
ATOM 2580 O O . LYS A 1 325 ? 2.063 4.152 14.171 1.00 95.25 325 LYS A O 1
ATOM 2585 N N . LEU A 1 326 ? 1.310 4.263 12.073 1.00 94.75 326 LEU A N 1
ATOM 2586 C CA . LEU A 1 326 ? -0.075 3.949 12.457 1.00 94.75 326 LEU A CA 1
ATOM 2587 C C . LEU A 1 326 ? -0.237 2.533 13.035 1.00 94.75 326 LEU A C 1
ATOM 2589 O O . LEU A 1 326 ? -1.072 2.338 13.916 1.00 94.75 326 LEU A O 1
ATOM 2593 N N . CYS A 1 327 ? 0.533 1.549 12.554 1.00 94.12 327 CYS A N 1
ATOM 2594 C CA . CYS A 1 327 ? 0.554 0.206 13.147 1.00 94.12 327 CYS A CA 1
ATOM 2595 C C . CYS A 1 327 ? 1.126 0.237 14.571 1.00 94.12 327 CYS A C 1
ATOM 2597 O O . CYS A 1 327 ? 0.585 -0.410 15.457 1.00 94.12 327 CYS A O 1
ATOM 2599 N N . GLU A 1 328 ? 2.191 1.001 14.800 1.00 95.06 328 GLU A N 1
ATOM 2600 C CA . GLU A 1 328 ? 2.777 1.184 16.131 1.00 95.06 328 GLU A CA 1
ATOM 2601 C C . GLU A 1 328 ? 1.825 1.940 17.068 1.00 95.06 328 GLU A C 1
ATOM 2603 O O . GLU A 1 328 ? 1.643 1.532 18.211 1.00 95.06 328 GLU A O 1
ATOM 2608 N N . GLU A 1 329 ? 1.153 2.987 16.577 1.00 94.06 329 GLU A N 1
ATOM 2609 C CA . GLU A 1 329 ? 0.150 3.736 17.339 1.00 94.06 329 GLU A CA 1
ATOM 2610 C C . GLU A 1 329 ? -1.022 2.848 17.772 1.00 94.06 329 GLU A C 1
ATOM 2612 O O . GLU A 1 329 ? -1.412 2.904 18.934 1.00 94.06 329 GLU A O 1
ATOM 2617 N N . ILE A 1 330 ? -1.579 2.017 16.877 1.00 93.94 330 ILE A N 1
ATOM 2618 C CA . ILE A 1 330 ? -2.703 1.136 17.240 1.00 93.94 330 ILE A CA 1
ATOM 2619 C C . ILE A 1 330 ? -2.273 0.002 18.175 1.00 93.94 330 ILE A C 1
ATOM 2621 O O . ILE A 1 330 ? -3.043 -0.388 19.047 1.00 93.94 330 ILE A O 1
ATOM 2625 N N . GLU A 1 331 ? -1.053 -0.515 18.026 1.00 92.81 331 GLU A N 1
ATOM 2626 C CA . GLU A 1 331 ? -0.497 -1.540 18.917 1.00 92.81 331 GLU A CA 1
ATOM 2627 C C . GLU A 1 331 ? -0.157 -0.995 20.306 1.00 92.81 331 GLU A C 1
ATOM 2629 O O . GLU A 1 331 ? -0.218 -1.737 21.284 1.00 92.81 331 GLU A O 1
ATOM 2634 N N . ALA A 1 332 ? 0.150 0.299 20.413 1.00 93.56 332 ALA A N 1
ATOM 2635 C CA . ALA A 1 332 ? 0.363 0.972 21.689 1.00 93.56 332 ALA A CA 1
ATOM 2636 C C . ALA A 1 332 ? -0.938 1.209 22.480 1.00 93.56 332 ALA A C 1
ATOM 2638 O O . ALA A 1 332 ? -0.874 1.538 23.668 1.00 93.56 332 ALA A O 1
ATOM 2639 N N . ILE A 1 333 ? -2.117 1.049 21.862 1.00 89.81 333 ILE A N 1
ATOM 2640 C CA . ILE A 1 333 ? -3.402 1.165 22.562 1.00 89.81 333 ILE A CA 1
ATOM 2641 C C . ILE A 1 333 ? -3.597 -0.068 23.450 1.00 89.81 333 ILE A C 1
ATOM 2643 O O . ILE A 1 333 ? -4.075 -1.111 23.006 1.00 89.81 333 ILE A O 1
ATOM 2647 N N . ASP A 1 334 ? -3.281 0.067 24.737 1.00 86.56 334 ASP A N 1
ATOM 2648 C CA . ASP A 1 334 ? -3.601 -0.956 25.730 1.00 86.56 334 ASP A CA 1
ATOM 2649 C C . ASP A 1 334 ? -5.091 -0.906 26.108 1.00 86.56 334 ASP A C 1
ATOM 2651 O O . ASP A 1 334 ? -5.571 0.016 26.772 1.00 86.56 334 ASP A O 1
ATOM 2655 N N . PHE A 1 335 ? -5.835 -1.929 25.687 1.00 86.81 335 PHE A N 1
ATOM 2656 C CA . PHE A 1 335 ? -7.248 -2.118 26.025 1.00 86.81 335 PHE A CA 1
ATOM 2657 C C . PHE A 1 335 ? -7.486 -3.229 27.058 1.00 86.81 335 PHE A C 1
ATOM 2659 O O . PHE A 1 335 ? -8.636 -3.474 27.432 1.00 86.81 335 PHE A O 1
ATOM 2666 N N . SER A 1 336 ? -6.435 -3.883 27.566 1.00 82.19 336 SER A N 1
ATOM 2667 C CA . SER A 1 336 ? -6.561 -4.981 28.536 1.00 82.19 336 SER A CA 1
ATOM 2668 C C . SER A 1 336 ? -7.153 -4.524 29.880 1.00 82.19 336 SER A C 1
ATOM 2670 O O . SER A 1 336 ? -7.900 -5.264 30.522 1.00 82.19 336 SER A O 1
ATOM 2672 N N . GLY A 1 337 ? -6.899 -3.271 30.273 1.00 80.88 337 GLY A N 1
ATOM 2673 C CA . GLY A 1 337 ? -7.409 -2.647 31.500 1.00 80.88 337 GLY A CA 1
ATOM 2674 C C . GLY A 1 337 ? -8.780 -1.961 31.381 1.00 80.88 337 GLY A C 1
ATOM 2675 O O . GLY A 1 337 ? -9.217 -1.282 32.322 1.00 80.88 337 GLY A O 1
ATOM 2676 N N . ASN A 1 338 ? -9.474 -2.081 30.243 1.00 86.56 338 ASN A N 1
ATOM 2677 C CA . ASN A 1 338 ? -10.736 -1.376 30.015 1.00 86.56 338 ASN A CA 1
ATOM 2678 C C . ASN A 1 338 ? -11.911 -2.038 30.751 1.00 86.56 338 ASN A C 1
ATOM 2680 O O . ASN A 1 338 ? -12.538 -2.984 30.280 1.00 86.56 338 ASN A O 1
ATOM 2684 N N . ASN A 1 339 ? -12.251 -1.482 31.915 1.00 85.25 339 ASN A N 1
ATOM 2685 C CA . ASN A 1 339 ? -13.322 -1.967 32.790 1.00 85.25 339 ASN A CA 1
ATOM 2686 C C . ASN A 1 339 ? -14.607 -1.118 32.773 1.00 85.25 339 ASN A C 1
ATOM 2688 O O . ASN A 1 339 ? -15.562 -1.442 33.477 1.00 85.25 339 ASN A O 1
ATOM 2692 N N . SER A 1 340 ? -14.653 -0.044 31.981 1.00 88.50 340 SER A N 1
ATOM 2693 C CA . SER A 1 340 ? -15.783 0.891 31.924 1.00 88.50 340 SER A CA 1
ATOM 2694 C C . SER A 1 340 ? -16.190 1.192 30.486 1.00 88.50 340 SER A C 1
ATOM 2696 O O . SER A 1 340 ? -15.333 1.304 29.607 1.00 88.50 340 SER A O 1
ATOM 2698 N N . PHE A 1 341 ? -17.490 1.403 30.269 1.00 88.19 341 PHE A N 1
ATOM 2699 C CA . PHE A 1 341 ? -18.058 1.826 28.987 1.00 88.19 341 PHE A CA 1
ATOM 2700 C C . PHE A 1 341 ? -17.362 3.067 28.414 1.00 88.19 341 PHE A C 1
ATOM 2702 O O . PHE A 1 341 ? -17.017 3.073 27.237 1.00 88.19 341 PHE A O 1
ATOM 2709 N N . ASN A 1 342 ? -17.075 4.077 29.246 1.00 89.81 342 ASN A N 1
ATOM 2710 C CA . ASN A 1 342 ? -16.429 5.314 28.789 1.00 89.81 342 ASN A CA 1
ATOM 2711 C C . ASN A 1 342 ? -15.005 5.068 28.272 1.00 89.81 342 ASN A C 1
ATOM 2713 O O . ASN A 1 342 ? -14.611 5.652 27.269 1.00 89.81 342 ASN A O 1
ATOM 2717 N N . LYS A 1 343 ? -14.243 4.178 28.926 1.00 90.62 343 LYS A N 1
ATOM 2718 C CA . LYS A 1 343 ? -12.891 3.815 28.471 1.00 90.62 343 LYS A CA 1
ATOM 2719 C C . LYS A 1 343 ? -12.934 3.074 27.134 1.00 90.62 343 LYS A C 1
ATOM 2721 O O . LYS A 1 343 ? -12.130 3.355 26.253 1.00 90.62 343 LYS A O 1
ATOM 2726 N N . TRP A 1 344 ? -13.902 2.168 26.968 1.00 92.88 344 TRP A N 1
ATOM 2727 C CA . TRP A 1 344 ? -14.122 1.473 25.698 1.00 92.88 344 TRP A CA 1
ATOM 2728 C C . TRP A 1 344 ? -14.535 2.421 24.570 1.00 92.88 344 TRP A C 1
ATOM 2730 O O . TRP A 1 344 ? -14.095 2.225 23.439 1.00 92.88 344 TRP A O 1
ATOM 2740 N N . GLU A 1 345 ? -15.357 3.433 24.846 1.00 91.62 345 GLU A N 1
ATOM 2741 C CA . GLU A 1 345 ? -15.731 4.454 23.859 1.00 91.62 345 GLU A CA 1
ATOM 2742 C C . GLU A 1 345 ? -14.547 5.344 23.463 1.00 91.62 345 GLU A C 1
ATOM 2744 O O . GLU A 1 345 ? -14.301 5.517 22.271 1.00 91.62 345 GLU A O 1
ATOM 2749 N N . GLU A 1 346 ? -13.751 5.821 24.425 1.00 91.81 346 GLU A N 1
ATOM 2750 C CA . GLU A 1 346 ? -12.547 6.617 24.142 1.00 91.81 346 GLU A CA 1
ATOM 2751 C C . GLU A 1 346 ? -11.538 5.829 23.290 1.00 91.81 346 GLU A C 1
ATOM 2753 O O . GLU A 1 346 ? -11.084 6.310 22.251 1.00 91.81 346 GLU A O 1
ATOM 2758 N N . ALA A 1 347 ? -11.261 4.572 23.657 1.00 92.56 347 ALA A N 1
ATOM 2759 C CA . ALA A 1 347 ? -10.395 3.698 22.867 1.00 92.56 347 ALA A CA 1
ATOM 2760 C C . ALA A 1 347 ? -10.982 3.410 21.472 1.00 92.56 347 ALA A C 1
ATOM 2762 O O . ALA A 1 347 ? -10.255 3.389 20.483 1.00 92.56 347 ALA A O 1
ATOM 2763 N N . THR A 1 348 ? -12.309 3.255 21.357 1.00 93.75 348 THR A N 1
ATOM 2764 C CA . THR A 1 348 ? -12.975 3.078 20.053 1.00 93.75 348 THR A CA 1
ATOM 2765 C C . THR A 1 348 ? -12.772 4.307 19.173 1.00 93.75 348 THR A C 1
ATOM 2767 O O . THR A 1 348 ? -12.476 4.165 17.989 1.00 93.75 348 THR A O 1
ATOM 2770 N N . LYS A 1 349 ? -12.898 5.511 19.736 1.00 94.69 349 LYS A N 1
ATOM 2771 C CA . LYS A 1 349 ? -12.674 6.764 19.011 1.00 94.69 349 LYS A CA 1
ATOM 2772 C C . LYS A 1 349 ? -11.239 6.861 18.490 1.00 94.69 349 LYS A C 1
ATOM 2774 O O . LYS A 1 349 ? -11.057 7.214 17.329 1.00 94.69 349 LYS A O 1
ATOM 2779 N N . GLN A 1 350 ? -10.249 6.492 19.303 1.00 93.50 350 GLN A N 1
ATOM 2780 C CA . GLN A 1 350 ? -8.842 6.452 18.888 1.00 93.50 350 GLN A CA 1
ATOM 2781 C C . GLN A 1 350 ? -8.608 5.448 17.750 1.00 93.50 350 GLN A C 1
ATOM 2783 O O . GLN A 1 350 ? -8.024 5.800 16.728 1.00 93.50 350 GLN A O 1
ATOM 2788 N N . VAL A 1 351 ? -9.129 4.222 17.871 1.00 94.25 351 VAL A N 1
ATOM 2789 C CA . VAL A 1 351 ? -9.009 3.199 16.816 1.00 94.25 351 VAL A CA 1
ATOM 2790 C C . VAL A 1 351 ? -9.678 3.654 15.513 1.00 94.25 351 VAL A C 1
ATOM 2792 O O . VAL A 1 351 ? -9.119 3.461 14.434 1.00 94.25 351 VAL A O 1
ATOM 2795 N N . LEU A 1 352 ? -10.855 4.286 15.584 1.00 94.69 352 LEU A N 1
ATOM 2796 C CA . LEU A 1 352 ? -11.556 4.804 14.404 1.00 94.69 352 LEU A CA 1
ATOM 2797 C C . LEU A 1 352 ? -10.812 5.969 13.738 1.00 94.69 352 LEU A C 1
ATOM 2799 O O . LEU A 1 352 ? -10.773 6.030 12.509 1.00 94.69 352 LEU A O 1
ATOM 2803 N N . ASP A 1 353 ? -10.204 6.862 14.518 1.00 95.81 353 ASP A N 1
ATOM 2804 C CA . ASP A 1 353 ? -9.354 7.939 14.004 1.00 95.81 353 ASP A CA 1
ATOM 2805 C C . ASP A 1 353 ? -8.130 7.379 13.258 1.00 95.81 353 ASP A C 1
ATOM 2807 O O . ASP A 1 353 ? -7.872 7.754 12.111 1.00 95.81 353 ASP A O 1
ATOM 2811 N N . ILE A 1 354 ? -7.442 6.388 13.838 1.00 95.19 354 ILE A N 1
ATOM 2812 C CA . ILE A 1 354 ? -6.329 5.699 13.168 1.00 95.19 354 ILE A CA 1
ATOM 2813 C C . ILE A 1 354 ? -6.812 5.019 11.878 1.00 95.19 354 ILE A C 1
ATOM 2815 O O . ILE A 1 354 ? -6.145 5.112 10.848 1.00 95.19 354 ILE A O 1
ATOM 2819 N N . GLN A 1 355 ? -7.987 4.377 11.877 1.00 94.31 355 GLN A N 1
ATOM 2820 C CA . GLN A 1 355 ? -8.565 3.792 10.660 1.00 94.31 355 GLN A CA 1
ATOM 2821 C C . GLN A 1 355 ? -8.861 4.837 9.576 1.00 94.31 355 GLN A C 1
ATOM 2823 O O . GLN A 1 355 ? -8.711 4.540 8.388 1.00 94.31 355 GLN A O 1
ATOM 2828 N N . GLN A 1 356 ? -9.290 6.045 9.947 1.00 95.19 356 GLN A N 1
ATOM 2829 C CA . GLN A 1 356 ? -9.488 7.137 8.993 1.00 95.19 356 GLN A CA 1
ATOM 2830 C C . GLN A 1 356 ? -8.154 7.624 8.426 1.00 95.19 356 GLN A C 1
ATOM 2832 O O . GLN A 1 356 ? -8.018 7.711 7.204 1.00 95.19 356 GLN A O 1
ATOM 2837 N N . ARG A 1 357 ? -7.148 7.843 9.283 1.00 93.94 357 ARG A N 1
ATOM 2838 C CA . ARG A 1 357 ? -5.786 8.203 8.858 1.00 93.94 357 ARG A CA 1
ATOM 2839 C C . ARG A 1 357 ? -5.183 7.137 7.941 1.00 93.94 357 ARG A C 1
ATOM 2841 O O . ARG A 1 357 ? -4.642 7.475 6.894 1.00 93.94 357 ARG A O 1
ATOM 2848 N N . TRP A 1 358 ? -5.379 5.855 8.250 1.00 94.44 358 TRP A N 1
ATOM 2849 C CA . TRP A 1 358 ? -4.942 4.731 7.416 1.00 94.44 358 TRP A CA 1
ATOM 2850 C C . TRP A 1 358 ? -5.538 4.773 6.004 1.00 94.44 358 TRP A C 1
ATOM 2852 O O . TRP A 1 358 ? -4.829 4.533 5.028 1.00 94.44 358 TRP A O 1
ATOM 2862 N N . LYS A 1 359 ? -6.838 5.080 5.885 1.00 91.50 359 LYS A N 1
ATOM 2863 C CA . LYS A 1 359 ? -7.533 5.194 4.590 1.00 91.50 359 LYS A CA 1
ATOM 2864 C C . LYS A 1 359 ? -7.087 6.413 3.778 1.00 91.50 359 LYS A C 1
ATOM 2866 O O . LYS A 1 359 ? -7.210 6.380 2.559 1.00 91.50 359 LYS A O 1
ATOM 2871 N N . GLY A 1 360 ? -6.610 7.466 4.442 1.00 92.19 360 GLY A N 1
ATOM 2872 C CA . GLY A 1 360 ? -6.099 8.676 3.795 1.00 92.19 360 GLY A CA 1
ATOM 2873 C C . GLY A 1 360 ? -4.680 8.540 3.235 1.00 92.19 360 GLY A C 1
ATOM 2874 O O . GLY A 1 360 ? -4.300 9.321 2.368 1.00 92.19 360 GLY A O 1
ATOM 2875 N N . ILE A 1 361 ? -3.898 7.558 3.698 1.00 91.69 361 ILE A N 1
ATOM 2876 C CA . ILE A 1 361 ? -2.532 7.325 3.212 1.00 91.69 361 ILE A CA 1
ATOM 2877 C C . ILE A 1 361 ? -2.573 6.502 1.920 1.00 91.69 361 ILE A C 1
ATOM 2879 O O . ILE A 1 361 ? -3.302 5.511 1.815 1.00 91.69 361 ILE A O 1
ATOM 2883 N N . GLY A 1 362 ? -1.737 6.882 0.949 1.00 89.50 362 GLY A N 1
ATOM 2884 C CA . GLY A 1 362 ? -1.564 6.153 -0.305 1.00 89.50 362 GLY A CA 1
ATOM 2885 C C . GLY A 1 362 ? -1.023 4.729 -0.119 1.00 89.50 362 GLY A C 1
ATOM 2886 O O . GLY A 1 362 ? -0.872 4.202 0.986 1.00 89.50 362 GLY A O 1
ATOM 2887 N N . PHE A 1 363 ? -0.738 4.045 -1.220 1.00 88.00 363 PHE A N 1
ATOM 2888 C CA . PHE A 1 363 ? -0.196 2.688 -1.161 1.00 88.00 363 PHE A CA 1
ATOM 2889 C C . PHE A 1 363 ? 1.326 2.712 -0.968 1.00 88.00 363 PHE A C 1
ATOM 2891 O O . PHE A 1 363 ? 2.020 3.547 -1.543 1.00 88.00 363 PHE A O 1
ATOM 2898 N N . ALA A 1 364 ? 1.824 1.788 -0.146 1.00 91.44 364 ALA A N 1
ATOM 2899 C CA . ALA A 1 364 ? 3.234 1.404 -0.127 1.00 91.44 364 ALA A CA 1
ATOM 2900 C C . ALA A 1 364 ? 3.487 0.333 -1.205 1.00 91.44 364 ALA A C 1
ATOM 2902 O O . ALA A 1 364 ? 2.556 -0.085 -1.907 1.00 91.44 364 ALA A O 1
ATOM 2903 N N . SER A 1 365 ? 4.717 -0.178 -1.292 1.00 89.56 365 SER A N 1
ATOM 2904 C CA . SER A 1 365 ? 5.027 -1.311 -2.169 1.00 89.56 365 SER A CA 1
ATOM 2905 C C . SER A 1 365 ? 4.059 -2.486 -1.927 1.00 89.56 365 SER A C 1
ATOM 2907 O O . SER A 1 365 ? 3.646 -2.758 -0.797 1.00 89.56 365 SER A O 1
ATOM 2909 N N . LYS A 1 366 ? 3.672 -3.217 -2.983 1.00 87.94 366 LYS A N 1
ATOM 2910 C CA . LYS A 1 366 ? 2.619 -4.257 -2.909 1.00 87.94 366 LYS A CA 1
ATOM 2911 C C . LYS A 1 366 ? 2.858 -5.285 -1.792 1.00 87.94 366 LYS A C 1
ATOM 2913 O O . LYS A 1 366 ? 1.923 -5.664 -1.080 1.00 87.94 366 LYS A O 1
ATOM 2918 N N . LYS A 1 367 ? 4.111 -5.725 -1.632 1.00 90.69 367 LYS A N 1
ATOM 2919 C CA . LYS A 1 367 ? 4.517 -6.696 -0.606 1.00 90.69 367 LYS A CA 1
ATOM 2920 C C . LYS A 1 367 ? 4.353 -6.114 0.799 1.00 90.69 367 LYS A C 1
ATOM 2922 O O . LYS A 1 367 ? 3.691 -6.735 1.628 1.00 90.69 367 LYS A O 1
ATOM 2927 N N . VAL A 1 368 ? 4.894 -4.921 1.045 1.00 91.81 368 VAL A N 1
ATOM 2928 C CA . VAL A 1 368 ? 4.858 -4.299 2.374 1.00 91.81 368 VAL A CA 1
ATOM 2929 C C . VAL A 1 368 ? 3.448 -3.843 2.739 1.00 91.81 368 VAL A C 1
ATOM 2931 O O . VAL A 1 368 ? 2.995 -4.096 3.848 1.00 91.81 368 VAL A O 1
ATOM 2934 N N . ASN A 1 369 ? 2.685 -3.288 1.796 1.00 92.25 369 ASN A N 1
ATOM 2935 C CA . ASN A 1 369 ? 1.295 -2.897 2.034 1.00 92.25 369 ASN A CA 1
ATOM 2936 C C . ASN A 1 369 ? 0.428 -4.084 2.491 1.00 92.25 369 ASN A C 1
ATOM 2938 O O . ASN A 1 369 ? -0.410 -3.923 3.372 1.00 92.25 369 ASN A O 1
ATOM 2942 N N . THR A 1 370 ? 0.648 -5.280 1.931 1.00 92.88 370 THR A N 1
ATOM 2943 C CA . THR A 1 370 ? -0.061 -6.501 2.355 1.00 92.88 370 THR A CA 1
ATOM 2944 C C . THR A 1 370 ? 0.311 -6.892 3.789 1.00 92.88 370 THR A C 1
ATOM 2946 O O . THR A 1 370 ? -0.567 -7.230 4.581 1.00 92.88 370 THR A O 1
ATOM 2949 N N . GLN A 1 371 ? 1.596 -6.801 4.143 1.00 94.38 371 GLN A N 1
ATOM 2950 C CA . GLN A 1 371 ? 2.087 -7.100 5.493 1.00 94.38 371 GLN A CA 1
ATOM 2951 C C . GLN A 1 371 ? 1.571 -6.093 6.528 1.00 94.38 371 GLN A C 1
ATOM 2953 O O . GLN A 1 371 ? 1.025 -6.500 7.552 1.00 94.38 371 GLN A O 1
ATOM 2958 N N . LEU A 1 372 ? 1.683 -4.792 6.244 1.00 94.38 372 LEU A N 1
ATOM 2959 C CA . LEU A 1 372 ? 1.199 -3.732 7.127 1.00 94.38 372 LEU A CA 1
ATOM 2960 C C . LEU A 1 372 ? -0.322 -3.796 7.285 1.00 94.38 372 LEU A C 1
ATOM 2962 O O . LEU A 1 372 ? -0.819 -3.650 8.394 1.00 94.38 372 LEU A O 1
ATOM 2966 N N . PHE A 1 373 ? -1.073 -4.074 6.214 1.00 94.50 373 PHE A N 1
ATOM 2967 C CA . PHE A 1 373 ? -2.522 -4.243 6.316 1.00 94.50 373 PHE A CA 1
ATOM 2968 C C . PHE A 1 373 ? -2.901 -5.446 7.183 1.00 94.50 373 PHE A C 1
ATOM 2970 O O . PHE A 1 373 ? -3.798 -5.327 8.012 1.00 94.50 373 PHE A O 1
ATOM 2977 N N . ALA A 1 374 ? -2.218 -6.586 7.036 1.00 95.25 374 ALA A N 1
ATOM 2978 C CA . ALA A 1 374 ? -2.455 -7.752 7.884 1.00 95.25 374 ALA A CA 1
ATOM 2979 C C . ALA A 1 374 ? -2.152 -7.454 9.364 1.00 95.25 374 ALA A C 1
ATOM 2981 O O . ALA A 1 374 ? -2.963 -7.793 10.225 1.00 95.25 374 ALA A O 1
ATOM 2982 N N . ARG A 1 375 ? -1.033 -6.769 9.648 1.00 94.81 375 ARG A N 1
ATOM 2983 C CA . ARG A 1 375 ? -0.656 -6.304 10.995 1.00 94.81 375 ARG A CA 1
ATOM 2984 C C . ARG A 1 375 ? -1.725 -5.377 11.578 1.00 94.81 375 ARG A C 1
ATOM 2986 O O . ARG A 1 375 ? -2.284 -5.670 12.628 1.00 94.81 375 ARG A O 1
ATOM 2993 N N . PHE A 1 376 ? -2.096 -4.335 10.838 1.00 95.19 376 PHE A N 1
ATOM 2994 C CA . PHE A 1 376 ? -3.119 -3.367 11.230 1.00 95.19 376 PHE A CA 1
ATOM 2995 C C . PHE A 1 376 ? -4.489 -4.015 11.478 1.00 95.19 376 PHE A C 1
ATOM 2997 O O . PHE A 1 376 ? -5.159 -3.747 12.480 1.00 95.19 376 PHE A O 1
ATOM 3004 N N . ARG A 1 377 ? -4.916 -4.894 10.562 1.00 94.56 377 ARG A N 1
ATOM 3005 C CA . ARG A 1 377 ? -6.207 -5.581 10.631 1.00 94.56 377 ARG A CA 1
ATOM 3006 C C . ARG A 1 377 ? -6.281 -6.503 11.841 1.00 94.56 377 ARG A C 1
ATOM 3008 O O . ARG A 1 377 ? -7.321 -6.497 12.494 1.00 94.56 377 ARG A O 1
ATOM 3015 N N . LYS A 1 378 ? -5.199 -7.231 12.140 1.00 95.06 378 LYS A N 1
ATOM 3016 C CA . LYS A 1 378 ? -5.095 -8.111 13.308 1.00 95.06 378 LYS A CA 1
ATOM 3017 C C . LYS A 1 378 ? -5.336 -7.336 14.604 1.00 95.06 378 LYS A C 1
ATOM 3019 O O . LYS A 1 378 ? -6.226 -7.714 15.356 1.00 95.06 378 LYS A O 1
ATOM 3024 N N . THR A 1 379 ? -4.636 -6.221 14.820 1.00 93.25 379 THR A N 1
ATOM 3025 C CA . THR A 1 379 ? -4.809 -5.405 16.035 1.00 93.25 379 THR A CA 1
ATOM 3026 C C . THR A 1 379 ? -6.224 -4.823 16.131 1.00 93.25 379 THR A C 1
ATOM 3028 O O . THR A 1 379 ? -6.837 -4.835 17.197 1.00 93.25 379 THR A O 1
ATOM 3031 N N . CYS A 1 380 ? -6.802 -4.383 15.003 1.00 93.50 380 CYS A N 1
ATOM 3032 C CA . CYS A 1 380 ? -8.205 -3.955 14.963 1.00 93.50 380 CYS A CA 1
ATOM 3033 C C . CYS A 1 380 ? -9.171 -5.093 15.345 1.00 93.50 380 CYS A C 1
ATOM 3035 O O . CYS A 1 380 ? -10.115 -4.865 16.100 1.00 93.50 380 CYS A O 1
ATOM 3037 N N . ASP A 1 381 ? -8.973 -6.299 14.804 1.00 94.00 381 ASP A N 1
ATOM 3038 C CA . ASP A 1 381 ? -9.819 -7.461 15.098 1.00 94.00 381 ASP A CA 1
ATOM 3039 C C . ASP A 1 381 ? -9.737 -7.865 16.565 1.00 94.00 381 ASP A C 1
ATOM 3041 O O . ASP A 1 381 ? -10.772 -8.084 17.192 1.00 94.00 381 ASP A O 1
ATOM 3045 N N . GLU A 1 382 ? -8.533 -7.898 17.130 1.00 93.56 382 GLU A N 1
ATOM 3046 C CA . GLU A 1 382 ? -8.316 -8.185 18.549 1.00 93.56 382 GLU A CA 1
ATOM 3047 C C . GLU A 1 382 ? -9.029 -7.156 19.441 1.00 93.56 382 GLU A C 1
ATOM 3049 O O . GLU A 1 382 ? -9.738 -7.537 20.376 1.00 93.56 382 GLU A O 1
ATOM 3054 N N . PHE A 1 383 ? -8.943 -5.864 19.103 1.00 94.31 383 PHE A N 1
ATOM 3055 C CA . PHE A 1 383 ? -9.646 -4.798 19.820 1.00 94.31 383 PHE A CA 1
ATOM 3056 C C . PHE A 1 383 ? -11.174 -4.965 19.780 1.00 94.31 383 PHE A C 1
ATOM 3058 O O . PHE A 1 383 ? -11.839 -4.933 20.821 1.00 94.31 383 PHE A O 1
ATOM 3065 N N . PHE A 1 384 ? -11.761 -5.149 18.590 1.00 93.19 384 PHE A N 1
ATOM 3066 C CA . PHE A 1 384 ? -13.217 -5.263 18.456 1.00 93.19 384 PHE A CA 1
ATOM 3067 C C . PHE A 1 384 ? -13.759 -6.584 19.011 1.00 93.19 384 PHE A C 1
ATOM 3069 O O . PHE A 1 384 ? -14.871 -6.589 19.544 1.00 93.19 384 PHE A O 1
ATOM 3076 N N . ALA A 1 385 ? -12.985 -7.671 18.955 1.00 94.06 385 ALA A N 1
ATOM 3077 C CA . ALA A 1 385 ? -13.320 -8.926 19.622 1.00 94.06 385 ALA A CA 1
ATOM 3078 C C . ALA A 1 385 ? -13.353 -8.748 21.148 1.00 94.06 385 ALA A C 1
ATOM 3080 O O . ALA A 1 385 ? -14.353 -9.086 21.782 1.00 94.06 385 ALA A O 1
ATOM 3081 N N . ALA A 1 386 ? -12.327 -8.118 21.732 1.00 92.88 386 ALA A N 1
ATOM 3082 C CA . ALA A 1 386 ? -12.285 -7.833 23.166 1.00 92.88 386 ALA A CA 1
ATOM 3083 C C . ALA A 1 386 ? -13.428 -6.901 23.611 1.00 92.88 386 ALA A C 1
ATOM 3085 O O . ALA A 1 386 ? -14.057 -7.138 24.648 1.00 92.88 386 ALA A O 1
ATOM 3086 N N . LYS A 1 387 ? -13.762 -5.883 22.801 1.00 92.94 387 LYS A N 1
ATOM 3087 C CA . LYS A 1 387 ? -14.942 -5.032 23.021 1.00 92.94 387 LYS A CA 1
ATOM 3088 C C . LYS A 1 387 ? -16.217 -5.877 23.006 1.00 92.94 387 LYS A C 1
ATOM 3090 O O . LYS A 1 387 ? -17.002 -5.811 23.948 1.00 92.94 387 LYS A O 1
ATOM 3095 N N . ALA A 1 388 ? -16.435 -6.683 21.969 1.00 93.12 388 ALA A N 1
ATOM 3096 C CA . ALA A 1 388 ? -17.630 -7.518 21.857 1.00 93.12 388 ALA A CA 1
ATOM 3097 C C . ALA A 1 388 ? -17.792 -8.454 23.068 1.00 93.12 388 ALA A C 1
ATOM 3099 O O . ALA A 1 388 ? -18.886 -8.536 23.633 1.00 93.12 388 ALA A O 1
ATOM 3100 N N . ASP A 1 389 ? -16.701 -9.073 23.522 1.00 92.88 389 ASP A N 1
ATOM 3101 C CA . ASP A 1 389 ? -16.685 -9.935 24.703 1.00 92.88 389 ASP A CA 1
ATOM 3102 C C . ASP A 1 389 ? -17.020 -9.178 25.993 1.00 92.88 389 ASP A C 1
ATOM 3104 O O . ASP A 1 389 ? -17.818 -9.666 26.796 1.00 92.88 389 ASP A O 1
ATOM 3108 N N . TYR A 1 390 ? -16.477 -7.972 26.197 1.00 92.44 390 TYR A N 1
ATOM 3109 C CA . TYR A 1 390 ? -16.824 -7.139 27.353 1.00 92.44 390 TYR A CA 1
ATOM 3110 C C . TYR A 1 390 ? -18.322 -6.805 27.375 1.00 92.44 390 TYR A C 1
ATOM 3112 O O . TYR A 1 390 ? -19.002 -7.052 28.371 1.00 92.44 390 TYR A O 1
ATOM 3120 N N . TYR A 1 391 ? -18.866 -6.299 26.264 1.00 90.81 391 TYR A N 1
ATOM 3121 C CA . TYR A 1 391 ? -20.283 -5.931 26.180 1.00 90.81 391 TYR A CA 1
ATOM 3122 C C . TYR A 1 391 ? -21.203 -7.153 26.321 1.00 90.81 391 TYR A C 1
ATOM 3124 O O . TYR A 1 391 ? -22.276 -7.048 26.923 1.00 90.81 391 TYR A O 1
ATOM 3132 N N . LYS A 1 392 ? -20.779 -8.322 25.824 1.00 93.50 392 LYS A N 1
ATOM 3133 C CA . LYS A 1 392 ? -21.476 -9.595 26.034 1.00 93.50 392 LYS A CA 1
ATOM 3134 C C . LYS A 1 392 ? -21.507 -9.975 27.516 1.00 93.50 392 LYS A C 1
ATOM 3136 O O . LYS A 1 392 ? -22.595 -10.207 28.038 1.00 93.50 392 LYS A O 1
ATOM 3141 N N . ARG A 1 393 ? -20.360 -9.952 28.207 1.00 91.69 393 ARG A N 1
ATOM 3142 C CA . ARG A 1 393 ? -20.266 -10.252 29.649 1.00 91.69 393 ARG A CA 1
ATOM 3143 C C . ARG A 1 393 ? -21.127 -9.312 30.484 1.00 91.69 393 ARG A C 1
ATOM 3145 O O . ARG A 1 393 ? -21.884 -9.779 31.326 1.00 91.69 393 ARG A O 1
ATOM 3152 N N . VAL A 1 394 ? -21.082 -8.005 30.214 1.00 91.06 394 VAL A N 1
ATOM 3153 C CA . VAL A 1 394 ? -21.920 -7.033 30.937 1.00 91.06 394 VAL A CA 1
ATOM 3154 C C . VAL A 1 394 ? -23.406 -7.306 30.696 1.00 91.06 394 VAL A C 1
ATOM 3156 O O . VAL A 1 394 ? -24.203 -7.269 31.629 1.00 91.06 394 VAL A O 1
ATOM 3159 N N . LYS A 1 395 ? -23.809 -7.628 29.462 1.00 91.50 395 LYS A N 1
ATOM 3160 C CA . LYS A 1 395 ? -25.202 -7.987 29.161 1.00 91.50 395 LYS A CA 1
ATOM 3161 C C . LYS A 1 395 ? -25.644 -9.250 29.908 1.00 91.50 395 LYS A C 1
ATOM 3163 O O . LYS A 1 395 ? -26.756 -9.272 30.437 1.00 91.50 395 LYS A O 1
ATOM 3168 N N . GLU A 1 396 ? -24.797 -10.274 29.953 1.00 93.06 396 GLU A N 1
ATOM 3169 C CA . GLU A 1 396 ? -25.046 -11.518 30.691 1.00 93.06 396 GLU A CA 1
ATOM 3170 C C . GLU A 1 396 ? -25.139 -11.270 32.203 1.00 93.06 396 GLU A C 1
ATOM 3172 O O . GLU A 1 396 ? -26.075 -11.752 32.839 1.00 93.06 396 GLU A O 1
ATOM 3177 N N . GLU A 1 397 ? -24.252 -10.449 32.771 1.00 92.62 397 GLU A N 1
ATOM 3178 C CA . GLU A 1 397 ? -24.284 -10.062 34.185 1.00 92.62 397 GLU A CA 1
ATOM 3179 C C . GLU A 1 397 ? -25.574 -9.307 34.538 1.00 92.62 397 GLU A C 1
ATOM 3181 O O . GLU A 1 397 ? -26.252 -9.642 35.511 1.00 92.62 397 GLU A O 1
ATOM 3186 N N . LEU A 1 398 ? -25.978 -8.332 33.715 1.00 92.50 398 LEU A N 1
ATOM 3187 C CA . LEU A 1 398 ? -27.230 -7.595 33.906 1.00 92.50 398 LEU A CA 1
ATOM 3188 C C . LEU A 1 398 ? -28.461 -8.511 33.811 1.00 92.50 398 LEU A C 1
ATOM 3190 O O . LEU A 1 398 ? -29.423 -8.317 34.559 1.00 92.50 398 LEU A O 1
ATOM 3194 N N . ALA A 1 399 ? -28.445 -9.502 32.913 1.00 93.00 399 ALA A N 1
ATOM 3195 C CA . ALA A 1 399 ? -29.512 -10.494 32.790 1.00 93.00 399 ALA A CA 1
ATOM 3196 C C . ALA A 1 399 ? -29.550 -11.449 33.997 1.00 93.00 399 ALA A C 1
ATOM 3198 O O . ALA A 1 399 ? -30.626 -11.717 34.532 1.00 93.00 399 ALA A O 1
ATOM 3199 N N . ALA A 1 400 ? -28.389 -11.899 34.482 1.00 94.25 400 ALA A N 1
ATOM 3200 C CA . ALA A 1 400 ? -28.279 -12.720 35.685 1.00 94.25 400 ALA A CA 1
ATOM 3201 C C . ALA A 1 400 ? -28.755 -11.961 36.936 1.00 94.25 400 ALA A C 1
ATOM 3203 O O . ALA A 1 400 ? -29.507 -12.507 37.744 1.00 94.25 400 ALA A O 1
ATOM 3204 N N . ASN A 1 401 ? -28.390 -10.682 37.074 1.00 94.06 401 ASN A N 1
ATOM 3205 C CA . ASN A 1 401 ? -28.875 -9.817 38.150 1.00 94.06 401 ASN A CA 1
ATOM 3206 C C . ASN A 1 401 ? -30.394 -9.619 38.072 1.00 94.06 401 ASN A C 1
ATOM 3208 O O . ASN A 1 401 ? -31.064 -9.626 39.105 1.00 94.06 401 ASN A O 1
ATOM 3212 N N . LEU A 1 402 ? -30.957 -9.487 36.865 1.00 93.38 402 LEU A N 1
ATOM 3213 C CA . LEU A 1 402 ? -32.404 -9.386 36.671 1.00 93.38 402 LEU A CA 1
ATOM 3214 C C . LEU A 1 402 ? -33.117 -10.669 37.106 1.00 93.38 402 LEU A C 1
ATOM 3216 O O . LEU A 1 402 ? -34.110 -10.585 37.827 1.00 93.38 402 LEU A O 1
ATOM 3220 N N . ALA A 1 403 ? -32.599 -11.840 36.729 1.00 93.94 403 ALA A N 1
ATOM 3221 C CA . ALA A 1 403 ? -33.151 -13.127 37.148 1.00 93.94 403 ALA A CA 1
ATOM 3222 C C . ALA A 1 403 ? -33.120 -13.286 38.678 1.00 93.94 403 ALA A C 1
ATOM 3224 O O . ALA A 1 403 ? -34.145 -13.603 39.277 1.00 93.94 403 ALA A O 1
ATOM 3225 N N . LYS A 1 404 ? -31.991 -12.962 39.328 1.00 94.19 404 LYS A N 1
ATOM 3226 C CA . LYS A 1 404 ? -31.872 -12.981 40.798 1.00 94.19 404 LYS A CA 1
ATOM 3227 C C . LYS A 1 404 ? -32.869 -12.032 41.470 1.00 94.19 404 LYS A C 1
ATOM 3229 O O . LYS A 1 404 ? -33.579 -12.439 42.382 1.00 94.19 404 LYS A O 1
ATOM 3234 N N . LYS A 1 405 ? -32.983 -10.784 40.998 1.00 93.88 405 LYS A N 1
ATOM 3235 C CA . LYS A 1 405 ? -33.952 -9.815 41.546 1.00 93.88 405 LYS A CA 1
ATOM 3236 C C . LYS A 1 405 ? -35.404 -10.234 41.307 1.00 93.88 405 LYS A C 1
ATOM 3238 O O . LYS A 1 405 ? -36.250 -9.985 42.160 1.00 93.88 405 LYS A O 1
ATOM 3243 N N . THR A 1 406 ? -35.691 -10.899 40.190 1.00 93.62 406 THR A N 1
ATOM 3244 C CA . THR A 1 406 ? -37.018 -11.473 39.912 1.00 93.62 406 THR A CA 1
ATOM 3245 C C . THR A 1 406 ? -37.344 -12.596 40.891 1.00 93.62 406 THR A C 1
ATOM 3247 O O . THR A 1 406 ? -38.405 -12.551 41.508 1.00 93.62 406 THR A O 1
ATOM 3250 N N . ALA A 1 407 ? -36.403 -13.513 41.135 1.00 94.38 407 ALA A N 1
ATOM 3251 C CA . ALA A 1 407 ? -36.565 -14.572 42.128 1.00 94.38 407 ALA A CA 1
ATOM 3252 C C . ALA A 1 407 ? -36.784 -14.013 43.546 1.00 94.38 407 ALA A C 1
ATOM 3254 O O . ALA A 1 407 ? -37.622 -14.524 44.282 1.00 94.38 407 ALA A O 1
ATOM 3255 N N . LEU A 1 408 ? -36.098 -12.925 43.925 1.00 93.44 408 LEU A N 1
ATOM 3256 C CA . LEU A 1 408 ? -36.359 -12.252 45.205 1.00 93.44 408 LEU A CA 1
ATOM 3257 C C . LEU A 1 408 ? -37.779 -11.677 45.288 1.00 93.44 408 LEU A C 1
ATOM 3259 O O . LEU A 1 408 ? -38.404 -11.772 46.341 1.00 93.44 408 LEU A O 1
ATOM 3263 N N . CYS A 1 409 ? -38.303 -11.099 44.201 1.00 93.12 409 CYS A N 1
ATOM 3264 C CA . CYS A 1 409 ? -39.691 -10.624 44.171 1.00 93.12 409 CYS A CA 1
ATOM 3265 C C . CYS A 1 409 ? -40.669 -11.780 44.403 1.00 93.12 409 CYS A C 1
ATOM 3267 O O . CYS A 1 409 ? -41.544 -11.668 45.254 1.00 93.12 409 CYS A O 1
ATOM 3269 N N . GLU A 1 410 ? -40.481 -12.898 43.699 1.00 92.88 410 GLU A N 1
ATOM 3270 C CA . GLU A 1 410 ? -41.321 -14.097 43.824 1.00 92.88 410 GLU A CA 1
ATOM 3271 C C . GLU A 1 410 ? -41.257 -14.701 45.234 1.00 92.88 410 GLU A C 1
ATOM 3273 O O . GLU A 1 410 ? -42.280 -15.094 45.790 1.00 92.88 410 GLU A O 1
ATOM 3278 N N . GLN A 1 411 ? -40.077 -14.715 45.862 1.00 91.62 411 GLN A N 1
ATOM 3279 C CA . GLN A 1 411 ? -39.923 -15.180 47.241 1.00 91.62 411 GLN A CA 1
ATOM 3280 C C . GLN A 1 411 ? -40.646 -14.275 48.248 1.00 91.62 411 GLN A C 1
ATOM 3282 O O . GLN A 1 411 ? -41.297 -14.786 49.158 1.00 91.62 411 GLN A O 1
ATOM 3287 N N . VAL A 1 412 ? -40.571 -12.945 48.099 1.00 91.31 412 VAL A N 1
ATOM 3288 C CA . VAL A 1 412 ? -41.327 -12.018 48.965 1.00 91.31 412 VAL A CA 1
ATOM 3289 C C . VAL A 1 412 ? -42.832 -12.171 48.741 1.00 91.31 412 VAL A C 1
ATOM 3291 O O . VAL A 1 412 ? -43.589 -12.180 49.709 1.00 91.31 412 VAL A O 1
ATOM 3294 N N . GLU A 1 413 ? -43.267 -12.331 47.491 1.00 89.75 413 GLU A N 1
ATOM 3295 C CA . GLU A 1 413 ? -44.673 -12.561 47.147 1.00 89.75 413 GLU A CA 1
ATOM 3296 C C . GLU A 1 413 ? -45.205 -13.857 47.773 1.00 89.75 413 GLU A C 1
ATOM 3298 O O . GLU A 1 413 ? -46.267 -13.831 48.389 1.00 89.75 413 GLU A O 1
ATOM 3303 N N . ALA A 1 414 ? -44.442 -14.953 47.737 1.00 90.00 414 ALA A N 1
ATOM 3304 C CA . ALA A 1 414 ? -44.809 -16.204 48.404 1.00 90.00 414 ALA A CA 1
ATOM 3305 C C . ALA A 1 414 ? -44.889 -16.065 49.939 1.00 90.00 414 ALA A C 1
ATOM 3307 O O . ALA A 1 414 ? -45.725 -16.690 50.591 1.00 90.00 414 ALA A O 1
ATOM 3308 N N . LEU A 1 415 ? -44.051 -15.215 50.546 1.00 88.62 415 LEU A N 1
ATOM 3309 C CA . LEU A 1 415 ? -44.090 -14.956 51.991 1.00 88.62 415 LEU A CA 1
ATOM 3310 C C . LEU A 1 415 ? -45.328 -14.161 52.434 1.00 88.62 415 LEU A C 1
ATOM 3312 O O . LEU A 1 415 ? -45.661 -14.204 53.621 1.00 88.62 415 LEU A O 1
ATOM 3316 N N . LEU A 1 416 ? -46.037 -13.482 51.521 1.00 84.12 416 LEU A N 1
ATOM 3317 C CA . LEU A 1 416 ? -47.324 -12.842 51.830 1.00 84.12 416 LEU A CA 1
ATOM 3318 C C . LEU A 1 416 ? -48.401 -13.868 52.215 1.00 84.12 416 LEU A C 1
ATOM 3320 O O . LEU A 1 416 ? -49.281 -13.553 53.020 1.00 84.12 416 LEU A O 1
ATOM 3324 N N . GLU A 1 417 ? -48.308 -15.088 51.682 1.00 81.81 417 GLU A N 1
ATOM 3325 C CA . GLU A 1 417 ? -49.252 -16.185 51.934 1.00 81.81 417 GLU A CA 1
ATOM 3326 C C . GLU A 1 417 ? -48.887 -17.025 53.174 1.00 81.81 417 GLU A C 1
ATOM 3328 O O . GLU A 1 417 ? -49.680 -17.850 53.620 1.00 81.81 417 GLU A O 1
ATOM 3333 N N . SER A 1 418 ? -47.713 -16.805 53.780 1.00 80.81 418 SER A N 1
ATOM 3334 C CA . SER A 1 418 ? -47.227 -17.597 54.919 1.00 80.81 418 SER A CA 1
ATOM 3335 C C . SER A 1 418 ? -48.020 -17.349 56.210 1.00 80.81 418 SER A C 1
ATOM 3337 O O . SER A 1 418 ? -48.186 -16.209 56.653 1.00 80.81 418 SER A O 1
ATOM 3339 N N . GLU A 1 419 ? -48.403 -18.434 56.890 1.00 71.25 419 GLU A N 1
ATOM 3340 C CA . GLU A 1 419 ? -49.095 -18.398 58.187 1.00 71.25 419 GLU A CA 1
ATOM 3341 C C . GLU A 1 419 ? -48.164 -17.977 59.342 1.00 71.25 419 GLU A C 1
ATOM 3343 O O . GLU A 1 419 ? -48.558 -17.198 60.214 1.00 71.25 419 GLU A O 1
ATOM 3348 N N . ASP A 1 420 ? -46.893 -18.405 59.324 1.00 77.69 420 ASP A N 1
ATOM 3349 C CA . ASP A 1 420 ? -45.885 -18.007 60.322 1.00 77.69 420 ASP A CA 1
ATOM 3350 C C . ASP A 1 420 ? -45.265 -16.644 59.967 1.00 77.69 420 ASP A C 1
ATOM 3352 O O . ASP A 1 420 ? -44.156 -16.533 59.431 1.00 77.69 420 ASP A O 1
ATOM 3356 N N . ARG A 1 421 ? -46.020 -15.576 60.245 1.00 76.00 421 ARG A N 1
ATOM 3357 C CA . ARG A 1 421 ? -45.645 -14.202 59.876 1.00 76.00 421 ARG A CA 1
ATOM 3358 C C . ARG A 1 421 ? -44.415 -13.656 60.607 1.00 76.00 421 ARG A C 1
ATOM 3360 O O . ARG A 1 421 ? -43.794 -12.719 60.107 1.00 76.00 421 ARG A O 1
ATOM 3367 N N . ASN A 1 422 ? -44.043 -14.205 61.766 1.00 79.50 422 ASN A N 1
ATOM 3368 C CA . ASN A 1 422 ? -42.846 -13.754 62.484 1.00 79.50 422 ASN A CA 1
ATOM 3369 C C . ASN A 1 422 ? -41.581 -14.256 61.786 1.00 79.50 422 ASN A C 1
ATOM 3371 O O . ASN A 1 422 ? -40.734 -13.439 61.431 1.00 79.50 422 ASN A O 1
ATOM 3375 N N . LYS A 1 423 ? -41.503 -15.557 61.477 1.00 82.56 423 LYS A N 1
ATOM 3376 C CA . LYS A 1 423 ? -40.388 -16.090 60.679 1.00 82.56 423 LYS A CA 1
ATOM 3377 C C . LYS A 1 423 ? -40.387 -15.535 59.257 1.00 82.56 423 LYS A C 1
ATOM 3379 O O . LYS A 1 423 ? -39.319 -15.312 58.691 1.00 82.56 423 LYS A O 1
ATOM 3384 N N . ALA A 1 424 ? -41.564 -15.288 58.675 1.00 85.81 424 ALA A N 1
ATOM 3385 C CA . ALA A 1 424 ? -41.662 -14.644 57.369 1.00 85.81 424 ALA A CA 1
ATOM 3386 C C . ALA A 1 424 ? -41.080 -13.221 57.388 1.00 85.81 424 ALA A C 1
ATOM 3388 O O . ALA A 1 424 ? -40.423 -12.831 56.430 1.00 85.81 424 ALA A O 1
ATOM 3389 N N . ALA A 1 425 ? -41.231 -12.470 58.483 1.00 85.12 425 ALA A N 1
ATOM 3390 C CA . ALA A 1 425 ? -40.659 -11.132 58.587 1.00 85.12 425 ALA A CA 1
ATOM 3391 C C . ALA A 1 425 ? -39.129 -11.138 58.623 1.00 85.12 425 ALA A C 1
ATOM 3393 O O . ALA A 1 425 ? -38.510 -10.342 57.920 1.00 85.12 425 ALA A O 1
ATOM 3394 N N . ASP A 1 426 ? -38.527 -12.052 59.385 1.00 88.00 426 ASP A N 1
ATOM 3395 C CA . ASP A 1 426 ? -37.069 -12.196 59.423 1.00 88.00 426 ASP A CA 1
ATOM 3396 C C . ASP A 1 426 ? -36.524 -12.578 58.036 1.00 88.00 426 ASP A C 1
ATOM 3398 O O . ASP A 1 426 ? -35.513 -12.036 57.586 1.00 88.00 426 ASP A O 1
ATOM 3402 N N . LYS A 1 427 ? -37.250 -13.437 57.303 1.00 90.00 427 LYS A N 1
ATOM 3403 C CA . LYS A 1 427 ? -36.936 -13.774 55.906 1.00 90.00 427 LYS A CA 1
ATOM 3404 C C . LYS A 1 427 ? -37.068 -12.575 54.967 1.00 90.00 427 LYS A C 1
ATOM 3406 O O . LYS A 1 427 ? -36.156 -12.344 54.185 1.00 90.00 427 LYS A O 1
ATOM 3411 N N . VAL A 1 428 ? -38.140 -11.782 55.048 1.00 89.94 428 VAL A N 1
ATOM 3412 C CA . VAL A 1 428 ? -38.298 -10.574 54.212 1.00 89.94 428 VAL A CA 1
ATOM 3413 C C . VAL A 1 428 ? -37.154 -9.585 54.460 1.00 89.94 428 VAL A C 1
ATOM 3415 O O . VAL A 1 428 ? -36.606 -9.037 53.506 1.00 89.94 428 VAL A O 1
ATOM 3418 N N . VAL A 1 429 ? -36.728 -9.397 55.715 1.00 90.50 429 VAL A N 1
ATOM 3419 C CA . VAL A 1 429 ? -35.562 -8.556 56.042 1.00 90.50 429 VAL A CA 1
ATOM 3420 C C . VAL A 1 429 ? -34.273 -9.129 55.440 1.00 90.50 429 VAL A C 1
ATOM 3422 O O . VAL A 1 429 ? -33.471 -8.377 54.883 1.00 90.50 429 VAL A O 1
ATOM 3425 N N . ALA A 1 430 ? -34.076 -10.450 55.490 1.00 92.44 430 ALA A N 1
ATOM 3426 C CA . ALA A 1 430 ? -32.938 -11.099 54.840 1.00 92.44 430 ALA A CA 1
ATOM 3427 C C . ALA A 1 430 ? -32.942 -10.878 53.315 1.00 92.44 430 ALA A C 1
ATOM 3429 O O . ALA A 1 430 ? -31.915 -10.490 52.759 1.00 92.44 430 ALA A O 1
ATOM 3430 N N . LEU A 1 431 ? -34.099 -11.006 52.657 1.00 93.19 431 LEU A N 1
ATOM 3431 C CA . LEU A 1 431 ? -34.255 -10.763 51.216 1.00 93.19 431 LEU A CA 1
ATOM 3432 C C . LEU A 1 431 ? -34.005 -9.293 50.841 1.00 93.19 431 LEU A C 1
ATOM 3434 O O . LEU A 1 431 ? -33.412 -9.011 49.802 1.00 93.19 431 LEU A O 1
ATOM 3438 N N . GLN A 1 432 ? -34.390 -8.336 51.693 1.00 91.06 432 GLN A N 1
ATOM 3439 C CA . GLN A 1 432 ? -34.045 -6.918 51.511 1.00 91.06 432 GLN A CA 1
ATOM 3440 C C . GLN A 1 432 ? -32.538 -6.661 51.597 1.00 91.06 432 GLN A C 1
ATOM 3442 O O . GLN A 1 432 ? -32.024 -5.778 50.906 1.00 91.06 432 GLN A O 1
ATOM 3447 N N . ASN A 1 433 ? -31.824 -7.408 52.438 1.00 92.69 433 ASN A N 1
ATOM 3448 C CA . ASN A 1 433 ? -30.370 -7.320 52.511 1.00 92.69 433 ASN A CA 1
ATOM 3449 C C . ASN A 1 433 ? -29.720 -7.972 51.286 1.00 92.69 433 ASN A C 1
ATOM 3451 O O . ASN A 1 433 ? -28.842 -7.359 50.685 1.00 92.69 433 ASN A O 1
ATOM 3455 N N . GLU A 1 434 ? -30.201 -9.140 50.854 1.00 92.25 434 GLU A N 1
ATOM 3456 C CA . GLU A 1 434 ? -29.732 -9.806 49.634 1.00 92.25 434 GLU A CA 1
ATOM 3457 C C . GLU A 1 434 ? -29.945 -8.928 48.392 1.00 92.25 434 GLU A C 1
ATOM 3459 O O . GLU A 1 434 ? -29.026 -8.761 47.589 1.00 92.25 434 GLU A O 1
ATOM 3464 N N . TRP A 1 435 ? -31.091 -8.246 48.285 1.00 93.56 435 TRP A N 1
ATOM 3465 C CA . TRP A 1 435 ? -31.370 -7.293 47.205 1.00 93.56 435 TRP A CA 1
ATOM 3466 C C . TRP A 1 435 ? -30.281 -6.227 47.048 1.00 93.56 435 TRP A C 1
ATOM 3468 O O . TRP A 1 435 ? -29.904 -5.890 45.924 1.00 93.56 435 TRP A O 1
ATOM 3478 N N . LYS A 1 436 ? -29.7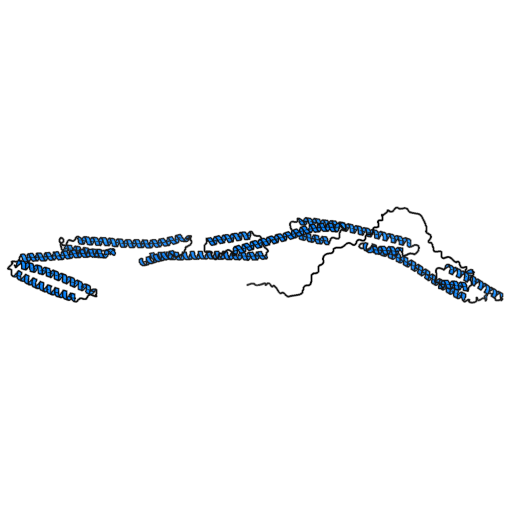62 -5.701 48.166 1.00 90.56 436 LYS A N 1
ATOM 3479 C CA . LYS A 1 436 ? -28.704 -4.676 48.174 1.00 90.56 436 LYS A CA 1
ATOM 3480 C C . LYS A 1 436 ? -27.352 -5.220 47.713 1.00 90.56 436 LYS A C 1
ATOM 3482 O O . LYS A 1 436 ? -26.517 -4.437 47.275 1.00 90.56 436 LYS A O 1
ATOM 3487 N N . THR A 1 437 ? -27.133 -6.532 47.816 1.00 92.50 437 THR A N 1
ATOM 3488 C CA . THR A 1 437 ? -25.892 -7.182 47.364 1.00 92.50 437 THR A CA 1
ATOM 3489 C C . THR A 1 437 ? -25.897 -7.506 45.871 1.00 92.50 437 THR A C 1
ATOM 3491 O O . THR A 1 437 ? -24.832 -7.643 45.272 1.00 92.50 437 THR A O 1
ATOM 3494 N N . ILE A 1 438 ? -27.076 -7.604 45.245 1.00 90.31 438 ILE A N 1
ATOM 3495 C CA . ILE A 1 438 ? -27.190 -7.871 43.809 1.00 90.31 438 ILE A CA 1
ATOM 3496 C C . ILE A 1 438 ? -26.923 -6.581 43.030 1.00 90.31 438 ILE A C 1
ATOM 3498 O O . ILE A 1 438 ? -27.540 -5.543 43.283 1.00 90.31 438 ILE A O 1
ATOM 3502 N N . GLY A 1 439 ? -26.043 -6.675 42.031 1.00 89.06 439 GLY A N 1
ATOM 3503 C CA . GLY A 1 439 ? -25.647 -5.562 41.174 1.00 89.06 439 GLY A CA 1
ATOM 3504 C C . GLY A 1 439 ? -26.792 -4.912 40.386 1.00 89.06 439 GLY A C 1
ATOM 3505 O O . GLY A 1 439 ? -27.983 -5.222 40.521 1.00 89.06 439 GLY A O 1
ATOM 3506 N N . GLY A 1 440 ? -26.423 -3.954 39.537 1.00 89.25 440 GLY A N 1
ATOM 3507 C CA . GLY A 1 440 ? -27.367 -3.260 38.663 1.00 89.25 440 GLY A CA 1
ATOM 3508 C C . GLY A 1 440 ? -28.100 -4.213 37.713 1.00 89.25 440 GLY A C 1
ATOM 3509 O O . GLY A 1 440 ? -27.622 -5.300 37.395 1.00 89.25 440 GLY A O 1
ATOM 3510 N N . VAL A 1 441 ? -29.270 -3.786 37.246 1.00 92.62 441 VAL A N 1
ATOM 3511 C CA . VAL A 1 441 ? -30.005 -4.440 36.153 1.00 92.62 441 VAL A CA 1
ATOM 3512 C C . VAL A 1 441 ? -30.158 -3.459 35.002 1.00 92.62 441 VAL A C 1
ATOM 3514 O O . VAL A 1 441 ? -29.963 -2.254 35.173 1.00 92.62 441 VAL A O 1
ATOM 3517 N N . ALA A 1 442 ? -30.507 -3.959 33.818 1.00 89.25 442 ALA A N 1
ATOM 3518 C CA . ALA A 1 442 ? -30.744 -3.100 32.666 1.00 89.25 442 ALA A CA 1
ATOM 3519 C C . ALA A 1 442 ? -31.776 -2.008 33.002 1.00 89.25 442 ALA A C 1
ATOM 3521 O O . ALA A 1 442 ? -32.837 -2.295 33.564 1.00 89.25 442 ALA A O 1
ATOM 3522 N N . ARG A 1 443 ? -31.482 -0.759 32.616 1.00 87.44 443 ARG A N 1
ATOM 3523 C CA . ARG A 1 443 ? -32.277 0.433 32.967 1.00 87.44 443 ARG A CA 1
ATOM 3524 C C . ARG A 1 443 ? -33.772 0.272 32.667 1.00 87.44 443 ARG A C 1
ATOM 3526 O O . ARG A 1 443 ? -34.596 0.680 33.470 1.00 87.44 443 ARG A O 1
ATOM 3533 N N . ARG A 1 444 ? -34.113 -0.407 31.565 1.00 90.56 444 ARG A N 1
ATOM 3534 C CA . ARG A 1 444 ? -35.496 -0.720 31.163 1.00 90.56 444 ARG A CA 1
ATOM 3535 C C . ARG A 1 444 ? -36.284 -1.522 32.211 1.00 90.56 444 ARG A C 1
ATOM 3537 O O . ARG A 1 444 ? -37.495 -1.365 32.294 1.00 90.56 444 ARG A O 1
ATOM 3544 N N . HIS A 1 445 ? -35.621 -2.391 32.971 1.00 89.75 445 HIS A N 1
ATOM 3545 C CA . HIS A 1 445 ? -36.260 -3.274 33.953 1.00 89.75 445 HIS A CA 1
ATOM 3546 C C . HIS A 1 445 ? -36.043 -2.826 35.402 1.00 89.75 445 HIS A C 1
ATOM 3548 O O . HIS A 1 445 ? -36.757 -3.296 36.283 1.00 89.75 445 HIS A O 1
ATOM 3554 N N . SER A 1 446 ? -35.087 -1.923 35.646 1.00 89.38 446 SER A N 1
ATOM 3555 C CA . SER A 1 446 ? -34.698 -1.470 36.987 1.00 89.38 446 SER A CA 1
ATOM 3556 C C . SER A 1 446 ? -35.868 -0.918 37.796 1.00 89.38 446 SER A C 1
ATOM 3558 O O . SER A 1 446 ? -36.109 -1.375 38.912 1.00 89.38 446 SER A O 1
ATOM 3560 N N . ASP A 1 447 ? -36.625 0.020 37.227 1.00 91.00 447 ASP A N 1
ATOM 3561 C CA . ASP A 1 447 ? -37.706 0.683 37.961 1.00 91.00 447 ASP A CA 1
ATOM 3562 C C . ASP A 1 447 ? -38.876 -0.271 38.206 1.00 91.00 447 ASP A C 1
ATOM 3564 O O . ASP A 1 447 ? -39.405 -0.339 39.313 1.00 91.00 447 ASP A O 1
ATOM 3568 N N . ALA A 1 448 ? -39.233 -1.074 37.201 1.00 93.31 448 ALA A N 1
ATOM 3569 C CA . ALA A 1 448 ? -40.318 -2.043 37.307 1.00 93.31 448 ALA A CA 1
ATOM 3570 C C . ALA A 1 448 ? -40.032 -3.117 38.370 1.00 93.31 448 ALA A C 1
ATOM 3572 O O . ALA A 1 448 ? -40.899 -3.418 39.191 1.00 93.31 448 ALA A O 1
ATOM 3573 N N . ILE A 1 449 ? -38.813 -3.673 38.388 1.00 93.38 449 ILE A N 1
ATOM 3574 C CA . ILE A 1 449 ? -38.446 -4.712 39.356 1.00 93.38 449 ILE A CA 1
ATOM 3575 C C . ILE A 1 449 ? -38.337 -4.142 40.774 1.00 93.38 449 ILE A C 1
ATOM 3577 O O . ILE A 1 449 ? -38.778 -4.780 41.727 1.00 93.38 449 ILE A O 1
ATOM 3581 N N . TRP A 1 450 ? -37.806 -2.923 40.916 1.00 93.38 450 TRP A N 1
ATOM 3582 C CA . TRP A 1 450 ? -37.744 -2.234 42.203 1.00 93.38 450 TRP A CA 1
ATOM 3583 C C . TRP A 1 450 ? -39.141 -1.963 42.758 1.00 93.38 450 TRP A C 1
ATOM 3585 O O . TRP A 1 450 ? -39.419 -2.315 43.900 1.00 93.38 450 TRP A O 1
ATOM 3595 N N . GLN A 1 451 ? -40.047 -1.426 41.937 1.00 93.31 451 GLN A N 1
ATOM 3596 C CA . GLN A 1 451 ? -41.430 -1.178 42.343 1.00 93.31 451 GLN A CA 1
ATOM 3597 C C . GLN A 1 451 ? -42.148 -2.467 42.752 1.00 93.31 451 GLN A C 1
ATOM 3599 O O . GLN A 1 451 ? -42.816 -2.475 43.786 1.00 93.31 451 GLN A O 1
ATOM 3604 N N . ARG A 1 452 ? -41.973 -3.570 42.008 1.00 93.44 452 ARG A N 1
ATOM 3605 C CA . ARG A 1 452 ? -42.530 -4.886 42.376 1.00 93.44 452 ARG A CA 1
ATOM 3606 C C . ARG A 1 452 ? -42.025 -5.340 43.749 1.00 93.44 452 ARG A C 1
ATOM 3608 O O . ARG A 1 452 ? -42.831 -5.660 44.621 1.00 93.44 452 ARG A O 1
ATOM 3615 N N . PHE A 1 453 ? -40.711 -5.286 43.970 1.00 93.75 453 PHE A N 1
ATOM 3616 C CA . PHE A 1 453 ? -40.089 -5.696 45.230 1.00 93.75 453 PHE A CA 1
ATOM 3617 C C . PHE A 1 453 ? -40.527 -4.829 46.419 1.00 93.75 453 PHE A C 1
ATOM 3619 O O . PHE A 1 453 ? -40.937 -5.349 47.459 1.00 93.75 453 PHE A O 1
ATOM 3626 N N . THR A 1 454 ? -40.477 -3.501 46.271 1.00 91.88 454 THR A N 1
ATOM 3627 C CA . THR A 1 454 ? -40.866 -2.557 47.325 1.00 91.88 454 THR A CA 1
ATOM 3628 C C . THR A 1 454 ? -42.354 -2.657 47.639 1.00 91.88 454 THR A C 1
ATOM 3630 O O . THR A 1 454 ? -42.716 -2.664 48.812 1.00 91.88 454 THR A O 1
ATOM 3633 N N . THR A 1 455 ? -43.214 -2.802 46.628 1.00 92.81 455 THR A N 1
ATOM 3634 C CA . THR A 1 455 ? -44.661 -2.974 46.828 1.00 92.81 455 THR A CA 1
ATOM 3635 C C . THR A 1 455 ? -44.959 -4.255 47.605 1.00 92.81 455 THR A C 1
ATOM 3637 O O . THR A 1 455 ? -45.721 -4.211 48.569 1.00 92.81 455 THR A O 1
ATOM 3640 N N . ALA A 1 456 ? -44.322 -5.378 47.254 1.00 90.75 456 ALA A N 1
ATOM 3641 C CA . ALA A 1 456 ? -44.497 -6.642 47.969 1.00 90.75 456 ALA A CA 1
ATOM 3642 C C . ALA A 1 456 ? -44.001 -6.556 49.427 1.00 90.75 456 ALA A C 1
ATOM 3644 O O . ALA A 1 456 ? -44.715 -6.958 50.349 1.00 90.75 456 ALA A O 1
ATOM 3645 N N . CYS A 1 457 ? -42.828 -5.951 49.660 1.00 90.00 457 CYS A N 1
ATOM 3646 C CA . CYS A 1 457 ? -42.311 -5.709 51.011 1.00 90.00 457 CYS A CA 1
ATOM 3647 C C . CYS A 1 457 ? -43.244 -4.806 51.836 1.00 90.00 457 CYS A C 1
ATOM 3649 O O . CYS A 1 457 ? -43.555 -5.122 52.984 1.00 90.00 457 CYS A O 1
ATOM 3651 N N . ASN A 1 458 ? -43.697 -3.686 51.264 1.00 91.31 458 ASN A N 1
ATOM 3652 C CA . ASN A 1 458 ? -44.578 -2.739 51.946 1.00 91.31 458 ASN A CA 1
ATOM 3653 C C . ASN A 1 458 ? -45.902 -3.402 52.315 1.00 91.31 458 ASN A C 1
ATOM 3655 O O . ASN A 1 458 ? -46.315 -3.317 53.469 1.00 91.31 458 ASN A O 1
ATOM 3659 N N . LYS A 1 459 ? -46.505 -4.142 51.378 1.00 89.44 459 LYS A N 1
ATOM 3660 C CA . LYS A 1 459 ? -47.736 -4.898 51.617 1.00 89.44 459 LYS A CA 1
ATOM 3661 C C . LYS A 1 459 ? -47.580 -5.876 52.784 1.00 89.44 459 LYS A C 1
ATOM 3663 O O . LYS A 1 459 ? -48.431 -5.897 53.668 1.00 89.44 459 LYS A O 1
ATOM 3668 N N . PHE A 1 460 ? -46.464 -6.608 52.856 1.00 89.25 460 PHE A N 1
ATOM 3669 C CA . PHE A 1 460 ? -46.185 -7.529 53.964 1.00 89.25 460 PHE A CA 1
ATOM 3670 C C . PHE A 1 460 ? -46.164 -6.814 55.327 1.00 89.25 460 PHE A C 1
ATOM 3672 O O . PHE A 1 460 ? -46.805 -7.254 56.288 1.00 89.25 460 PHE A O 1
ATOM 3679 N N . PHE A 1 461 ? -45.448 -5.689 55.430 1.00 87.00 461 PHE A N 1
ATOM 3680 C CA . PHE A 1 461 ? -45.344 -4.945 56.688 1.00 87.00 461 PHE A CA 1
ATOM 3681 C C . PHE A 1 461 ? -46.624 -4.173 57.040 1.00 87.00 461 PHE A C 1
ATOM 3683 O O . PHE A 1 461 ? -46.943 -4.056 58.226 1.00 87.00 461 PHE A O 1
ATOM 3690 N N . GLU A 1 462 ? -47.383 -3.691 56.055 1.00 87.94 462 GLU A N 1
ATOM 3691 C CA . GLU A 1 462 ? -48.703 -3.082 56.255 1.00 87.94 462 GLU A CA 1
ATOM 3692 C C . GLU A 1 462 ? -49.730 -4.102 56.748 1.00 87.94 462 GLU A C 1
ATOM 3694 O O . GLU A 1 462 ? -50.424 -3.834 57.731 1.00 87.94 462 GLU A O 1
ATOM 3699 N N . ASP A 1 463 ? -49.784 -5.292 56.143 1.00 83.38 463 ASP A N 1
ATOM 3700 C CA . ASP A 1 463 ? -50.639 -6.394 56.594 1.00 83.38 463 ASP A CA 1
ATOM 3701 C C . ASP A 1 463 ? -50.288 -6.806 58.031 1.00 83.38 463 ASP A C 1
ATOM 3703 O O . ASP A 1 463 ? -51.175 -6.917 58.885 1.00 83.38 463 ASP A O 1
ATOM 3707 N N . ARG A 1 464 ? -48.990 -6.929 58.346 1.00 82.12 464 ARG A N 1
ATOM 3708 C CA . ARG A 1 464 ? -48.521 -7.212 59.711 1.00 82.12 464 ARG A CA 1
ATOM 3709 C C . ARG A 1 464 ? -48.898 -6.102 60.689 1.00 82.12 464 ARG A C 1
ATOM 3711 O O . ARG A 1 464 ? -49.333 -6.388 61.805 1.00 82.12 464 ARG A O 1
ATOM 3718 N N . LYS A 1 465 ? -48.742 -4.832 60.301 1.00 84.19 465 LYS A N 1
ATOM 3719 C CA . LYS A 1 465 ? -49.117 -3.681 61.133 1.00 84.19 465 LYS A CA 1
ATOM 3720 C C . LYS A 1 465 ? -50.623 -3.658 61.381 1.00 84.19 465 LYS A C 1
ATOM 3722 O O . LYS A 1 465 ? -51.018 -3.461 62.527 1.00 84.19 465 LYS A O 1
ATOM 3727 N N . ARG A 1 466 ? -51.447 -3.905 60.354 1.00 83.19 466 ARG A N 1
ATOM 3728 C CA . ARG A 1 466 ? -52.912 -3.981 60.472 1.00 83.19 466 ARG A CA 1
ATOM 3729 C C . ARG A 1 466 ? -53.315 -5.069 61.460 1.00 83.19 466 ARG A C 1
ATOM 3731 O O . ARG A 1 466 ? -54.067 -4.785 62.387 1.00 83.19 466 ARG A O 1
ATOM 3738 N N . GLN A 1 467 ? -52.759 -6.269 61.334 1.00 74.50 467 GLN A N 1
ATOM 3739 C CA . GLN A 1 467 ? -53.060 -7.376 62.246 1.00 74.50 467 GLN A CA 1
ATOM 3740 C C . GLN A 1 467 ? -52.594 -7.106 63.674 1.00 74.50 467 GLN A C 1
ATOM 3742 O O . GLN A 1 467 ? -53.391 -7.217 64.599 1.00 74.50 467 GLN A O 1
ATOM 3747 N N . ASN A 1 468 ? -51.355 -6.645 63.867 1.00 78.94 468 ASN A N 1
ATOM 3748 C CA . ASN A 1 468 ? -50.881 -6.260 65.197 1.00 78.94 468 ASN A CA 1
ATOM 3749 C C . ASN A 1 468 ? -51.703 -5.111 65.795 1.00 78.94 468 ASN A C 1
ATOM 3751 O O . ASN A 1 468 ? -51.876 -5.059 67.007 1.00 78.94 468 ASN A O 1
ATOM 3755 N N . SER A 1 469 ? -52.204 -4.179 64.981 1.00 78.44 469 SER A N 1
ATOM 3756 C CA . SER A 1 469 ? -53.078 -3.102 65.456 1.00 78.44 469 SER A CA 1
ATOM 3757 C C . SER A 1 469 ? -54.466 -3.607 65.851 1.00 78.44 469 SER A C 1
ATOM 3759 O O . SER A 1 469 ? -55.002 -3.128 66.843 1.00 78.44 469 SER A O 1
ATOM 3761 N N . ALA A 1 470 ? -55.007 -4.599 65.135 1.00 77.75 470 ALA A N 1
ATOM 3762 C CA . ALA A 1 470 ? -56.276 -5.240 65.464 1.00 77.75 470 ALA A CA 1
ATOM 3763 C C . ALA A 1 470 ? -56.167 -6.028 66.775 1.00 77.75 470 ALA A C 1
ATOM 3765 O O . ALA A 1 470 ? -56.966 -5.800 67.675 1.00 77.75 470 ALA A O 1
ATOM 3766 N N . VAL A 1 471 ? -55.109 -6.833 66.929 1.00 79.94 471 VAL A N 1
ATOM 3767 C CA . VAL A 1 471 ? -54.811 -7.550 68.181 1.00 79.94 471 VAL A CA 1
ATOM 3768 C C . VAL A 1 471 ? -54.619 -6.566 69.333 1.00 79.94 471 VAL A C 1
ATOM 3770 O O . VAL A 1 471 ? -55.233 -6.719 70.377 1.00 79.94 471 VAL A O 1
ATOM 3773 N N . ARG A 1 472 ? -53.841 -5.490 69.148 1.00 80.50 472 ARG A N 1
ATOM 3774 C CA . ARG A 1 472 ? -53.672 -4.459 70.190 1.00 80.50 472 ARG A CA 1
ATOM 3775 C C . ARG A 1 472 ? -54.974 -3.738 70.531 1.00 80.50 472 ARG A C 1
ATOM 3777 O O . ARG A 1 472 ? -55.148 -3.333 71.676 1.00 80.50 472 ARG A O 1
ATOM 3784 N N . LYS A 1 473 ? -55.856 -3.513 69.553 1.00 82.62 473 LYS A N 1
ATOM 3785 C CA . LYS A 1 473 ? -57.166 -2.893 69.779 1.00 82.62 473 LYS A CA 1
ATOM 3786 C C . LYS A 1 473 ? -58.047 -3.821 70.612 1.00 82.62 473 LYS A C 1
ATOM 3788 O O . LYS A 1 473 ? -58.552 -3.370 71.630 1.00 82.62 473 LYS A O 1
ATOM 3793 N N . GLU A 1 474 ? -58.127 -5.097 70.246 1.00 83.12 474 GLU A N 1
ATOM 3794 C CA . GLU A 1 474 ? -58.841 -6.128 71.007 1.00 83.12 474 GLU A CA 1
ATOM 3795 C C . GLU A 1 474 ? -58.272 -6.278 72.428 1.00 83.12 474 GLU A C 1
ATOM 3797 O O . GLU A 1 474 ? -59.015 -6.253 73.404 1.00 83.12 474 GLU A O 1
ATOM 3802 N N . GLU A 1 475 ? -56.945 -6.334 72.579 1.00 83.00 475 GLU A N 1
ATOM 3803 C CA . GLU A 1 475 ? -56.284 -6.366 73.888 1.00 83.00 475 GLU A CA 1
ATOM 3804 C C . GLU A 1 475 ? -56.622 -5.123 74.728 1.00 83.00 475 GLU A C 1
ATOM 3806 O O . GLU A 1 475 ? -56.895 -5.237 75.923 1.00 83.00 475 GLU A O 1
ATOM 3811 N N . ASN A 1 476 ? -56.634 -3.928 74.129 1.00 83.06 476 ASN A N 1
ATOM 3812 C CA . ASN A 1 476 ? -56.985 -2.687 74.824 1.00 83.06 476 ASN A CA 1
ATOM 3813 C C . ASN A 1 476 ? -58.480 -2.602 75.179 1.00 83.06 476 ASN A C 1
ATOM 3815 O O . ASN A 1 476 ? -58.813 -2.091 76.247 1.00 83.06 476 ASN A O 1
ATOM 3819 N N . GLU A 1 477 ? -59.375 -3.108 74.328 1.00 86.25 477 GLU A N 1
ATOM 3820 C CA . GLU A 1 477 ? -60.811 -3.229 74.617 1.00 86.25 477 GLU A CA 1
ATOM 3821 C C . GLU A 1 477 ? -61.045 -4.213 75.771 1.00 86.25 477 GLU A C 1
ATOM 3823 O O . GLU A 1 477 ? -61.740 -3.885 76.735 1.00 86.25 477 GLU A O 1
ATOM 3828 N N . ASN A 1 478 ? -60.361 -5.360 75.755 1.00 86.81 478 ASN A N 1
ATOM 3829 C CA . ASN A 1 478 ? -60.347 -6.314 76.864 1.00 86.81 478 ASN A CA 1
ATOM 3830 C C . ASN A 1 478 ? -59.792 -5.685 78.151 1.00 86.81 478 ASN A C 1
ATOM 3832 O O . ASN A 1 478 ? -60.305 -5.939 79.240 1.00 86.81 478 ASN A O 1
ATOM 3836 N N . LEU A 1 479 ? -58.758 -4.841 78.055 1.00 86.19 479 LEU A N 1
ATOM 3837 C CA . LEU A 1 479 ? -58.198 -4.119 79.200 1.00 86.19 479 LEU A CA 1
ATOM 3838 C C . LEU A 1 479 ? -59.206 -3.130 79.793 1.00 86.19 479 LEU A C 1
ATOM 3840 O O . LEU A 1 479 ? -59.330 -3.057 81.015 1.00 86.19 479 LEU A O 1
ATOM 3844 N N . ALA A 1 480 ? -59.923 -2.385 78.949 1.00 86.38 480 ALA A N 1
ATOM 3845 C CA . ALA A 1 480 ? -60.973 -1.471 79.387 1.00 86.38 480 ALA A CA 1
ATOM 3846 C C . ALA A 1 480 ? -62.118 -2.229 80.077 1.00 86.38 480 ALA A C 1
ATOM 3848 O O . ALA A 1 480 ? -62.501 -1.861 81.184 1.00 86.38 480 ALA A O 1
ATOM 3849 N N . ALA A 1 481 ? -62.578 -3.339 79.490 1.00 86.56 481 ALA A N 1
ATOM 3850 C CA . ALA A 1 481 ? -63.614 -4.186 80.077 1.00 86.56 481 ALA A CA 1
ATOM 3851 C C . ALA A 1 481 ? -63.179 -4.800 81.422 1.00 86.56 481 ALA A C 1
ATOM 3853 O O . ALA A 1 481 ? -63.954 -4.820 82.376 1.00 86.56 481 ALA A O 1
ATOM 3854 N N . LYS A 1 482 ? -61.923 -5.256 81.545 1.00 86.62 482 LYS A N 1
ATOM 3855 C CA . LYS A 1 482 ? -61.388 -5.768 82.820 1.00 86.62 482 LYS A CA 1
ATOM 3856 C C . LYS A 1 482 ? -61.296 -4.678 83.884 1.00 86.62 482 LYS A C 1
ATOM 3858 O O . LYS A 1 482 ? -61.643 -4.923 85.034 1.00 86.62 482 LYS A O 1
ATOM 3863 N N . ARG A 1 483 ? -60.896 -3.462 83.510 1.00 87.12 483 ARG A N 1
ATOM 3864 C CA . ARG A 1 483 ? -60.905 -2.309 84.424 1.00 87.12 483 ARG A CA 1
ATOM 3865 C C . ARG A 1 483 ? -62.313 -1.921 84.864 1.00 87.12 483 ARG A C 1
ATOM 3867 O O . ARG A 1 483 ? -62.501 -1.639 86.038 1.00 87.12 483 ARG A O 1
ATOM 3874 N N . GLU A 1 484 ? -63.296 -1.963 83.968 1.00 88.44 484 GLU A N 1
ATOM 3875 C CA . GLU A 1 484 ? -64.705 -1.727 84.314 1.00 88.44 484 GLU A CA 1
ATOM 3876 C C . GLU A 1 484 ? -65.197 -2.734 85.362 1.00 88.44 484 GLU A C 1
ATOM 3878 O O . GLU A 1 484 ? -65.843 -2.345 86.331 1.00 88.44 484 GLU A O 1
ATOM 3883 N N . VAL A 1 485 ? -64.834 -4.014 85.220 1.00 87.44 485 VAL A N 1
ATOM 3884 C CA . VAL A 1 485 ? -65.147 -5.040 86.225 1.00 87.44 485 VAL A CA 1
ATOM 3885 C C . VAL A 1 485 ? -64.495 -4.720 87.574 1.00 87.44 485 VAL A C 1
ATOM 3887 O O . VAL A 1 485 ? -65.151 -4.850 88.602 1.00 87.44 485 VAL A O 1
ATOM 3890 N N . ILE A 1 486 ? -63.238 -4.266 87.593 1.00 86.94 486 ILE A N 1
ATOM 3891 C CA . ILE A 1 486 ? -62.554 -3.857 88.833 1.00 86.94 486 ILE A CA 1
ATOM 3892 C C . ILE A 1 486 ? -63.268 -2.670 89.490 1.00 86.94 486 ILE A C 1
ATOM 3894 O O . ILE A 1 486 ? -63.483 -2.687 90.697 1.00 86.94 486 ILE A O 1
ATOM 3898 N N . GLU A 1 487 ? -63.675 -1.661 88.719 1.00 87.56 487 GLU A N 1
ATOM 3899 C CA . GLU A 1 487 ? -64.435 -0.520 89.248 1.00 87.56 487 GLU A CA 1
ATOM 3900 C C . GLU A 1 487 ? -65.818 -0.941 89.775 1.00 87.56 487 GLU A C 1
ATOM 3902 O O . GLU A 1 487 ? -66.244 -0.484 90.834 1.00 87.56 487 GLU A O 1
ATOM 3907 N N . GLN A 1 488 ? -66.496 -1.875 89.100 1.00 85.38 488 GLN A N 1
ATOM 3908 C CA . GLN A 1 488 ? -67.759 -2.449 89.580 1.00 85.38 488 GLN A CA 1
ATOM 3909 C C . GLN A 1 488 ? -67.574 -3.260 90.868 1.00 85.38 488 GLN A C 1
ATOM 3911 O O . GLN A 1 488 ? -68.443 -3.214 91.735 1.00 85.38 488 GLN A O 1
ATOM 3916 N N . LEU A 1 489 ? -66.444 -3.955 91.028 1.00 85.00 489 LEU A N 1
ATOM 3917 C CA . LEU A 1 489 ? -66.094 -4.623 92.281 1.00 85.00 489 LEU A CA 1
ATOM 3918 C C . LEU A 1 489 ? -65.817 -3.595 93.398 1.00 85.00 489 LEU A C 1
ATOM 3920 O O . LEU A 1 489 ? -66.378 -3.731 94.483 1.00 85.00 489 LEU A O 1
ATOM 3924 N N . LYS A 1 490 ? -65.071 -2.514 93.119 1.00 85.31 490 LYS A N 1
ATOM 3925 C CA . LYS A 1 490 ? -64.829 -1.409 94.074 1.00 85.31 490 LYS A CA 1
ATOM 3926 C C . LYS A 1 490 ? -66.108 -0.774 94.605 1.00 85.31 490 LYS A C 1
ATOM 3928 O O . LYS A 1 490 ? -66.173 -0.423 95.781 1.00 85.31 490 LYS A O 1
ATOM 3933 N N . ALA A 1 491 ? -67.126 -0.645 93.759 1.00 84.88 491 ALA A N 1
ATOM 3934 C CA . ALA A 1 491 ? -68.412 -0.071 94.141 1.00 84.88 491 ALA A CA 1
ATOM 3935 C C . ALA A 1 491 ? -69.219 -0.951 95.120 1.00 84.88 491 ALA A C 1
ATOM 3937 O O . ALA A 1 491 ? -70.154 -0.459 95.750 1.00 84.88 491 ALA A O 1
ATOM 3938 N N . ILE A 1 492 ? -68.886 -2.239 95.274 1.00 81.50 492 ILE A N 1
ATOM 3939 C CA . ILE A 1 492 ? -69.564 -3.122 96.228 1.00 81.50 492 ILE A CA 1
ATOM 3940 C C . ILE A 1 492 ? -69.023 -2.829 97.628 1.00 81.50 492 ILE A C 1
ATOM 3942 O O . ILE A 1 492 ? -67.906 -3.219 97.976 1.00 81.50 492 ILE A O 1
ATOM 3946 N N . ASN A 1 493 ? -69.828 -2.156 98.451 1.00 77.50 493 ASN A N 1
ATOM 3947 C CA . ASN A 1 493 ? -69.514 -1.922 99.856 1.00 77.50 493 ASN A CA 1
ATOM 3948 C C . ASN A 1 493 ? -70.095 -3.053 100.740 1.00 77.50 493 ASN A C 1
ATOM 3950 O O . ASN A 1 493 ? -71.323 -3.178 100.821 1.00 77.50 493 ASN A O 1
ATOM 3954 N N . PRO A 1 494 ? -69.256 -3.866 101.419 1.00 71.00 494 PRO A N 1
ATOM 3955 C CA . PRO A 1 494 ? -69.712 -4.969 102.274 1.00 71.00 494 PRO A CA 1
ATOM 3956 C C . PRO A 1 494 ? -70.534 -4.552 103.505 1.00 71.00 494 PRO A C 1
ATOM 3958 O O . PRO A 1 494 ? -71.164 -5.408 104.128 1.00 71.00 494 PRO A O 1
ATOM 3961 N N . GLU A 1 495 ? -70.512 -3.270 103.885 1.00 64.69 495 GLU A N 1
ATOM 3962 C CA . GLU A 1 495 ? -71.284 -2.747 105.023 1.00 64.69 495 GLU A CA 1
ATOM 3963 C C . GLU A 1 495 ? -72.720 -2.349 104.645 1.00 64.69 495 GLU A C 1
ATOM 3965 O O . GLU A 1 495 ? -73.630 -2.501 105.459 1.00 64.69 495 GLU A O 1
ATOM 3970 N N . GLU A 1 496 ? -72.933 -1.891 103.409 1.00 63.34 496 GLU A N 1
ATOM 3971 C CA . GLU A 1 496 ? -74.228 -1.392 102.921 1.00 63.34 496 GLU A CA 1
ATOM 3972 C C . GLU A 1 496 ? -75.029 -2.452 102.157 1.00 63.34 496 GLU A C 1
ATOM 3974 O O . GLU A 1 496 ? -76.258 -2.431 102.159 1.00 63.34 496 GLU A O 1
ATOM 3979 N N . THR A 1 497 ? -74.349 -3.390 101.494 1.00 69.44 497 THR A N 1
ATOM 3980 C CA . THR A 1 497 ? -75.003 -4.394 100.646 1.00 69.44 497 THR A CA 1
ATOM 3981 C C . THR A 1 497 ? -75.303 -5.666 101.437 1.00 69.44 497 THR A C 1
ATOM 3983 O O . THR A 1 497 ? -74.460 -6.172 102.181 1.00 69.44 497 THR A O 1
ATOM 3986 N N . GLU A 1 498 ? -76.492 -6.247 101.251 1.00 68.50 498 GLU A N 1
ATOM 3987 C CA . GLU A 1 498 ? -76.795 -7.547 101.846 1.00 68.50 498 GLU A CA 1
ATOM 3988 C C . GLU A 1 498 ? -75.852 -8.639 101.322 1.00 68.50 498 GLU A C 1
ATOM 3990 O O . GLU A 1 498 ? -75.621 -8.781 100.120 1.00 68.50 498 GLU A O 1
ATOM 3995 N N . ARG A 1 499 ? -75.345 -9.475 102.238 1.00 71.62 499 ARG A N 1
ATOM 3996 C CA . ARG A 1 499 ? -74.326 -10.498 101.950 1.00 71.62 499 ARG A CA 1
ATOM 3997 C C . ARG A 1 499 ? -74.675 -11.404 100.769 1.00 71.62 499 ARG A C 1
ATOM 3999 O O . ARG A 1 499 ? -73.797 -11.722 99.973 1.00 71.62 499 ARG A O 1
ATOM 4006 N N . ASN A 1 500 ? -75.925 -11.849 100.654 1.00 73.50 500 ASN A N 1
ATOM 4007 C CA . ASN A 1 500 ? -76.318 -12.760 99.576 1.00 73.50 500 ASN A CA 1
ATOM 4008 C C . ASN A 1 500 ? -76.373 -12.050 98.217 1.00 73.50 500 ASN A C 1
ATOM 4010 O O . ASN A 1 500 ? -75.925 -12.620 97.223 1.00 73.50 500 ASN A O 1
ATOM 4014 N N . GLU A 1 501 ? -76.860 -10.809 98.184 1.00 76.00 501 GLU A N 1
ATOM 4015 C CA . GLU A 1 501 ? -76.943 -10.003 96.965 1.00 76.00 501 GLU A CA 1
ATOM 4016 C C . GLU A 1 501 ? -75.551 -9.560 96.493 1.00 76.00 501 GLU A C 1
ATOM 4018 O O . GLU A 1 501 ? -75.209 -9.700 95.320 1.00 76.00 501 GLU A O 1
ATOM 4023 N N . GLY A 1 502 ? -74.699 -9.107 97.414 1.00 76.94 502 GLY A N 1
ATOM 4024 C CA . GLY A 1 502 ? -73.332 -8.709 97.097 1.00 76.94 502 GLY A CA 1
ATOM 4025 C C . GLY A 1 502 ? -72.462 -9.870 96.624 1.00 76.94 502 GLY A C 1
ATOM 4026 O O . GLY A 1 502 ? -71.719 -9.724 95.657 1.00 76.94 502 GLY A O 1
ATOM 4027 N N . LEU A 1 503 ? -72.589 -11.055 97.234 1.00 77.88 503 LEU A N 1
ATOM 4028 C CA . LEU A 1 503 ? -71.880 -12.251 96.766 1.00 77.88 503 LEU A CA 1
ATOM 4029 C C . LEU A 1 503 ? -72.390 -12.755 95.408 1.00 77.88 503 LEU A C 1
ATOM 4031 O O . LEU A 1 503 ? -71.599 -13.320 94.653 1.00 77.88 503 LEU A O 1
ATOM 4035 N N . ALA A 1 504 ? -73.673 -12.564 95.082 1.00 82.00 504 ALA A N 1
ATOM 4036 C CA . ALA A 1 504 ? -74.196 -12.851 93.746 1.00 82.00 504 ALA A CA 1
ATOM 4037 C C . ALA A 1 504 ? -73.582 -11.902 92.702 1.00 82.00 504 ALA A C 1
ATOM 4039 O O . ALA A 1 504 ? -72.989 -12.375 91.735 1.00 82.00 504 ALA A O 1
ATOM 4040 N N . LYS A 1 505 ? -73.582 -10.586 92.971 1.00 81.19 505 LYS A N 1
ATOM 4041 C CA . LYS A 1 505 ? -72.947 -9.575 92.104 1.00 81.19 505 LYS A CA 1
ATOM 4042 C C . LYS A 1 505 ? -71.455 -9.842 91.890 1.00 81.19 505 LYS A C 1
ATOM 4044 O O . LYS A 1 505 ? -70.974 -9.760 90.765 1.00 81.19 505 LYS A O 1
ATOM 4049 N N . VAL A 1 506 ? -70.719 -10.223 92.939 1.00 83.38 506 VAL A N 1
ATOM 4050 C CA . VAL A 1 506 ? -69.301 -10.604 92.809 1.00 83.38 506 VAL A CA 1
ATOM 4051 C C . VAL A 1 506 ? -69.138 -11.821 91.898 1.00 83.38 506 VAL A C 1
ATOM 4053 O O . VAL A 1 506 ? -68.270 -11.799 91.035 1.00 83.38 506 VAL A O 1
ATOM 4056 N N . ARG A 1 507 ? -69.963 -12.867 92.030 1.00 84.19 507 ARG A N 1
ATOM 4057 C CA . ARG A 1 507 ? -69.874 -14.054 91.155 1.00 84.19 507 ARG A CA 1
ATOM 4058 C C . ARG A 1 507 ? -70.144 -13.718 89.690 1.00 84.19 507 ARG A C 1
ATOM 4060 O O . ARG A 1 507 ? -69.419 -14.206 88.826 1.00 84.19 507 ARG A O 1
ATOM 4067 N N . ASP A 1 508 ? -71.121 -12.859 89.420 1.00 86.38 508 ASP A N 1
ATOM 4068 C CA . ASP A 1 508 ? -71.433 -12.413 88.058 1.00 86.38 508 ASP A CA 1
ATOM 4069 C C . ASP A 1 508 ? -70.270 -11.607 87.458 1.00 86.38 508 ASP A C 1
ATOM 4071 O O . ASP A 1 508 ? -69.863 -11.831 86.315 1.00 86.38 508 ASP A O 1
ATOM 4075 N N . LEU A 1 509 ? -69.655 -10.726 88.253 1.00 87.25 509 LEU A N 1
ATOM 4076 C CA . LEU A 1 509 ? -68.469 -9.963 87.856 1.00 87.25 509 LEU A CA 1
ATOM 4077 C C . LEU A 1 509 ? -67.233 -10.854 87.659 1.00 87.25 509 LEU A C 1
ATOM 4079 O O . LEU A 1 509 ? -66.465 -10.633 86.725 1.00 87.25 509 LEU A O 1
ATOM 4083 N N . GLN A 1 510 ? -67.061 -11.899 88.472 1.00 85.44 510 GLN A N 1
ATOM 4084 C CA . GLN A 1 510 ? -66.008 -12.904 88.292 1.00 85.44 510 GLN A CA 1
ATOM 4085 C C . GLN A 1 510 ? -66.214 -13.712 87.004 1.00 85.44 510 GLN A C 1
ATOM 4087 O O . GLN A 1 510 ? -65.253 -13.961 86.273 1.00 85.44 510 GLN A O 1
ATOM 4092 N N . ALA A 1 511 ? -67.456 -14.090 86.687 1.00 86.38 511 ALA A N 1
ATOM 4093 C CA . ALA A 1 511 ? -67.785 -14.755 85.429 1.00 86.38 511 ALA A CA 1
ATOM 4094 C C . ALA A 1 511 ? -67.494 -13.840 84.228 1.00 86.38 511 ALA A C 1
ATOM 4096 O O . ALA A 1 511 ? -66.852 -14.267 83.266 1.00 86.38 511 ALA A O 1
ATOM 4097 N N . ARG A 1 512 ? -67.870 -12.555 84.318 1.00 85.81 512 ARG A N 1
ATOM 4098 C CA . ARG A 1 512 ? -67.552 -11.541 83.301 1.00 85.81 512 ARG A CA 1
ATOM 4099 C C . ARG A 1 512 ? -66.039 -11.364 83.143 1.00 85.81 512 ARG A C 1
ATOM 4101 O O . ARG A 1 512 ? -65.552 -11.361 82.020 1.00 85.81 512 ARG A O 1
ATOM 4108 N N . TRP A 1 513 ? -65.279 -11.307 84.238 1.00 88.25 513 TRP A N 1
ATOM 4109 C CA . TRP A 1 513 ? -63.813 -11.239 84.215 1.00 88.25 513 TRP A CA 1
ATOM 4110 C C . TRP A 1 513 ? -63.167 -12.419 83.481 1.00 88.25 513 TRP A C 1
ATOM 4112 O O . TRP A 1 513 ? -62.252 -12.216 82.680 1.00 88.25 513 TRP A O 1
ATOM 4122 N N . GLN A 1 514 ? -63.636 -13.643 83.748 1.00 85.00 514 GLN A N 1
ATOM 4123 C CA . GLN A 1 514 ? -63.119 -14.850 83.097 1.00 85.00 514 GLN A CA 1
ATOM 4124 C C . GLN A 1 514 ? -63.512 -14.943 81.619 1.00 85.00 514 GLN A C 1
ATOM 4126 O O . GLN A 1 514 ? -62.745 -15.489 80.829 1.00 85.00 514 GLN A O 1
ATOM 4131 N N . GLY A 1 515 ? -64.667 -14.388 81.241 1.00 85.00 515 GLY A N 1
ATOM 4132 C CA . GLY A 1 515 ? -65.108 -14.306 79.849 1.00 85.00 515 GLY A CA 1
ATOM 4133 C C . GLY A 1 515 ? -64.356 -13.269 79.009 1.00 85.00 515 GLY A C 1
ATOM 4134 O O . GLY A 1 515 ? -64.350 -13.375 77.784 1.00 85.00 515 GLY A O 1
ATOM 4135 N N . ILE A 1 516 ? -63.704 -12.278 79.632 1.00 86.44 516 ILE A N 1
ATOM 4136 C CA . ILE A 1 516 ? -62.923 -11.268 78.907 1.00 86.44 516 ILE A CA 1
ATOM 4137 C C . ILE A 1 516 ? -61.554 -11.840 78.513 1.00 86.44 516 ILE A C 1
ATOM 4139 O O . ILE A 1 516 ? -60.814 -12.377 79.347 1.00 86.44 516 ILE A O 1
ATOM 4143 N N . GLY A 1 517 ? -61.196 -11.651 77.241 1.00 84.12 517 GLY A N 1
ATOM 4144 C CA . GLY A 1 517 ? -59.969 -12.148 76.624 1.00 84.12 517 GLY A CA 1
ATOM 4145 C C . GLY A 1 517 ? -58.662 -11.590 77.206 1.00 84.12 517 GLY A C 1
ATOM 4146 O O . GLY A 1 517 ? -58.579 -11.051 78.317 1.00 84.12 517 GLY A O 1
ATOM 4147 N N . HIS A 1 518 ? -57.574 -11.766 76.459 1.00 81.12 518 HIS A N 1
ATOM 4148 C CA . HIS A 1 518 ? -56.257 -11.311 76.898 1.00 81.12 518 HIS A CA 1
ATOM 4149 C C . HIS A 1 518 ? -56.142 -9.782 76.893 1.00 81.12 518 HIS A C 1
ATOM 4151 O O . HIS A 1 518 ? -56.698 -9.100 76.037 1.00 81.12 518 HIS A O 1
ATOM 4157 N N . VAL A 1 519 ? -55.404 -9.262 77.874 1.00 86.69 519 VAL A N 1
ATOM 4158 C CA . VAL A 1 519 ? -55.035 -7.844 77.994 1.00 86.69 519 VAL A CA 1
ATOM 4159 C C . VAL A 1 519 ? -53.580 -7.660 77.567 1.00 86.69 519 VAL A C 1
ATOM 4161 O O . VAL A 1 519 ? -52.838 -8.650 77.557 1.00 86.69 519 VAL A O 1
ATOM 4164 N N . PRO A 1 520 ? -53.123 -6.426 77.273 1.00 84.94 520 PRO A N 1
ATOM 4165 C CA . PRO A 1 520 ? -51.757 -6.192 76.844 1.00 84.94 520 PRO A CA 1
ATOM 4166 C C . PRO A 1 520 ? -50.783 -6.792 77.852 1.00 84.94 520 PRO A C 1
ATOM 4168 O O . PRO A 1 520 ? -50.879 -6.520 79.051 1.00 84.94 520 PRO A O 1
ATOM 4171 N N . TYR A 1 521 ? -49.830 -7.589 77.368 1.00 78.62 521 TYR A N 1
ATOM 4172 C CA . TYR A 1 521 ? -48.956 -8.410 78.215 1.00 78.62 521 TYR A CA 1
ATOM 4173 C C . TYR A 1 521 ? -48.295 -7.623 79.361 1.00 78.62 521 TYR A C 1
ATOM 4175 O O . TYR A 1 521 ? -48.257 -8.090 80.494 1.00 78.62 521 TYR A O 1
ATOM 4183 N N . LYS A 1 522 ? -47.861 -6.380 79.100 1.00 82.25 522 LYS A N 1
ATOM 4184 C CA . LYS A 1 522 ? -47.249 -5.485 80.104 1.00 82.25 522 LYS A CA 1
ATOM 4185 C C . LYS A 1 522 ? -48.176 -5.107 81.268 1.00 82.25 522 LYS A C 1
ATOM 4187 O O . LYS A 1 522 ? -47.689 -4.748 82.333 1.00 82.25 522 LYS A O 1
ATOM 4192 N N . MET A 1 523 ? -49.487 -5.120 81.045 1.00 81.38 523 MET A N 1
ATOM 4193 C CA . MET A 1 523 ? -50.505 -4.716 82.019 1.00 81.38 523 MET A CA 1
ATOM 4194 C C . MET A 1 523 ? -51.215 -5.913 82.653 1.00 81.38 523 MET A C 1
ATOM 4196 O O . MET A 1 523 ? -51.955 -5.725 83.614 1.00 81.38 523 MET A O 1
ATOM 4200 N N . LYS A 1 524 ? -50.984 -7.129 82.141 1.00 81.56 524 LYS A N 1
ATOM 4201 C CA . LYS A 1 524 ? -51.656 -8.360 82.572 1.00 81.56 524 LYS A CA 1
ATOM 4202 C C . LYS A 1 524 ? -51.549 -8.590 84.075 1.00 81.56 524 LYS A C 1
ATOM 4204 O O . LYS A 1 524 ? -52.571 -8.787 84.725 1.00 81.56 524 LYS A O 1
ATOM 4209 N N . ASP A 1 525 ? -50.331 -8.532 84.604 1.00 81.44 525 ASP A N 1
ATOM 4210 C CA . ASP A 1 525 ? -50.073 -8.873 86.003 1.00 81.44 525 ASP A CA 1
ATOM 4211 C C . ASP A 1 525 ? -50.663 -7.814 86.945 1.00 81.44 525 ASP A C 1
ATOM 4213 O O . ASP A 1 525 ? -51.410 -8.158 87.854 1.00 81.44 525 ASP A O 1
ATOM 4217 N N . LYS A 1 526 ? -50.466 -6.523 86.641 1.00 85.62 526 LYS A N 1
ATOM 4218 C CA . LYS A 1 526 ? -51.022 -5.409 87.432 1.00 85.62 526 LYS A CA 1
ATOM 4219 C C . LYS A 1 526 ? -52.548 -5.442 87.514 1.00 85.62 526 LYS A C 1
ATOM 4221 O O . LYS A 1 526 ? -53.126 -5.315 88.583 1.00 85.62 526 LYS A O 1
ATOM 4226 N N . VAL A 1 527 ? -53.205 -5.634 86.372 1.00 86.94 527 VAL A N 1
ATOM 4227 C CA . VAL A 1 527 ? -54.673 -5.651 86.278 1.00 86.94 527 VAL A CA 1
ATOM 4228 C C . VAL A 1 527 ? -55.241 -6.857 87.026 1.00 86.94 527 VAL A C 1
ATOM 4230 O O . VAL A 1 527 ? -56.263 -6.746 87.695 1.00 86.94 527 VAL A O 1
ATOM 4233 N N . TYR A 1 528 ? -54.559 -8.002 86.969 1.00 85.88 528 TYR A N 1
ATOM 4234 C CA . TYR A 1 528 ? -54.944 -9.184 87.735 1.00 85.88 528 TYR A CA 1
ATOM 4235 C C . TYR A 1 528 ? -54.753 -9.006 89.249 1.00 85.88 528 TYR A C 1
ATOM 4237 O O . TYR A 1 528 ? -55.613 -9.435 90.018 1.00 85.88 528 TYR A O 1
ATOM 4245 N N . GLU A 1 529 ? -53.666 -8.363 89.681 1.00 85.31 529 GLU A N 1
ATOM 4246 C CA . GLU A 1 529 ? -53.424 -8.030 91.090 1.00 85.31 529 GLU A CA 1
ATOM 4247 C C . GLU A 1 529 ? -54.494 -7.085 91.647 1.00 85.31 529 GLU A C 1
ATOM 4249 O O . GLU A 1 529 ? -55.041 -7.364 92.711 1.00 85.31 529 GLU A O 1
ATOM 4254 N N . GLU A 1 530 ? -54.853 -6.027 90.912 1.00 85.81 530 GLU A N 1
ATOM 4255 C CA . GLU A 1 530 ? -55.918 -5.087 91.295 1.00 85.81 530 GLU A CA 1
ATOM 4256 C C . GLU A 1 530 ? -57.276 -5.789 91.445 1.00 85.81 530 GLU A C 1
ATOM 4258 O O . GLU A 1 530 ? -57.960 -5.621 92.453 1.00 85.81 530 GLU A O 1
ATOM 4263 N N . TYR A 1 531 ? -57.646 -6.635 90.479 1.00 88.75 531 TYR A N 1
ATOM 4264 C CA . TYR A 1 531 ? -58.864 -7.446 90.547 1.00 88.75 531 TYR A CA 1
ATOM 4265 C C . TYR A 1 531 ? -58.879 -8.388 91.752 1.00 88.75 531 TYR A C 1
ATOM 4267 O O . TYR A 1 531 ? -59.899 -8.522 92.433 1.00 88.75 531 TYR A O 1
ATOM 4275 N N . ARG A 1 532 ? -57.749 -9.049 92.019 1.00 86.75 532 ARG A N 1
ATOM 4276 C CA . ARG A 1 532 ? -57.626 -9.981 93.136 1.00 86.75 532 ARG A CA 1
ATOM 4277 C C . ARG A 1 532 ? -57.742 -9.253 94.471 1.00 86.75 532 ARG A C 1
ATOM 4279 O O . ARG A 1 532 ? -58.510 -9.700 95.313 1.00 86.75 532 ARG A O 1
ATOM 4286 N N . ALA A 1 533 ? -57.013 -8.151 94.638 1.00 85.38 533 ALA A N 1
ATOM 4287 C CA . ALA A 1 533 ? -57.048 -7.342 95.852 1.00 85.38 533 ALA A CA 1
ATOM 4288 C C . ALA A 1 533 ? -58.469 -6.853 96.154 1.00 85.38 533 ALA A C 1
ATOM 4290 O O . ALA A 1 533 ? -58.905 -6.884 97.301 1.00 85.38 533 ALA A O 1
ATOM 4291 N N . GLU A 1 534 ? -59.212 -6.470 95.118 1.00 84.69 534 GLU A N 1
ATOM 4292 C CA . GLU A 1 534 ? -60.584 -6.005 95.264 1.00 84.69 534 GLU A CA 1
ATOM 4293 C C . GLU A 1 534 ? -61.564 -7.139 95.607 1.00 84.69 534 GLU A C 1
ATOM 4295 O O . GLU A 1 534 ? -62.406 -6.993 96.492 1.00 84.69 534 GLU A O 1
ATOM 4300 N N . CYS A 1 535 ? -61.421 -8.311 94.978 1.00 82.50 535 CYS A N 1
ATOM 4301 C CA . CYS A 1 535 ? -62.176 -9.498 95.381 1.00 82.50 535 CYS A CA 1
ATOM 4302 C C . CYS A 1 535 ? -61.897 -9.865 96.846 1.00 82.50 535 CYS A C 1
ATOM 4304 O O . CYS A 1 535 ? -62.840 -10.097 97.604 1.00 82.50 535 CYS A O 1
ATOM 4306 N N . ASP A 1 536 ? -60.620 -9.900 97.238 1.00 82.81 536 ASP A N 1
ATOM 4307 C CA . ASP A 1 536 ? -60.187 -10.216 98.601 1.00 82.81 536 ASP A CA 1
ATOM 4308 C C . ASP A 1 536 ? -60.786 -9.195 99.597 1.00 82.81 536 ASP A C 1
ATOM 4310 O O . ASP A 1 536 ? -61.403 -9.605 100.580 1.00 82.81 536 ASP A O 1
ATOM 4314 N N . ARG A 1 537 ? -60.772 -7.885 99.282 1.00 85.81 537 ARG A N 1
ATOM 4315 C CA . ARG A 1 537 ? -61.416 -6.824 100.089 1.00 85.81 537 ARG A CA 1
ATOM 4316 C C . ARG A 1 537 ? -62.900 -7.097 100.347 1.00 85.81 537 ARG A C 1
ATOM 4318 O O . ARG A 1 537 ? -63.368 -6.942 101.476 1.00 85.81 537 ARG A O 1
ATOM 4325 N N . ILE A 1 538 ? -63.654 -7.486 99.318 1.00 82.56 538 ILE A N 1
ATOM 4326 C CA . ILE A 1 538 ? -65.099 -7.727 99.443 1.00 82.56 538 ILE A CA 1
ATOM 4327 C C . ILE A 1 538 ? -65.375 -8.977 100.287 1.00 82.56 538 ILE A C 1
ATOM 4329 O O . ILE A 1 538 ? -66.243 -8.950 101.165 1.00 82.56 538 ILE A O 1
ATOM 4333 N N . TYR A 1 539 ? -64.645 -10.071 100.048 1.00 81.62 539 TYR A N 1
ATOM 4334 C CA . TYR A 1 539 ? -64.806 -11.301 100.828 1.00 81.62 539 TYR A CA 1
ATOM 4335 C C . TYR A 1 539 ? -64.428 -11.101 102.298 1.00 81.62 539 TYR A C 1
ATOM 4337 O O . TYR A 1 539 ? -65.189 -11.529 103.171 1.00 81.62 539 TYR A O 1
ATOM 4345 N N . ASP A 1 540 ? -63.319 -10.411 102.570 1.00 80.12 540 ASP A N 1
ATOM 4346 C CA . ASP A 1 540 ? -62.870 -10.102 103.927 1.00 80.12 540 ASP A CA 1
ATOM 4347 C C . ASP A 1 540 ? -63.855 -9.168 104.638 1.00 80.12 540 ASP A C 1
ATOM 4349 O O . ASP A 1 540 ? -64.208 -9.410 105.792 1.00 80.12 540 ASP A O 1
ATOM 4353 N N . GLY A 1 541 ? -64.397 -8.162 103.942 1.00 78.62 541 GLY A N 1
ATOM 4354 C CA . GLY A 1 541 ? -65.426 -7.277 104.489 1.00 78.62 541 GLY A CA 1
ATOM 4355 C C . GLY A 1 541 ? -66.704 -8.022 104.892 1.00 78.62 541 GLY A C 1
ATOM 4356 O O . GLY A 1 541 ? -67.225 -7.811 105.988 1.00 78.62 541 GLY A O 1
ATOM 4357 N N . TYR A 1 542 ? -67.186 -8.967 104.074 1.00 77.69 542 TYR A N 1
ATOM 4358 C CA . TYR A 1 542 ? -68.324 -9.816 104.456 1.00 77.69 542 TYR A CA 1
ATOM 4359 C C . TYR A 1 542 ? -67.988 -10.810 105.572 1.00 77.69 542 TYR A C 1
ATOM 4361 O O . TYR A 1 542 ? -68.869 -11.153 106.368 1.00 77.69 542 TYR A O 1
ATOM 4369 N N . HIS A 1 543 ? -66.746 -11.295 105.639 1.00 77.00 543 HIS A N 1
ATOM 4370 C CA . HIS A 1 543 ? -66.286 -12.169 106.719 1.00 77.00 543 HIS A CA 1
ATOM 4371 C C . HIS A 1 543 ? -66.258 -11.421 108.058 1.00 77.00 543 HIS A C 1
ATOM 4373 O O . HIS A 1 543 ? -66.845 -11.899 109.031 1.00 77.00 543 HIS A O 1
ATOM 4379 N N . GLN A 1 544 ? -65.705 -10.206 108.080 1.00 72.75 544 GLN A N 1
ATOM 4380 C CA . GLN A 1 544 ? -65.637 -9.335 109.257 1.00 72.75 544 GLN A CA 1
ATOM 4381 C C . GLN A 1 544 ? -67.013 -8.801 109.676 1.00 72.75 544 GLN A C 1
ATOM 4383 O O . GLN A 1 544 ? -67.353 -8.855 110.856 1.00 72.75 544 GLN A O 1
ATOM 4388 N N . SER A 1 545 ? -67.851 -8.362 108.730 1.00 68.38 545 SER A N 1
ATOM 4389 C CA . SER A 1 545 ? -69.243 -7.959 108.997 1.00 68.38 545 SER A CA 1
ATOM 4390 C C . SER A 1 545 ? -70.058 -9.123 109.579 1.00 68.38 545 SER A C 1
ATOM 4392 O O . SER A 1 545 ? -70.789 -8.968 110.563 1.00 68.38 545 SER A O 1
ATOM 4394 N N . GLY A 1 546 ? -69.856 -10.338 109.054 1.00 66.56 546 GLY A N 1
ATOM 4395 C CA . GLY A 1 546 ? -70.420 -11.562 109.617 1.00 66.56 546 GLY A CA 1
ATOM 4396 C C . GLY A 1 546 ? -69.906 -11.875 111.027 1.00 66.56 546 GLY A C 1
ATOM 4397 O O . GLY A 1 546 ? -70.705 -12.242 111.887 1.00 66.56 546 GLY A O 1
ATOM 4398 N N . ALA A 1 547 ? -68.605 -11.716 111.285 1.00 66.44 547 ALA A N 1
ATOM 4399 C CA . ALA A 1 547 ? -68.014 -11.887 112.615 1.00 66.44 547 ALA A CA 1
ATOM 4400 C C . ALA A 1 547 ? -68.559 -10.860 113.620 1.00 66.44 547 ALA A C 1
ATOM 4402 O O . ALA A 1 547 ? -68.951 -11.231 114.724 1.00 66.44 547 ALA A O 1
ATOM 4403 N N . ARG A 1 548 ? -68.701 -9.593 113.212 1.00 68.31 548 ARG A N 1
ATOM 4404 C CA . ARG A 1 548 ? -69.283 -8.517 114.027 1.00 68.31 548 ARG A CA 1
ATOM 4405 C C . ARG A 1 548 ? -70.748 -8.781 114.369 1.00 68.31 548 ARG A C 1
ATOM 4407 O O . ARG A 1 548 ? -71.128 -8.633 115.525 1.00 68.31 548 ARG A O 1
ATOM 4414 N N . ARG A 1 549 ? -71.558 -9.247 113.409 1.00 67.25 549 ARG A N 1
ATOM 4415 C CA . ARG A 1 549 ? -72.951 -9.666 113.668 1.00 67.25 549 ARG A CA 1
ATOM 4416 C C . ARG A 1 549 ? -73.035 -10.865 114.617 1.00 67.25 549 ARG A C 1
ATOM 4418 O O . ARG A 1 549 ? -73.909 -10.879 115.475 1.00 67.25 549 ARG A O 1
ATOM 4425 N N . ARG A 1 550 ? -72.139 -11.856 114.500 1.00 70.38 550 ARG A N 1
ATOM 4426 C CA . ARG A 1 550 ? -72.079 -12.992 115.443 1.00 70.38 550 ARG A CA 1
ATOM 4427 C C . ARG A 1 550 ? -71.695 -12.548 116.855 1.00 70.38 550 ARG A C 1
ATOM 4429 O O . ARG A 1 550 ? -72.280 -13.054 117.805 1.00 70.38 550 ARG A O 1
ATOM 4436 N N . MET A 1 551 ? -70.750 -11.616 116.983 1.00 69.44 551 MET A N 1
ATOM 4437 C CA . MET A 1 551 ? -70.354 -11.038 118.271 1.00 69.44 551 MET A CA 1
ATOM 4438 C C . MET A 1 551 ? -71.472 -10.196 118.890 1.00 69.44 551 MET A C 1
ATOM 4440 O O . MET A 1 551 ? -71.814 -10.442 120.032 1.00 69.44 551 MET A O 1
ATOM 4444 N N . SER A 1 552 ? -72.128 -9.314 118.133 1.00 68.69 552 SER A N 1
ATOM 4445 C CA . SER A 1 552 ? -73.266 -8.516 118.626 1.00 68.69 552 SER A CA 1
ATOM 4446 C C . SER A 1 552 ? -74.497 -9.375 118.975 1.00 68.69 552 SER A C 1
ATOM 4448 O O . SER A 1 552 ? -75.181 -9.134 119.970 1.00 68.69 552 SER A O 1
ATOM 4450 N N . GLY A 1 553 ? -74.765 -10.440 118.209 1.00 72.06 553 GLY A N 1
ATOM 4451 C CA . GLY A 1 553 ? -75.785 -11.438 118.555 1.00 72.06 553 GLY A CA 1
ATOM 4452 C C . GLY A 1 553 ? -75.444 -12.224 119.828 1.00 72.06 553 GLY A C 1
ATOM 4453 O O . GLY A 1 553 ? -76.333 -12.596 120.591 1.00 72.06 553 GLY A O 1
ATOM 4454 N N . PHE A 1 554 ? -74.154 -12.460 120.076 1.00 74.38 554 PHE A N 1
ATOM 4455 C CA . PHE A 1 554 ? -73.675 -13.069 121.312 1.00 74.38 554 PHE A CA 1
ATOM 4456 C C . PHE A 1 554 ? -73.753 -12.087 122.488 1.00 74.38 554 PHE A C 1
ATOM 4458 O O . PHE A 1 554 ? -74.299 -12.459 123.515 1.00 74.38 554 PHE A O 1
ATOM 4465 N N . GLU A 1 555 ? -73.317 -10.836 122.325 1.00 71.00 555 GLU A N 1
ATOM 4466 C CA . GLU A 1 555 ? -73.447 -9.759 123.319 1.00 71.00 555 GLU A CA 1
ATOM 4467 C C . GLU A 1 555 ? -74.903 -9.564 123.743 1.00 71.00 555 GLU A C 1
ATOM 4469 O O . GLU A 1 555 ? -75.186 -9.623 124.928 1.00 71.00 555 GLU A O 1
ATOM 4474 N N . SER A 1 556 ? -75.845 -9.457 122.802 1.00 73.12 556 SER A N 1
ATOM 4475 C CA . SER A 1 556 ? -77.283 -9.366 123.119 1.00 73.12 556 SER A CA 1
ATOM 4476 C C . SER A 1 556 ? -77.837 -10.627 123.798 1.00 73.12 556 SER A C 1
ATOM 4478 O O . SER A 1 556 ? -78.663 -10.531 124.708 1.00 73.12 556 SER A O 1
ATOM 4480 N N . SER A 1 557 ? -77.359 -11.819 123.416 1.00 70.75 557 SER A N 1
ATOM 4481 C CA . SER A 1 557 ? -77.711 -13.070 124.107 1.00 70.75 557 SER A CA 1
ATOM 4482 C C . SER A 1 557 ? -77.170 -13.092 125.541 1.00 70.75 557 SER A C 1
ATOM 4484 O O . SER A 1 557 ? -77.879 -13.520 126.447 1.00 70.75 557 SER A O 1
ATOM 4486 N N . ILE A 1 558 ? -75.951 -12.596 125.764 1.00 71.94 558 ILE A N 1
ATOM 4487 C CA . ILE A 1 558 ? -75.340 -12.461 127.087 1.00 71.94 558 ILE A CA 1
ATOM 4488 C C . ILE A 1 558 ? -76.051 -11.379 127.899 1.00 71.94 558 ILE A C 1
ATOM 4490 O O . ILE A 1 558 ? -76.374 -11.630 129.053 1.00 71.94 558 ILE A O 1
ATOM 4494 N N . GLU A 1 559 ? -76.371 -10.221 127.319 1.00 67.81 559 GLU A N 1
ATOM 4495 C CA . GLU A 1 559 ? -77.079 -9.104 127.954 1.00 67.81 559 GLU A CA 1
ATOM 4496 C C . GLU A 1 559 ? -78.461 -9.526 128.480 1.00 67.81 559 GLU A C 1
ATOM 4498 O O . GLU A 1 559 ? -78.831 -9.147 129.588 1.00 67.81 559 GLU A O 1
ATOM 4503 N N . SER A 1 560 ? -79.153 -10.419 127.764 1.00 69.69 560 SER A N 1
ATOM 4504 C CA . SER A 1 560 ? -80.447 -10.987 128.174 1.00 69.69 560 SER A CA 1
ATOM 4505 C C . SER A 1 560 ? -80.406 -11.990 129.347 1.00 69.69 560 SER A C 1
ATOM 4507 O O . SER A 1 560 ? -81.463 -12.379 129.845 1.00 69.69 560 SER A O 1
ATOM 4509 N N . LEU A 1 561 ? -79.220 -12.423 129.793 1.00 71.62 561 LEU A N 1
ATOM 4510 C CA . LEU A 1 561 ? -79.021 -13.360 130.913 1.00 71.62 561 LEU A CA 1
ATOM 4511 C C . LEU A 1 561 ? -78.649 -12.610 132.208 1.00 71.62 561 LEU A C 1
ATOM 4513 O O . LEU A 1 561 ? -77.9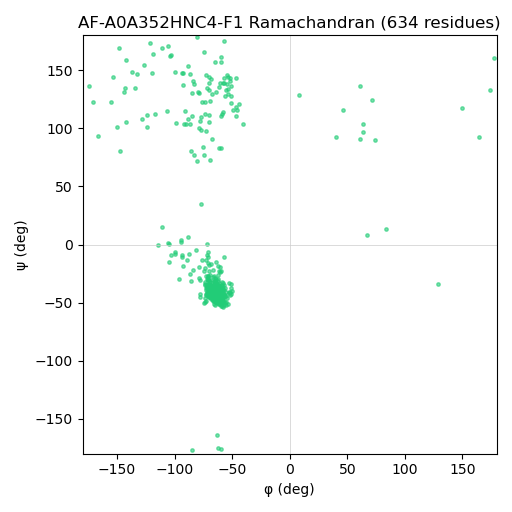99 -11.573 132.145 1.00 71.62 561 LEU A O 1
ATOM 4517 N N . ASP A 1 562 ? -79.028 -13.116 133.383 1.00 63.56 562 ASP A N 1
ATOM 4518 C CA . ASP A 1 562 ? -78.745 -12.475 134.684 1.00 63.56 562 ASP A CA 1
ATOM 4519 C C . ASP A 1 562 ? -77.442 -13.009 135.318 1.00 63.56 562 ASP A C 1
ATOM 4521 O O . ASP A 1 562 ? -77.117 -14.182 135.138 1.00 63.56 562 ASP A O 1
ATOM 4525 N N . ALA A 1 563 ? -76.702 -12.184 136.070 1.00 59.75 563 ALA A N 1
ATOM 4526 C CA . ALA A 1 563 ? -75.323 -12.462 136.521 1.00 59.75 563 ALA A CA 1
ATOM 4527 C C . ALA A 1 563 ? -75.174 -13.736 137.387 1.00 59.75 563 ALA A C 1
ATOM 4529 O O . ALA A 1 563 ? -74.106 -14.343 137.441 1.00 59.75 563 ALA A O 1
ATOM 4530 N N . GLY A 1 564 ? -76.258 -14.187 138.029 1.00 58.62 564 GLY A N 1
ATOM 4531 C CA . GLY A 1 564 ? -76.306 -15.416 138.832 1.00 58.62 564 GLY A CA 1
ATOM 4532 C C . GLY A 1 564 ? -76.800 -16.674 138.101 1.00 58.62 564 GLY A C 1
ATOM 4533 O O . GLY A 1 564 ? -76.969 -17.713 138.743 1.00 58.62 564 GLY A O 1
ATOM 4534 N N . ASP A 1 565 ? -77.086 -16.618 136.793 1.00 66.06 565 ASP A N 1
ATOM 4535 C CA . ASP A 1 565 ? -77.644 -17.759 136.056 1.00 66.06 565 ASP A CA 1
ATOM 4536 C C . ASP A 1 565 ? -76.580 -18.850 135.822 1.00 66.06 565 ASP A C 1
ATOM 4538 O O . ASP A 1 565 ? -75.566 -18.647 135.152 1.00 66.06 565 ASP A O 1
ATOM 4542 N N . ALA A 1 566 ? -76.851 -20.074 136.291 1.00 69.56 566 ALA A N 1
ATOM 4543 C CA . ALA A 1 566 ? -76.020 -21.258 136.058 1.00 69.56 566 ALA A CA 1
ATOM 4544 C C . ALA A 1 566 ? -75.803 -21.582 134.562 1.00 69.56 566 ALA A C 1
ATOM 4546 O O . ALA A 1 566 ? -75.008 -22.470 134.228 1.00 69.56 566 ALA A O 1
ATOM 4547 N N . LYS A 1 567 ? -76.539 -20.934 133.648 1.00 71.75 567 LYS A N 1
ATOM 4548 C CA . LYS A 1 567 ? -76.290 -20.976 132.201 1.00 71.75 567 LYS A CA 1
ATOM 4549 C C . LYS A 1 567 ? -75.046 -20.187 131.774 1.00 71.75 567 LYS A C 1
ATOM 4551 O O . LYS A 1 567 ? -74.347 -20.682 130.895 1.00 71.75 567 LYS A O 1
ATOM 4556 N N . LEU A 1 568 ? -74.722 -19.050 132.401 1.00 74.62 568 LEU A N 1
ATOM 4557 C CA . LEU A 1 568 ? -73.521 -18.256 132.084 1.00 74.62 568 LEU A CA 1
ATOM 4558 C C . LEU A 1 568 ? -72.243 -19.035 132.399 1.00 74.62 568 LEU A C 1
ATOM 4560 O O . LEU A 1 568 ? -71.381 -19.165 131.536 1.00 74.62 568 LEU A O 1
ATOM 4564 N N . THR A 1 569 ? -72.164 -19.670 133.573 1.00 75.06 569 THR A N 1
ATOM 4565 C CA . THR A 1 569 ? -71.023 -20.529 133.939 1.00 75.06 569 THR A CA 1
ATOM 4566 C C . THR A 1 569 ? -70.878 -21.723 132.989 1.00 75.06 569 THR A C 1
ATOM 4568 O O . THR A 1 569 ? -69.771 -22.071 132.586 1.00 75.06 569 THR A O 1
ATOM 4571 N N . ARG A 1 570 ? -71.995 -22.334 132.566 1.00 80.00 570 ARG A N 1
ATOM 4572 C CA . ARG A 1 570 ? -71.981 -23.444 131.597 1.00 80.00 570 ARG A CA 1
ATOM 4573 C C . ARG A 1 570 ? -71.531 -23.008 130.205 1.00 80.00 570 ARG A C 1
ATOM 4575 O O . ARG A 1 570 ? -70.780 -23.741 129.564 1.00 80.00 570 ARG A O 1
ATOM 4582 N N . GLU A 1 571 ? -71.976 -21.845 129.736 1.00 79.94 571 GLU A N 1
ATOM 4583 C CA . GLU A 1 571 ? -71.534 -21.282 128.457 1.00 79.94 571 GLU A CA 1
ATOM 4584 C C . GLU A 1 571 ? -70.067 -20.836 128.516 1.00 79.94 571 GLU A C 1
ATOM 4586 O O . GLU A 1 571 ? -69.315 -21.118 127.584 1.00 79.94 571 GLU A O 1
ATOM 4591 N N . ARG A 1 572 ? -69.610 -20.276 129.643 1.00 81.62 572 ARG A N 1
ATOM 4592 C CA . ARG A 1 572 ? -68.192 -19.987 129.896 1.00 81.62 572 ARG A CA 1
ATOM 4593 C C . ARG A 1 572 ? -67.336 -21.246 129.799 1.00 81.62 572 ARG A C 1
ATOM 4595 O O . ARG A 1 572 ? -66.391 -21.287 129.014 1.00 81.62 572 ARG A O 1
ATOM 4602 N N . ASP A 1 573 ? -67.692 -22.298 130.535 1.00 81.81 573 ASP A N 1
ATOM 4603 C CA . ASP A 1 573 ? -66.957 -23.567 130.526 1.00 81.81 573 ASP A CA 1
ATOM 4604 C C . ASP A 1 573 ? -66.959 -24.208 129.135 1.00 81.81 573 ASP A C 1
ATOM 4606 O O . ASP A 1 573 ? -65.953 -24.769 128.691 1.00 81.81 573 ASP A O 1
ATOM 4610 N N . ARG A 1 574 ? -68.080 -24.114 128.413 1.00 87.19 574 ARG A N 1
ATOM 4611 C CA . ARG A 1 574 ? -68.198 -24.590 127.032 1.00 87.19 574 ARG A CA 1
ATOM 4612 C C . ARG A 1 574 ? -67.264 -23.826 126.094 1.00 87.19 574 ARG A C 1
ATOM 4614 O O . ARG A 1 574 ? -66.562 -24.458 125.297 1.00 87.19 574 ARG A O 1
ATOM 4621 N N . LEU A 1 575 ? -67.240 -22.498 126.176 1.00 85.00 575 LEU A N 1
ATOM 4622 C CA . LEU A 1 575 ? -66.365 -21.655 125.363 1.00 85.00 575 LEU A CA 1
ATOM 4623 C C . LEU A 1 575 ? -64.896 -21.884 125.711 1.00 85.00 575 LEU A C 1
ATOM 4625 O O . LEU A 1 575 ? -64.090 -22.026 124.796 1.00 85.00 575 LEU A O 1
ATOM 4629 N N . TYR A 1 576 ? -64.558 -22.035 126.992 1.00 85.75 576 TYR A N 1
ATOM 4630 C CA . TYR A 1 576 ? -63.195 -22.323 127.440 1.00 85.75 576 TYR A CA 1
ATOM 4631 C C . TYR A 1 576 ? -62.707 -23.699 126.963 1.00 85.75 576 TYR A C 1
ATOM 4633 O O . TYR A 1 576 ? -61.600 -23.819 126.441 1.00 85.75 576 TYR A O 1
ATOM 4641 N N . ARG A 1 577 ? -63.548 -24.743 127.038 1.00 86.69 577 ARG A N 1
ATOM 4642 C CA . ARG A 1 577 ? -63.234 -26.068 126.463 1.00 86.69 577 ARG A CA 1
ATOM 4643 C C . ARG A 1 577 ? -63.022 -25.997 124.955 1.00 86.69 577 ARG A C 1
ATOM 4645 O O . ARG A 1 577 ? -62.094 -26.610 124.436 1.00 86.69 577 ARG A O 1
ATOM 4652 N N . THR A 1 578 ? -63.866 -25.236 124.259 1.00 86.88 578 THR A N 1
ATOM 4653 C CA . THR A 1 578 ? -63.750 -25.043 122.807 1.00 86.88 578 THR A CA 1
ATOM 4654 C C . THR A 1 578 ? -62.480 -24.261 122.457 1.00 86.88 578 THR A C 1
ATOM 4656 O O . THR A 1 578 ? -61.792 -24.608 121.500 1.00 86.88 578 THR A O 1
ATOM 4659 N N . TYR A 1 579 ? -62.127 -23.249 123.255 1.00 88.56 579 TYR A N 1
ATOM 4660 C CA . TYR A 1 579 ? -60.891 -22.482 123.126 1.00 88.56 579 TYR A CA 1
ATOM 4661 C C . TYR A 1 579 ? -59.662 -23.379 123.309 1.00 88.56 579 TYR A C 1
ATOM 4663 O O . TYR A 1 579 ? -58.780 -23.388 122.453 1.00 88.56 579 TYR A O 1
ATOM 4671 N N . GLU A 1 580 ? -59.627 -24.204 124.356 1.00 87.19 580 GLU A N 1
ATOM 4672 C CA . GLU A 1 580 ? -58.490 -25.095 124.601 1.00 87.19 580 GLU A CA 1
ATOM 4673 C C . GLU A 1 580 ? -58.388 -26.202 123.536 1.00 87.19 580 GLU A C 1
ATOM 4675 O O . GLU A 1 580 ? -57.290 -26.515 123.072 1.00 87.19 580 GLU A O 1
ATOM 4680 N N . GLN A 1 581 ? -59.523 -26.718 123.043 1.00 89.31 581 GLN A N 1
ATOM 4681 C CA . GLN A 1 581 ? -59.548 -27.621 121.889 1.00 89.31 581 GLN A CA 1
ATOM 4682 C C . GLN A 1 581 ? -58.948 -26.951 120.642 1.00 89.31 581 GLN A C 1
ATOM 4684 O O . GLN A 1 581 ? -58.071 -27.523 119.994 1.00 89.31 581 GLN A O 1
ATOM 4689 N N . LYS A 1 582 ? -59.373 -25.725 120.311 1.00 88.56 582 LYS A N 1
ATOM 4690 C CA . LYS A 1 582 ? -58.849 -24.970 119.160 1.00 88.56 582 LYS A CA 1
ATOM 4691 C C . LYS A 1 582 ? -57.369 -24.627 119.316 1.00 88.56 582 LYS A C 1
ATOM 4693 O O . LYS A 1 582 ? -56.629 -24.649 118.336 1.00 88.56 582 LYS A O 1
ATOM 4698 N N . ARG A 1 583 ? -56.911 -24.373 120.541 1.00 89.00 583 ARG A N 1
ATOM 4699 C CA . ARG A 1 583 ? -55.502 -24.118 120.859 1.00 89.00 583 ARG A CA 1
ATOM 4700 C C . ARG A 1 583 ? -54.646 -25.369 120.657 1.00 89.00 583 ARG A C 1
ATOM 4702 O O . ARG A 1 583 ? -53.548 -25.276 120.107 1.00 89.00 583 ARG A O 1
ATOM 4709 N N . ALA A 1 584 ? -55.153 -26.540 121.042 1.00 88.06 584 ALA A N 1
ATOM 4710 C CA . ALA A 1 584 ? -54.500 -27.819 120.777 1.00 88.06 584 ALA A CA 1
ATOM 4711 C C . ALA A 1 584 ? -54.468 -28.149 119.272 1.00 88.06 584 ALA A C 1
ATOM 4713 O O . ALA A 1 584 ? -53.435 -28.588 118.757 1.00 88.06 584 ALA A O 1
ATOM 4714 N N . GLU A 1 585 ? -55.561 -27.879 118.547 1.00 88.38 585 GLU A N 1
ATOM 4715 C CA . GLU A 1 585 ? -55.608 -27.987 117.083 1.00 88.38 585 GLU A CA 1
ATOM 4716 C C . GLU A 1 585 ? -54.562 -27.068 116.432 1.00 88.38 585 GLU A C 1
ATOM 4718 O O . GLU A 1 585 ? -53.780 -27.537 115.606 1.00 88.38 585 GLU A O 1
ATOM 4723 N N . LEU A 1 586 ? -54.476 -25.796 116.847 1.00 88.19 586 LEU A N 1
ATOM 4724 C CA . LEU A 1 586 ? -53.484 -24.840 116.343 1.00 88.19 586 LEU A CA 1
ATOM 4725 C C . LEU A 1 586 ? -52.057 -25.360 116.519 1.00 88.19 586 LEU A C 1
ATOM 4727 O O . LEU A 1 586 ? -51.296 -25.398 115.556 1.00 88.19 586 LEU A O 1
ATOM 4731 N N . LYS A 1 587 ? -51.718 -25.817 117.729 1.00 85.50 587 LYS A N 1
ATOM 4732 C CA . LYS A 1 587 ? -50.399 -26.384 118.030 1.00 85.50 587 LYS A CA 1
ATOM 4733 C C . LYS A 1 587 ? -50.090 -27.596 117.148 1.00 85.50 587 LYS A C 1
ATOM 4735 O O . LYS A 1 587 ? -48.962 -27.757 116.693 1.00 85.50 587 LYS A O 1
ATOM 4740 N N . THR A 1 588 ? -51.088 -28.435 116.878 1.00 85.50 588 THR A N 1
ATOM 4741 C CA . THR A 1 588 ? -50.942 -29.594 115.987 1.00 85.50 588 THR A CA 1
ATOM 4742 C C . THR A 1 588 ? -50.651 -29.151 114.556 1.00 85.50 588 THR A C 1
ATOM 4744 O O . THR A 1 588 ? -49.727 -29.668 113.936 1.00 85.50 588 THR A O 1
ATOM 4747 N N . PHE A 1 589 ? -51.377 -28.157 114.037 1.00 84.19 589 PHE A N 1
ATOM 4748 C CA . PHE A 1 589 ? -51.128 -27.623 112.697 1.00 84.19 589 PHE A CA 1
ATOM 4749 C C . PHE A 1 589 ? -49.786 -26.883 112.583 1.00 84.19 589 PHE A C 1
ATOM 4751 O O . PHE A 1 589 ? -49.101 -27.067 111.583 1.00 84.19 589 PHE A O 1
ATOM 4758 N N . GLU A 1 590 ? -49.367 -26.111 113.589 1.00 82.00 590 GLU A N 1
ATOM 4759 C CA . GLU A 1 590 ? -48.056 -25.439 113.609 1.00 82.00 590 GLU A CA 1
ATOM 4760 C C . GLU A 1 590 ? -46.894 -26.446 113.678 1.00 82.00 590 GLU A C 1
ATOM 4762 O O . GLU A 1 590 ? -45.910 -26.309 112.952 1.00 82.00 590 GLU A O 1
ATOM 4767 N N . ASN A 1 591 ? -47.033 -27.516 114.467 1.00 82.69 591 ASN A N 1
ATOM 4768 C CA . ASN A 1 591 ? -46.056 -28.608 114.494 1.00 82.69 591 ASN A CA 1
ATOM 4769 C C . ASN A 1 591 ? -46.013 -29.372 113.162 1.00 82.69 591 ASN A C 1
ATOM 4771 O O . ASN A 1 591 ? -44.932 -29.683 112.663 1.00 82.69 591 ASN A O 1
ATOM 4775 N N . ASN A 1 592 ? -47.179 -29.649 112.569 1.00 79.62 592 ASN A N 1
ATOM 4776 C CA . ASN A 1 592 ? -47.274 -30.307 111.266 1.00 79.62 592 ASN A CA 1
ATOM 4777 C C . ASN A 1 592 ? -46.657 -29.441 110.158 1.00 79.62 592 ASN A C 1
ATOM 4779 O O . ASN A 1 592 ? -45.970 -29.980 109.297 1.00 79.62 592 ASN A O 1
ATOM 4783 N N . MET A 1 593 ? -46.820 -28.113 110.207 1.00 77.06 593 MET A N 1
ATOM 4784 C CA . MET A 1 593 ? -46.155 -27.169 109.297 1.00 77.06 593 MET A CA 1
ATOM 4785 C C . MET A 1 593 ? -44.630 -27.266 109.361 1.00 77.06 593 MET A C 1
ATOM 4787 O O . MET A 1 593 ? -43.977 -27.234 108.321 1.00 77.06 593 MET A O 1
ATOM 4791 N N . GLY A 1 594 ? -44.064 -27.457 110.557 1.00 69.31 594 GLY A N 1
ATOM 4792 C CA . GLY A 1 594 ? -42.626 -27.679 110.736 1.00 69.31 594 GLY A CA 1
ATOM 4793 C C . GLY A 1 594 ? -42.090 -28.948 110.056 1.00 69.31 594 GLY A C 1
ATOM 4794 O O . GLY A 1 594 ? -40.890 -29.041 109.809 1.00 69.31 594 GLY A O 1
ATOM 4795 N N . PHE A 1 595 ? -42.960 -29.907 109.713 1.00 70.06 595 PHE A N 1
ATOM 4796 C CA . PHE A 1 595 ? -42.601 -31.165 109.047 1.00 70.06 595 PHE A CA 1
ATOM 4797 C C . PHE A 1 595 ? -42.602 -31.091 107.507 1.00 70.06 595 PHE A C 1
ATOM 4799 O O . PHE A 1 595 ? -42.060 -31.987 106.855 1.00 70.06 595 PHE A O 1
ATOM 4806 N N . PHE A 1 596 ? -43.172 -30.046 106.894 1.00 68.62 596 PHE A N 1
ATOM 4807 C CA . PHE A 1 596 ? -43.219 -29.907 105.433 1.00 68.62 596 PHE A CA 1
ATOM 4808 C C . PHE A 1 596 ? -41.966 -29.196 104.886 1.00 68.62 596 PHE A C 1
ATOM 4810 O O . PHE A 1 596 ? -41.813 -27.986 105.010 1.00 68.62 596 PHE A O 1
ATOM 4817 N N . ASN A 1 597 ? -41.077 -29.941 104.215 1.00 58.91 597 ASN A N 1
ATOM 4818 C CA . ASN A 1 597 ? -39.907 -29.406 103.500 1.00 58.91 597 ASN A CA 1
ATOM 4819 C C . ASN A 1 597 ? -40.214 -29.283 101.991 1.00 58.91 597 ASN A C 1
ATOM 4821 O O . ASN A 1 597 ? -40.299 -30.286 101.278 1.00 58.91 597 ASN A O 1
ATOM 4825 N N . VAL A 1 598 ? -40.447 -28.065 101.492 1.00 53.44 598 VAL A N 1
ATOM 4826 C CA . VAL A 1 598 ? -41.045 -27.847 100.161 1.00 53.44 598 VAL A CA 1
ATOM 4827 C C . VAL A 1 598 ? -39.981 -27.713 99.061 1.00 53.44 598 VAL A C 1
ATOM 4829 O O . VAL A 1 598 ? -39.390 -26.653 98.879 1.00 53.44 598 VAL A O 1
ATOM 4832 N N . LYS A 1 599 ? -39.788 -28.775 98.260 1.00 54.91 599 LYS A N 1
ATOM 4833 C CA . LYS A 1 599 ? -39.118 -28.719 96.936 1.00 54.91 599 LYS A CA 1
ATOM 4834 C C . LYS A 1 599 ? -40.036 -29.051 95.744 1.00 54.91 599 LYS A C 1
ATOM 4836 O O . LYS A 1 599 ? -39.578 -29.011 94.608 1.00 54.91 599 LYS A O 1
ATOM 4841 N N . SER A 1 600 ? -41.318 -29.364 95.961 1.00 56.34 600 SER A N 1
ATOM 4842 C CA . SER A 1 600 ? -42.269 -29.719 94.891 1.00 56.34 600 SER A CA 1
ATOM 4843 C C . SER A 1 600 ? -43.470 -28.767 94.823 1.00 56.34 600 SER A C 1
ATOM 4845 O O . SER A 1 600 ? -43.943 -28.255 95.840 1.00 56.34 600 SER A O 1
ATOM 4847 N N . GLN A 1 601 ? -43.993 -28.542 93.610 1.00 51.53 601 GLN A N 1
ATOM 4848 C CA . GLN A 1 601 ? -45.118 -27.629 93.359 1.00 51.53 601 GLN A CA 1
ATOM 4849 C C . GLN A 1 601 ? -46.412 -28.063 94.084 1.00 51.53 601 GLN A C 1
ATOM 4851 O O . GLN A 1 601 ? -47.179 -27.209 94.524 1.00 51.53 601 GLN A O 1
ATOM 4856 N N . GLY A 1 602 ? -46.630 -29.373 94.271 1.00 56.56 602 GLY A N 1
ATOM 4857 C CA . GLY A 1 602 ? -47.766 -29.914 95.032 1.00 56.56 602 GLY A CA 1
ATOM 4858 C C . GLY A 1 602 ? -47.691 -29.606 96.532 1.00 56.56 602 GLY A C 1
ATOM 4859 O O . GLY A 1 602 ? -48.694 -29.200 97.123 1.00 56.56 602 GLY A O 1
ATOM 4860 N N . GLY A 1 603 ? -46.492 -29.687 97.126 1.00 60.56 603 GLY A N 1
ATOM 4861 C CA . GLY A 1 603 ? -46.259 -29.339 98.533 1.00 60.56 603 GLY A CA 1
ATOM 4862 C C . GLY A 1 603 ? -46.538 -27.866 98.840 1.00 60.56 603 GLY A C 1
ATOM 4863 O O . GLY A 1 603 ? -47.090 -27.548 99.886 1.00 60.56 603 GLY A O 1
ATOM 4864 N N . ASN A 1 604 ? -46.272 -26.972 97.883 1.00 63.41 604 ASN A N 1
ATOM 4865 C CA . ASN A 1 604 ? -46.529 -25.537 98.028 1.00 63.41 604 ASN A CA 1
ATOM 4866 C C . ASN A 1 604 ? -48.032 -25.197 98.135 1.00 63.41 604 ASN A C 1
ATOM 4868 O O . ASN A 1 604 ? -48.402 -24.191 98.737 1.00 63.41 604 ASN A O 1
ATOM 4872 N N . SER A 1 605 ? -48.912 -26.028 97.562 1.00 65.75 605 SER A N 1
ATOM 4873 C CA . SER A 1 605 ? -50.367 -25.844 97.678 1.00 65.75 605 SER A CA 1
ATOM 4874 C C . SER A 1 605 ? -50.906 -26.304 99.037 1.00 65.75 605 SER A C 1
ATOM 4876 O O . SER A 1 605 ? -51.677 -25.577 99.659 1.00 65.75 605 SER A O 1
ATOM 4878 N N . MET A 1 606 ? -50.430 -27.452 99.533 1.00 70.12 606 MET A N 1
ATOM 4879 C CA . MET A 1 606 ? -50.833 -28.015 100.825 1.00 70.12 606 MET A CA 1
ATOM 4880 C C . MET A 1 606 ? -50.342 -27.147 101.990 1.00 70.12 606 MET A C 1
ATOM 4882 O O . MET A 1 606 ? -51.089 -26.910 102.934 1.00 70.12 606 MET A O 1
ATOM 4886 N N . VAL A 1 607 ? -49.132 -26.587 101.884 1.00 74.50 607 VAL A N 1
ATOM 4887 C CA . VAL A 1 607 ? -48.598 -25.621 102.856 1.00 74.50 607 VAL A CA 1
ATOM 4888 C C . VAL A 1 607 ? -49.453 -24.353 102.910 1.00 74.50 607 VAL A C 1
ATOM 4890 O O . VAL A 1 607 ? -49.871 -23.963 103.995 1.00 74.50 607 VAL A O 1
ATOM 4893 N N . ARG A 1 608 ? -49.834 -23.765 101.766 1.00 73.94 608 ARG A N 1
ATOM 4894 C CA . ARG A 1 608 ? -50.749 -22.602 101.745 1.00 73.94 608 ARG A CA 1
ATOM 4895 C C . ARG A 1 608 ? -52.124 -22.909 102.337 1.00 73.94 608 ARG A C 1
ATOM 4897 O O . ARG A 1 608 ? -52.745 -22.039 102.947 1.00 73.94 608 ARG A O 1
ATOM 4904 N N . GLU A 1 609 ? -52.638 -24.119 102.132 1.00 75.50 609 GLU A N 1
ATOM 4905 C CA . GLU A 1 609 ? -53.913 -24.540 102.718 1.00 75.50 609 GLU A CA 1
ATOM 4906 C C . GLU A 1 609 ? -53.807 -24.678 104.244 1.00 75.50 609 GLU A C 1
ATOM 4908 O O . GLU A 1 609 ? -54.686 -24.208 104.970 1.00 75.50 609 GLU A O 1
ATOM 4913 N N . MET A 1 610 ? -52.700 -25.238 104.738 1.00 78.44 610 MET A N 1
ATOM 4914 C CA . MET A 1 610 ? -52.401 -25.303 106.168 1.00 78.44 610 MET A CA 1
ATOM 4915 C C . MET A 1 610 ? -52.197 -23.915 106.783 1.00 78.44 610 MET A C 1
ATOM 4917 O O . MET A 1 610 ? -52.764 -23.648 107.839 1.00 78.44 610 MET A O 1
ATOM 4921 N N . GLU A 1 611 ? -51.491 -23.002 106.112 1.00 78.56 611 GLU A N 1
ATOM 4922 C CA . GLU A 1 611 ? -51.327 -21.605 106.542 1.00 78.56 611 GLU A CA 1
ATOM 4923 C C . GLU A 1 611 ? -52.674 -20.886 106.676 1.00 78.56 611 GLU A C 1
ATOM 4925 O O . GLU A 1 611 ? -52.949 -20.272 107.709 1.00 78.56 611 GLU A O 1
ATOM 4930 N N . LYS A 1 612 ? -53.564 -21.015 105.681 1.00 80.19 612 LYS A N 1
ATOM 4931 C CA . LYS A 1 612 ? -54.927 -20.459 105.758 1.00 80.19 612 LYS A CA 1
ATOM 4932 C C . LYS A 1 612 ? -55.730 -21.061 106.908 1.00 80.19 612 LYS A C 1
ATOM 4934 O O . LYS A 1 612 ? -56.480 -20.353 107.579 1.00 80.19 612 LYS A O 1
ATOM 4939 N N . ARG A 1 613 ? -55.585 -22.367 107.148 1.00 80.06 613 ARG A N 1
ATOM 4940 C CA . ARG A 1 613 ? -56.281 -23.063 108.236 1.00 80.06 613 ARG A CA 1
ATOM 4941 C C . ARG A 1 613 ? -55.767 -22.622 109.606 1.00 80.06 613 ARG A C 1
ATOM 4943 O O . ARG A 1 613 ? -56.576 -22.387 110.497 1.00 80.06 613 ARG A O 1
ATOM 4950 N N . ILE A 1 614 ? -54.457 -22.426 109.747 1.00 83.12 614 ILE A N 1
ATOM 4951 C CA . ILE A 1 614 ? -53.817 -21.849 110.936 1.00 83.12 614 ILE A CA 1
ATOM 4952 C C . ILE A 1 614 ? -54.320 -20.428 111.189 1.00 83.12 614 ILE A C 1
ATOM 4954 O O . ILE A 1 614 ? -54.708 -20.120 112.314 1.00 83.12 614 ILE A O 1
ATOM 4958 N N . ALA A 1 615 ? -54.358 -19.579 110.158 1.00 81.56 615 ALA A N 1
ATOM 4959 C CA . ALA A 1 615 ? -54.861 -18.211 110.277 1.00 81.56 615 ALA A CA 1
ATOM 4960 C C . ALA A 1 615 ? -56.318 -18.184 110.767 1.00 81.56 615 ALA A C 1
ATOM 4962 O O . ALA A 1 615 ? -56.633 -17.464 111.712 1.00 81.56 615 ALA A O 1
ATOM 4963 N N . ARG A 1 616 ? -57.180 -19.046 110.211 1.00 81.19 616 ARG A N 1
ATOM 4964 C CA . ARG A 1 616 ? -58.579 -19.171 110.641 1.00 81.19 616 ARG A CA 1
ATOM 4965 C C . ARG A 1 616 ? -58.719 -19.658 112.083 1.00 81.19 616 ARG A C 1
ATOM 4967 O O . ARG A 1 616 ? -59.519 -19.110 112.826 1.00 81.19 616 ARG A O 1
ATOM 4974 N N . ILE A 1 617 ? -57.927 -20.648 112.504 1.00 83.75 617 ILE A N 1
ATOM 4975 C CA . ILE A 1 617 ? -57.948 -21.124 113.897 1.00 83.75 617 ILE A CA 1
ATOM 4976 C C . ILE A 1 617 ? -57.484 -20.019 114.859 1.00 83.75 617 ILE A C 1
ATOM 4978 O O . ILE A 1 617 ? -58.051 -19.878 115.939 1.00 83.75 617 ILE A O 1
ATOM 4982 N N . LYS A 1 618 ? -56.484 -19.211 114.479 1.00 84.19 618 LYS A N 1
ATOM 4983 C CA . LYS A 1 618 ? -56.048 -18.047 115.273 1.00 84.19 618 LYS A CA 1
ATOM 4984 C C . LYS A 1 618 ? -57.156 -17.002 115.411 1.00 84.19 618 LYS A C 1
ATOM 4986 O O . LYS A 1 618 ? -57.346 -16.475 116.503 1.00 84.19 618 LYS A O 1
ATOM 4991 N N . GLU A 1 619 ? -57.891 -16.732 114.337 1.00 81.56 619 GLU A N 1
ATOM 4992 C CA . GLU A 1 619 ? -59.035 -15.814 114.350 1.00 81.56 619 GLU A CA 1
ATOM 4993 C C . GLU A 1 619 ? -60.187 -16.356 115.219 1.00 81.56 619 GLU A C 1
ATOM 4995 O O . GLU A 1 619 ? -60.683 -15.644 116.091 1.00 81.56 619 GLU A O 1
ATOM 5000 N N . ASP A 1 620 ? -60.527 -17.645 115.086 1.00 82.19 620 ASP A N 1
ATOM 5001 C CA . ASP A 1 620 ? -61.525 -18.324 115.928 1.00 82.19 620 ASP A CA 1
ATOM 5002 C C . ASP A 1 620 ? -61.137 -18.266 117.420 1.00 82.19 620 ASP A C 1
ATOM 5004 O O . ASP A 1 620 ? -61.986 -18.032 118.280 1.00 82.19 620 ASP A O 1
ATOM 5008 N N . LEU A 1 621 ? -59.850 -18.446 117.745 1.00 85.19 621 LEU A N 1
ATOM 5009 C CA . LEU A 1 621 ? -59.333 -18.317 119.111 1.00 85.19 621 LEU A CA 1
ATOM 5010 C C . LEU A 1 621 ? -59.496 -16.895 119.654 1.00 85.19 621 LEU A C 1
ATOM 5012 O O . LEU A 1 621 ? -59.863 -16.740 120.816 1.00 85.19 621 LEU A O 1
ATOM 5016 N N . GLN A 1 622 ? -59.253 -15.864 118.840 1.00 83.81 622 GLN A N 1
ATOM 5017 C CA . GLN A 1 622 ? -59.486 -14.474 119.240 1.00 83.81 622 GLN A CA 1
ATOM 5018 C C . GLN A 1 622 ? -60.977 -14.184 119.456 1.00 83.81 622 GLN A C 1
ATOM 5020 O O . GLN A 1 622 ? -61.321 -13.533 120.443 1.00 83.81 622 GLN A O 1
ATOM 5025 N N . GLU A 1 623 ? -61.862 -14.691 118.587 1.00 82.38 623 GLU A N 1
ATOM 5026 C CA . GLU A 1 623 ? -63.318 -14.560 118.749 1.00 82.38 623 GLU A CA 1
ATOM 5027 C C . GLU A 1 623 ? -63.780 -15.242 120.050 1.00 82.38 623 GLU A C 1
ATOM 5029 O O . GLU A 1 623 ? -64.477 -14.632 120.858 1.00 82.38 623 GLU A O 1
ATOM 5034 N N . LEU A 1 624 ? -63.341 -16.481 120.303 1.00 84.31 624 LEU A N 1
ATOM 5035 C CA . LEU A 1 624 ? -63.650 -17.223 121.530 1.00 84.31 624 LEU A CA 1
ATOM 5036 C C . LEU A 1 624 ? -63.103 -16.529 122.780 1.00 84.31 624 LEU A C 1
ATOM 5038 O O . LEU A 1 624 ? -63.812 -16.451 123.779 1.00 84.31 624 LEU A O 1
ATOM 5042 N N . LYS A 1 625 ? -61.878 -15.994 122.721 1.00 84.62 625 LYS A N 1
ATOM 5043 C CA . LYS A 1 625 ? -61.278 -15.256 123.835 1.00 84.62 625 LYS A CA 1
ATOM 5044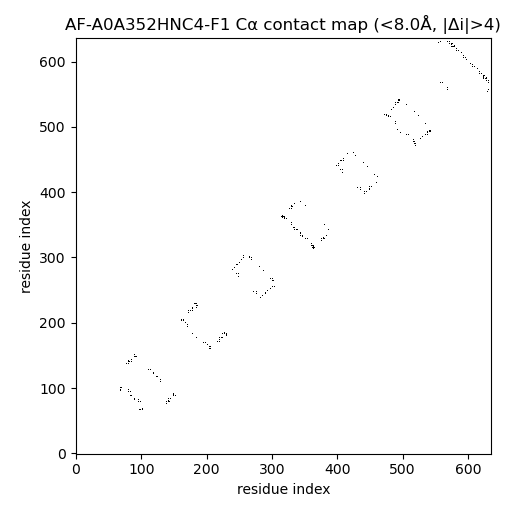 C C . LYS A 1 625 ? -62.107 -14.025 124.197 1.00 84.62 625 LYS A C 1
ATOM 5046 O O . LYS A 1 625 ? -62.445 -13.871 125.361 1.00 84.62 625 LYS A O 1
ATOM 5051 N N . ARG A 1 626 ? -62.503 -13.213 123.209 1.00 81.75 626 ARG A N 1
ATOM 5052 C CA . ARG A 1 626 ? -63.372 -12.047 123.444 1.00 81.75 626 ARG A CA 1
ATOM 5053 C C . ARG A 1 626 ? -64.733 -12.441 124.015 1.00 81.75 626 ARG A C 1
ATOM 5055 O O . ARG A 1 626 ? -65.237 -11.764 124.896 1.00 81.75 626 ARG A O 1
ATOM 5062 N N . LYS A 1 627 ? -65.329 -13.543 123.547 1.00 81.19 627 LYS A N 1
ATOM 5063 C CA . LYS A 1 627 ? -66.594 -14.055 124.108 1.00 81.19 627 LYS A CA 1
ATOM 5064 C C . LYS A 1 627 ? -66.462 -14.483 125.570 1.00 81.19 627 LYS A C 1
ATOM 5066 O O . LYS A 1 627 ? -67.393 -14.271 126.335 1.00 81.19 627 LYS A O 1
ATOM 5071 N N . ILE A 1 628 ? -65.334 -15.092 125.941 1.00 82.69 628 ILE A N 1
ATOM 5072 C CA . ILE A 1 628 ? -65.036 -15.464 127.332 1.00 82.69 628 ILE A CA 1
ATOM 5073 C C . ILE A 1 628 ? -64.813 -14.204 128.178 1.00 82.69 628 ILE A C 1
ATOM 5075 O O . ILE A 1 628 ? -65.416 -14.104 129.236 1.00 82.69 628 ILE A O 1
ATOM 5079 N N . GLU A 1 629 ? -64.031 -13.234 127.688 1.00 82.44 629 GLU A N 1
ATOM 5080 C CA . GLU A 1 629 ? -63.804 -11.940 128.357 1.00 82.44 629 GLU A CA 1
ATOM 5081 C C . GLU A 1 629 ? -65.129 -11.197 128.619 1.00 82.44 629 GLU A C 1
ATOM 5083 O O . GLU A 1 629 ? -65.357 -10.755 129.736 1.00 82.44 629 GLU A O 1
ATOM 5088 N N . LEU A 1 630 ? -66.051 -11.155 127.647 1.00 80.50 630 LEU A N 1
ATOM 5089 C CA . LEU A 1 630 ? -67.383 -10.549 127.819 1.00 80.50 630 LEU A CA 1
ATOM 5090 C C . LEU A 1 630 ? -68.271 -11.277 128.841 1.00 80.50 630 LEU A C 1
ATOM 5092 O O . LEU A 1 630 ? -69.117 -10.652 129.476 1.00 80.50 630 LEU A O 1
ATOM 5096 N N . ILE A 1 631 ? -68.134 -12.602 128.977 1.00 80.06 631 ILE A N 1
ATOM 5097 C CA . ILE A 1 631 ? -68.832 -13.341 130.039 1.00 80.06 631 ILE A CA 1
ATOM 5098 C C . ILE A 1 631 ? -68.195 -13.032 131.395 1.00 80.06 631 ILE A C 1
ATOM 5100 O O . ILE A 1 631 ? -68.929 -12.827 132.356 1.00 80.06 631 ILE A O 1
ATOM 5104 N N . ASP A 1 632 ? -66.864 -12.982 131.467 1.00 78.38 632 ASP A N 1
ATOM 5105 C CA . ASP A 1 632 ? -66.124 -12.679 132.694 1.00 78.38 632 ASP A CA 1
ATOM 5106 C C . ASP A 1 632 ? -66.462 -11.262 133.204 1.00 78.38 632 ASP A C 1
ATOM 5108 O O . ASP A 1 632 ? -66.829 -11.122 134.365 1.00 78.38 632 ASP A O 1
ATOM 5112 N N . GLU A 1 633 ? -66.490 -10.248 132.328 1.00 79.38 633 GLU A N 1
ATOM 5113 C CA . GLU A 1 633 ? -66.899 -8.865 132.658 1.00 79.38 633 GLU A CA 1
ATOM 5114 C C . GLU A 1 633 ? -68.340 -8.742 133.175 1.00 79.38 633 GLU A C 1
ATOM 5116 O O . GLU A 1 633 ? -68.669 -7.768 133.843 1.00 79.38 633 GLU A O 1
ATOM 5121 N N . LYS A 1 634 ? -69.217 -9.695 132.839 1.00 72.81 634 LYS A N 1
ATOM 5122 C CA . LYS A 1 634 ? -70.604 -9.729 133.322 1.00 72.81 634 LYS A CA 1
ATOM 5123 C C . LYS A 1 634 ? -70.774 -10.562 134.602 1.00 72.81 634 LYS A C 1
ATOM 5125 O O . LYS A 1 634 ? -71.812 -10.472 135.259 1.00 72.81 634 LYS A O 1
ATOM 5130 N N . MET A 1 635 ? -69.812 -11.433 134.901 1.00 68.31 635 MET A N 1
ATOM 5131 C CA . MET A 1 635 ? -69.787 -12.256 136.111 1.00 68.31 635 MET A CA 1
ATOM 5132 C C . MET A 1 635 ? -69.133 -11.537 137.301 1.00 68.31 635 MET A C 1
ATOM 5134 O O . MET A 1 635 ? -69.450 -11.892 138.439 1.00 68.31 635 MET A O 1
ATOM 5138 N N . ASP A 1 636 ? -68.242 -10.579 137.029 1.00 60.16 636 ASP A N 1
ATOM 5139 C CA . ASP A 1 636 ? -67.716 -9.593 137.987 1.00 60.16 636 ASP A CA 1
ATOM 5140 C C . ASP A 1 636 ? -68.747 -8.486 138.279 1.00 60.16 636 ASP A C 1
ATOM 5142 O O . ASP A 1 636 ? -68.830 -8.061 139.459 1.00 60.16 636 ASP A O 1
#

pLDDT: mean 78.84, std 18.33, range [23.98, 95.81]

Foldseek 3Di:
DDDDDDDDDDDDDDDDDDDDDDDDDDDDDDDDDDDDDDDDDDDDDDDDDDDDDDDPPPPPPPPPPVPPLLPDDLVVLLVVLVCCLVVLPLVCVVVLVNSVVSNVVVVVVVLVVQLVVCVVVVHDSVPDDDPDDPSVVSSVVSVVSSVVSNVVVVVVLVVLQVVLVVLLVVLLVVLVVLLVPLQCLVVCVVVNVVSVVVNVPSDHHPPPCVVVSVVSSVVSVVSSVVSVVVNVVVVLVLLVVLLVVLVVLLVLLLVLLPDPDLVVSLVVLVVSVVVNVVRDHHDPVCRVVSVVSSVVSNVSSVVVSVVVVVVVLVLLVVLLVQLVVLLVQLVPDDPVPPPDPVSLVVNVVSLVVSVVSNVVRDHHPPVSSVVSCVSSVVSVVVSVVVVVVNVVVVQVLLVVLLVLLVVLLVLLQVLLVDPPLVVSLVVLVVSVVVNVVRDHHDPVCRVVSVCSSVVSSVSSVVVVVVVVVVVLVLQVVLVVQLVVLLVQLVPQDLVPDDPVVSVVSNVVSVVSNVPRDHHDPVCRVVSVVSSVVSSVVNVVSNVVVVLVVVLVVLLVVLVPDALPDPVLVVVLVVLVVVLVVLVVVLVVLVVVLVVQDDPDPVSVVVNVVSVVVSVVSVVSNVSSVVSNVSSVVSND

Nearest PDB structures (foldseek):
  7sqc-assembly1_W1  TM=1.144E-01  e=7.147E+00  Chlamydomonas reinhardtii

Solvent-accessible surface area (backbone atoms only — not comparable to full-atom values): 36325 Å² total; per-residue (Å²): 134,83,88,88,88,83,84,88,84,87,88,89,87,82,91,87,80,88,78,80,90,76,90,81,80,89,78,84,86,78,88,82,87,83,87,80,90,77,87,78,82,86,79,80,89,80,91,82,84,87,81,93,73,86,77,78,77,81,67,80,73,71,79,80,77,74,68,69,50,78,79,55,52,74,65,58,48,42,49,53,48,44,50,45,48,74,67,64,53,58,82,52,50,67,58,54,52,47,42,51,52,32,48,50,55,52,51,51,53,51,50,52,48,54,50,48,56,44,44,74,72,71,46,64,79,91,74,71,70,83,78,87,53,72,67,58,56,53,39,53,50,47,52,50,52,40,52,51,49,31,52,51,49,51,51,53,48,52,50,48,25,50,49,44,44,51,49,48,52,47,47,45,50,52,52,45,55,49,53,68,39,65,89,51,40,78,76,43,46,67,58,49,55,48,46,57,48,55,54,68,67,63,68,72,56,58,93,78,57,58,67,58,51,50,51,55,41,50,55,48,52,51,50,38,53,53,50,46,50,51,47,51,52,50,52,54,49,48,19,50,51,34,44,52,54,51,51,48,49,34,53,52,37,49,53,37,56,71,45,89,51,53,68,62,32,50,52,53,46,53,51,45,55,49,53,52,71,71,45,64,71,46,55,78,87,51,48,61,62,54,48,51,55,36,51,54,31,48,50,53,37,52,50,51,42,52,49,54,54,50,53,51,49,51,50,20,48,53,28,40,54,53,52,48,49,50,40,52,55,60,68,66,60,80,64,88,83,61,84,46,72,68,55,51,49,55,52,48,53,52,54,52,50,50,53,51,54,57,71,72,47,68,67,30,53,73,71,56,40,52,53,52,49,53,54,43,48,49,55,52,49,54,51,53,48,53,49,52,52,51,57,48,52,52,52,49,50,24,50,52,32,40,52,53,53,47,52,52,34,54,52,44,53,57,46,65,74,45,85,62,54,68,66,38,47,57,48,49,53,49,51,58,53,51,56,73,71,49,68,69,43,53,75,89,50,41,62,62,53,47,52,52,37,52,51,41,51,48,51,47,53,50,53,51,51,51,50,54,49,50,53,52,48,51,15,50,51,27,40,52,53,49,48,51,46,39,53,57,49,65,68,55,48,47,89,80,42,56,70,71,61,48,53,48,53,49,51,55,45,51,51,50,53,70,70,45,67,64,41,51,76,92,49,41,63,61,55,50,50,54,42,47,54,44,53,49,51,41,54,51,37,43,51,50,52,51,50,52,51,52,49,50,55,46,50,54,57,52,67,76,52,61,73,84,41,75,62,59,60,51,50,43,53,51,46,50,53,50,39,53,50,48,52,51,50,41,53,51,52,56,55,52,54,74,69,65,80,76,87,49,78,70,48,56,53,55,50,53,52,49,51,54,49,48,53,50,46,55,51,51,45,52,54,44,48,51,55,44,50,57,50,49,69,56,62,109